Protein 4JDX (pdb70)

Radius of gyration: 37.46 Å; Cα contacts (8 Å, |Δi|>4): 410; chains: 6; bounding box: 93×102×78 Å

GO terms:
  GO:0031676 plasma membrane-derived thylakoid membrane (C, EXP)
  GO:0005515 protein binding (F, IPI)

InterPro domains:
  IPR041601 Fluorescence recovery protein [PF18032] (9-107)
  IPR053747 Fluorescence Recovery Regulator [G3DSA:6.10.140.1840] (1-109)

Foldseek 3Di:
DADPQRLVLLVVLLVQLLVVLVVVLCVVLVVLVVVDDDCVSVVVSVVVCVVSVVCSVPLCDCDPVCVLVSLLVSCLVVSDDLVSNVSDDPVSSVSSVVSNVD/DDDPLLLVLLVVLLVQLVVVVVVVVVVCLVVLVVPDDDVVSVVVSVVVCVVVVVVCVPASDSDPVCSLLRLLVSCLVVSDHLVSNVSDDPVSSVSSVVSVVD/DADPVNLVLLVVLLVVLVVLVVVVLVVVLVVLVVPDDDVVSVVVSVVVCVVVVVCSVPLRDSDPVCSLLSLLCCCLVVSDDLVSNVVDDPVSSVSSVVSNVD/DLVVLLLVLLVQLVCVCCVVVVVCLVVQPVPDDDVVSVVVSVVVVVVVCVVCVVLRDPDDPCVLLSLLVSCLVPSDDLVSPPSDDPVSSVSSVVSND/DCVVVVVVVVVVVVVVVVVVVVVVVVVVVLVVVVVVLLVVLVVQCVCCPPDLVSVLVSLLCCCLSVVDDLVVCPVDDPVSSVSSVVSSVD/DQDPVNVVVVVVVVVVVVVVVVVVVVVVVVVVVVVVVVVVLLVVLVVVVPPVVSVLVSVLCCPLVVVDDLVVCPVDDPVSSVSSPVSVVD

Nearest PDB structures (foldseek):
  4jdx-assembly2_B  TM=1.010E+00  e=3.708E-15  Synechocystis sp. PCC 6803 substr. Kazusa
  4jdq-assembly2_B  TM=1.008E+00  e=2.680E-14  Synechocystis sp. PCC 6803 substr. Kazusa
  4jdq-assembly2_D  TM=9.702E-01  e=7.211E-12  Synechocystis sp. PCC 6803 substr. Kazusa
  4jdx-assembly2_D  TM=9.696E-01  e=1.012E-11  Synechocystis sp. PCC 6803 substr. Kazusa
  5tz0-assembly1_A  TM=9.820E-01  e=1.183E-08  Tolypothrix sp. PCC 7601

Organism: Synechocystis sp. (strain ATCC 27184 / PCC 6803 / Kazusa) (NCBI:txid1111708)

CATH classification: 6.10.140.1840

Structure (mmCIF, N/CA/C/O backbone):
data_4JDX
#
_entry.id   4JDX
#
_cell.length_a   87.34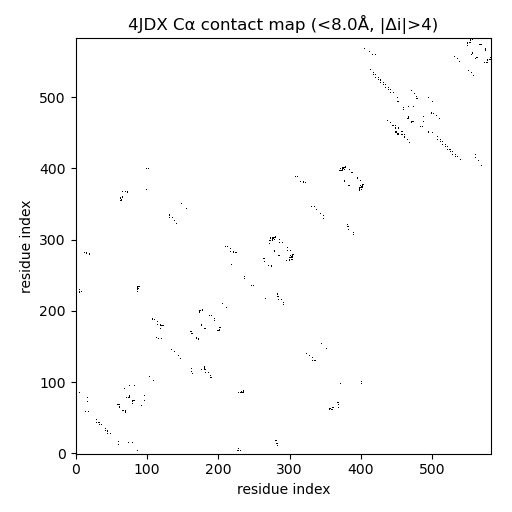2
_cell.length_b   87.342
_cell.length_c   230.779
_cell.angle_alpha   90.00
_cell.angle_beta   90.00
_cell.angle_gamma   90.00
#
_symmetry.space_group_name_H-M   'P 41 21 2'
#
loop_
_entity.id
_entity.type
_entity.pdbx_description
1 polymer 'Slr1964 protein'
2 water water
#
loop_
_atom_site.group_PDB
_atom_site.id
_atom_site.type_symbol
_atom_site.label_atom_id
_atom_site.label_alt_id
_atom_site.label_comp_id
_atom_site.label_asym_id
_atom_site.label_entity_id
_atom_site.label_seq_id
_atom_site.pdbx_PDB_ins_code
_atom_site.Cartn_x
_atom_site.Cartn_y
_atom_site.Cartn_z
_atom_site.occupancy
_atom_site.B_iso_or_equiv
_atom_site.auth_seq_id
_atom_site.auth_comp_id
_atom_site.auth_asym_id
_atom_site.auth_atom_id
_atom_site.pdbx_PDB_model_num
ATOM 1 N N . PRO A 1 14 ? 71.067 -18.302 63.558 1.00 101.34 8 PRO A N 1
ATOM 2 C CA . PRO A 1 14 ? 70.870 -16.924 64.021 1.00 98.13 8 PRO A CA 1
ATOM 3 C C . PRO A 1 14 ? 71.122 -16.777 65.518 1.00 92.79 8 PRO A C 1
ATOM 4 O O . PRO A 1 14 ? 70.499 -17.477 66.317 1.00 83.86 8 PRO A O 1
ATOM 15 N N . TRP A 1 15 ? 72.028 -15.875 65.884 1.00 86.13 9 TRP A N 1
ATOM 16 C CA . TRP A 1 15 ? 72.337 -15.610 67.283 1.00 69.10 9 TRP A CA 1
ATOM 17 C C . TRP A 1 15 ? 72.059 -14.153 67.624 1.00 65.76 9 TRP A C 1
ATOM 18 O O . TRP A 1 15 ? 72.566 -13.246 66.968 1.00 67.73 9 TRP A O 1
ATOM 39 N N . SER A 1 16 ? 71.245 -13.933 68.650 1.00 68.31 10 SER A N 1
ATOM 40 C CA . SER A 1 16 ? 70.974 -12.584 69.121 1.00 63.04 10 SER A CA 1
ATOM 41 C C . SER A 1 16 ? 72.213 -12.027 69.805 1.00 63.23 10 SER A C 1
ATOM 42 O O . SER A 1 16 ? 73.109 -12.775 70.195 1.00 56.81 10 SER A O 1
ATOM 50 N N . GLN A 1 17 ? 72.255 -10.708 69.948 1.00 56.10 11 GLN A N 1
ATOM 51 C CA . GLN A 1 17 ? 73.332 -10.042 70.661 1.00 57.22 11 GLN A CA 1
ATOM 52 C C . GLN A 1 17 ? 73.414 -10.576 72.087 1.00 54.51 11 GLN A C 1
ATOM 53 O O . GLN A 1 17 ? 74.497 -10.878 72.590 1.00 51.45 11 GLN A O 1
ATOM 67 N N . ALA A 1 18 ? 72.255 -10.701 72.725 1.00 58.38 12 ALA A N 1
ATOM 68 C CA . ALA A 1 18 ? 72.170 -11.172 74.103 1.00 52.74 12 ALA A CA 1
ATOM 69 C C . ALA A 1 18 ? 72.713 -12.592 74.234 1.00 48.83 12 ALA A C 1
ATOM 70 O O . ALA A 1 18 ? 73.384 -12.921 75.211 1.00 57.17 12 ALA A O 1
ATOM 77 N N . GLU A 1 19 ? 72.423 -13.430 73.244 1.00 47.50 13 GLU A N 1
ATOM 78 C CA . GLU A 1 19 ? 72.887 -14.813 73.250 1.00 47.01 13 GLU A CA 1
ATOM 79 C C . GLU A 1 19 ? 74.407 -14.905 73.122 1.00 53.67 13 GLU A C 1
ATOM 80 O O . GLU A 1 19 ? 75.053 -15.650 73.859 1.00 56.26 13 GLU A O 1
ATOM 92 N N . THR A 1 20 ? 74.975 -14.141 72.194 1.00 58.94 14 THR A N 1
ATOM 93 C CA . THR A 1 20 ? 76.413 -14.181 71.947 1.00 61.62 14 THR A CA 1
ATOM 94 C C . THR A 1 20 ? 77.190 -13.614 73.132 1.00 54.57 14 THR A C 1
ATOM 95 O O . THR A 1 20 ? 78.266 -14.104 73.475 1.00 57.66 14 THR A O 1
ATOM 106 N N . GLN A 1 21 ? 76.633 -12.584 73.759 1.00 57.59 15 GLN A N 1
ATOM 107 C CA . GLN A 1 21 ? 77.301 -11.908 74.864 1.00 56.65 15 GLN A CA 1
ATOM 108 C C . GLN A 1 21 ? 77.316 -12.777 76.119 1.00 52.07 15 GLN A C 1
ATOM 109 O O . GLN A 1 21 ? 78.336 -12.873 76.803 1.00 51.15 15 GLN A O 1
ATOM 123 N N . SER A 1 22 ? 76.187 -13.413 76.416 1.00 51.63 16 SER A N 1
ATOM 124 C CA . SER A 1 22 ? 76.084 -14.271 77.592 1.00 53.67 16 SER A CA 1
ATOM 125 C C . SER A 1 22 ? 76.815 -15.595 77.380 1.00 49.55 16 SER A C 1
ATOM 126 O O . SER A 1 22 ? 77.275 -16.219 78.338 1.00 46.80 16 SER A O 1
ATOM 134 N N . ALA A 1 23 ? 76.921 -16.018 76.124 1.00 40.13 17 ALA A N 1
ATOM 135 C CA . ALA A 1 23 ? 77.656 -17.232 75.789 1.00 44.34 17 ALA A CA 1
ATOM 136 C C . ALA A 1 23 ? 79.138 -17.022 76.075 1.00 44.08 17 ALA A C 1
ATOM 137 O O . ALA A 1 23 ? 79.806 -17.899 76.624 1.00 52.13 17 ALA A O 1
ATOM 144 N N . HIS A 1 24 ? 79.642 -15.849 75.704 1.00 40.43 18 HIS A N 1
ATOM 145 C CA . HIS A 1 24 ? 81.031 -15.485 75.963 1.00 48.06 18 HIS A CA 1
ATOM 146 C C . HIS A 1 24 ? 81.316 -15.491 77.457 1.00 44.67 18 HIS A C 1
ATOM 147 O O . HIS A 1 24 ? 82.353 -15.988 77.902 1.00 51.40 18 HIS A O 1
ATOM 162 N N . ALA A 1 25 ? 80.386 -14.938 78.230 1.00 41.21 19 ALA A N 1
ATOM 163 C CA . ALA A 1 25 ? 80.550 -14.840 79.673 1.00 44.51 19 ALA A CA 1
ATOM 164 C C . ALA A 1 25 ? 80.551 -16.234 80.286 1.00 42.41 19 ALA A C 1
ATOM 165 O O . ALA A 1 25 ? 81.230 -16.487 81.283 1.00 52.01 19 ALA A O 1
ATOM 172 N N . LEU A 1 26 ? 79.795 -17.139 79.677 1.00 40.16 20 LEU A N 1
ATOM 173 C CA . LEU A 1 26 ? 79.702 -18.507 80.167 1.00 52.04 20 LEU A CA 1
ATOM 174 C C . LEU A 1 26 ? 80.944 -19.301 79.769 1.00 43.94 20 LEU A C 1
ATOM 175 O O . LEU A 1 26 ? 81.397 -20.173 80.510 1.00 46.10 20 LEU A O 1
ATOM 191 N N . PHE A 1 27 ? 81.493 -18.989 78.597 1.00 42.11 21 PHE A N 1
ATOM 192 C CA . PHE A 1 27 ? 82.743 -19.596 78.146 1.00 47.82 21 PHE A CA 1
ATOM 193 C C . PHE A 1 27 ? 83.862 -19.311 79.136 1.00 37.79 21 PHE A C 1
ATOM 194 O O . PHE A 1 27 ? 84.560 -20.219 79.580 1.00 49.31 21 PHE A O 1
ATOM 211 N N . ARG A 1 28 ? 84.030 -18.039 79.476 1.00 41.83 22 ARG A N 1
ATOM 212 C CA . ARG A 1 28 ? 85.075 -17.629 80.402 1.00 48.50 22 ARG A CA 1
ATOM 213 C C . ARG A 1 28 ? 84.885 -18.302 81.757 1.00 43.79 22 ARG A C 1
ATOM 214 O O . ARG A 1 28 ? 85.846 -18.741 82.381 1.00 55.84 22 ARG A O 1
ATOM 235 N N . LYS A 1 29 ? 83.635 -18.385 82.199 1.00 54.64 23 LYS A N 1
ATOM 236 C CA . LYS A 1 29 ? 83.306 -19.018 83.469 1.00 44.66 23 LYS A CA 1
ATOM 237 C C . LYS A 1 29 ? 83.770 -20.473 83.469 1.00 41.39 23 LYS A C 1
ATOM 238 O O . LYS A 1 29 ? 84.450 -20.919 84.393 1.00 48.17 23 LYS A O 1
ATOM 257 N N . ALA A 1 30 ? 83.396 -21.202 82.421 1.00 36.66 24 ALA A N 1
ATOM 258 C CA . ALA A 1 30 ? 83.775 -22.602 82.266 1.00 45.61 24 ALA A CA 1
ATOM 259 C C . ALA A 1 30 ? 85.291 -22.730 82.192 1.00 50.92 24 ALA A C 1
ATOM 260 O O . ALA A 1 30 ? 85.884 -23.630 82.789 1.00 50.35 24 ALA A O 1
ATOM 267 N N . TYR A 1 31 ? 85.907 -21.818 81.448 1.00 45.08 25 TYR A N 1
ATOM 268 C CA . TYR A 1 31 ? 87.355 -21.776 81.304 1.00 44.26 25 TYR A CA 1
ATOM 269 C C . TYR A 1 31 ? 88.024 -21.711 82.673 1.00 59.83 25 TYR A C 1
ATOM 270 O O . TYR A 1 31 ? 88.971 -22.451 82.948 1.00 53.26 25 TYR A O 1
ATOM 288 N N . GLN A 1 32 ? 87.522 -20.831 83.533 1.00 38.26 26 GLN A N 1
ATOM 289 C CA . GLN A 1 32 ? 88.056 -20.696 84.881 1.00 42.71 26 GLN A CA 1
ATOM 290 C C . GLN A 1 32 ? 87.838 -21.978 85.677 1.00 47.07 26 GLN A C 1
ATOM 291 O O . GLN A 1 32 ? 88.691 -22.375 86.471 1.00 48.52 26 GLN A O 1
ATOM 305 N N . ARG A 1 33 ? 86.700 -22.629 85.453 1.00 40.83 27 ARG A N 1
ATOM 306 C CA . ARG A 1 33 ? 86.396 -23.876 86.143 1.00 41.11 27 ARG A CA 1
ATOM 307 C C . ARG A 1 33 ? 87.378 -24.964 85.723 1.00 43.23 27 ARG A C 1
ATOM 308 O O . ARG A 1 33 ? 87.758 -25.816 86.527 1.00 47.66 27 ARG A O 1
ATOM 329 N N . GLU A 1 34 ? 87.785 -24.934 84.459 1.00 37.44 28 GLU A N 1
ATOM 330 C CA . GLU A 1 34 ? 88.694 -25.941 83.935 1.00 44.35 28 GLU A CA 1
ATOM 331 C C . GLU A 1 34 ? 90.104 -25.730 84.484 1.00 53.10 28 GLU A C 1
ATOM 332 O O . GLU A 1 34 ? 90.839 -26.691 84.711 1.00 54.66 28 GLU A O 1
ATOM 344 N N . LEU A 1 35 ? 90.477 -24.471 84.694 1.00 39.66 29 LEU A N 1
ATOM 345 C CA . LEU A 1 35 ? 91.762 -24.149 85.298 1.00 44.23 29 LEU A CA 1
ATOM 346 C C . LEU A 1 35 ? 91.823 -24.694 86.717 1.00 54.09 29 LEU A C 1
ATOM 347 O O . LEU A 1 35 ? 92.816 -25.298 87.121 1.00 63.25 29 LEU A O 1
ATOM 363 N N . ASP A 1 36 ? 90.752 -24.474 87.471 1.00 47.19 30 ASP A N 1
ATOM 364 C CA . ASP A 1 36 ? 90.685 -24.928 88.853 1.00 52.21 30 ASP A CA 1
ATOM 365 C C . ASP A 1 36 ? 90.817 -26.444 88.937 1.00 56.61 30 ASP A C 1
ATOM 366 O O . ASP A 1 36 ? 91.557 -26.967 89.772 1.00 60.63 30 ASP A O 1
ATOM 375 N N . GLY A 1 37 ? 90.109 -27.148 88.062 1.00 50.75 31 GLY A N 1
ATOM 376 C CA . GLY A 1 37 ? 90.167 -28.597 88.039 1.00 52.72 31 GLY A CA 1
ATOM 377 C C . GLY A 1 37 ? 91.549 -29.074 87.637 1.00 52.87 31 GLY A C 1
ATOM 378 O O . GLY A 1 37 ? 92.128 -29.948 88.280 1.00 56.30 31 GLY A O 1
ATOM 382 N N . LEU A 1 38 ? 92.080 -28.484 86.571 1.00 41.96 32 LEU A N 1
ATOM 383 C CA . LEU A 1 38 ? 93.397 -28.842 86.063 1.00 39.50 32 LEU A CA 1
ATOM 384 C C . LEU A 1 38 ? 94.445 -28.701 87.156 1.00 57.70 32 LEU A C 1
ATOM 385 O O . LEU A 1 38 ? 95.211 -29.625 87.431 1.00 45.91 32 LEU A O 1
ATOM 401 N N . LEU A 1 39 ? 94.473 -27.526 87.771 1.00 44.54 33 LEU A N 1
ATOM 402 C CA . LEU A 1 39 ? 95.411 -27.236 88.840 1.00 47.35 33 LEU A CA 1
ATOM 403 C C . LEU A 1 39 ? 95.342 -28.297 89.938 1.00 50.47 33 LEU A C 1
ATOM 404 O O . LEU A 1 39 ? 96.369 -28.801 90.389 1.00 56.63 33 LEU A O 1
ATOM 420 N N . ALA A 1 40 ? 94.125 -28.640 90.351 1.00 49.03 34 ALA A N 1
ATOM 421 C CA . ALA A 1 40 ? 93.910 -29.594 91.436 1.00 48.83 34 ALA A CA 1
ATOM 422 C C . ALA A 1 40 ? 94.490 -30.967 91.106 1.00 49.19 34 ALA A C 1
ATOM 423 O O . ALA A 1 40 ? 95.167 -31.578 91.934 1.00 45.31 34 ALA A O 1
ATOM 430 N N . THR A 1 41 ? 94.221 -31.452 89.897 1.00 39.60 35 THR A N 1
ATOM 431 C CA . THR A 1 41 ? 94.722 -32.756 89.472 1.00 57.90 35 THR A CA 1
ATOM 432 C C . THR A 1 41 ? 96.244 -32.746 89.410 1.00 44.51 35 THR A C 1
ATOM 433 O O . THR A 1 41 ? 96.903 -33.636 89.943 1.00 45.14 35 THR A O 1
ATOM 444 N N . VAL A 1 42 ? 96.789 -31.726 88.757 1.00 42.25 36 VAL A N 1
ATOM 445 C CA . VAL A 1 42 ? 98.231 -31.560 88.633 1.00 53.76 36 VAL A CA 1
ATOM 446 C C . VAL A 1 42 ? 98.883 -31.535 90.007 1.00 55.99 36 VAL A C 1
ATOM 447 O O . VAL A 1 42 ? 99.842 -32.262 90.271 1.00 53.09 36 VAL A O 1
ATOM 460 N N . GLN A 1 43 ? 98.350 -30.687 90.878 1.00 55.02 37 GLN A N 1
ATOM 461 C CA . GLN A 1 43 ? 98.874 -30.530 92.226 1.00 52.54 37 GLN A CA 1
ATOM 462 C C . GLN A 1 43 ? 98.815 -31.856 92.973 1.00 56.37 37 GLN A C 1
ATOM 463 O O . GLN A 1 43 ? 99.599 -32.100 93.892 1.00 65.19 37 GLN A O 1
ATOM 477 N N . ALA A 1 44 ? 97.891 -32.716 92.557 1.00 52.77 38 ALA A N 1
ATOM 478 C CA . ALA A 1 44 ? 97.638 -33.973 93.249 1.00 53.78 38 ALA A CA 1
ATOM 479 C C . ALA A 1 44 ? 98.590 -35.066 92.778 1.00 53.14 38 ALA A C 1
ATOM 480 O O . ALA A 1 44 ? 99.298 -35.671 93.583 1.00 54.02 38 ALA A O 1
ATOM 487 N N . GLN A 1 45 ? 98.614 -35.309 91.471 1.00 46.91 39 GLN A N 1
ATOM 488 C CA . GLN A 1 45 ? 99.411 -36.398 90.918 1.00 67.12 39 GLN A CA 1
ATOM 489 C C . GLN A 1 45 ? 100.900 -36.054 90.921 1.00 67.70 39 GLN A C 1
ATOM 490 O O . GLN A 1 45 ? 101.736 -36.876 90.546 1.00 71.70 39 GLN A O 1
ATOM 504 N N . ALA A 1 46 ? 101.219 -34.839 91.356 1.00 58.57 40 ALA A N 1
ATOM 505 C CA . ALA A 1 46 ? 102.603 -34.412 91.509 1.00 56.45 40 ALA A CA 1
ATOM 506 C C . ALA A 1 46 ? 103.100 -34.768 92.907 1.00 57.93 40 ALA A C 1
ATOM 507 O O . ALA A 1 46 ? 104.284 -35.046 93.103 1.00 52.18 40 ALA A O 1
ATOM 514 N N . SER A 1 47 ? 102.187 -34.757 93.875 1.00 61.98 41 SER A N 1
ATOM 515 C CA . SER A 1 47 ? 102.510 -35.135 95.249 1.00 68.96 41 SER A CA 1
ATOM 516 C C . SER A 1 47 ? 102.515 -36.654 95.394 1.00 67.58 41 SER A C 1
ATOM 517 O O . SER A 1 47 ? 103.098 -37.197 96.333 1.00 69.76 41 SER A O 1
ATOM 525 N N . GLN A 1 48 ? 101.864 -37.331 94.453 1.00 64.11 42 GLN A N 1
ATOM 526 C CA . GLN A 1 48 ? 101.784 -38.786 94.466 1.00 78.00 42 GLN A CA 1
ATOM 527 C C . GLN A 1 48 ? 102.938 -39.395 93.681 1.00 75.81 42 GLN A C 1
ATOM 528 O O . GLN A 1 48 ? 103.010 -40.612 93.510 1.00 79.59 42 GLN A O 1
ATOM 542 N N . ILE A 1 49 ? 103.841 -38.544 93.204 1.00 65.90 43 ILE A N 1
ATOM 543 C CA . ILE A 1 49 ? 104.978 -39.010 92.426 1.00 62.08 43 ILE A CA 1
ATOM 544 C C . ILE A 1 49 ? 105.956 -39.790 93.288 1.00 65.50 43 ILE A C 1
ATOM 545 O O . ILE A 1 49 ? 106.326 -39.362 94.381 1.00 66.64 43 ILE A O 1
ATOM 561 N N . THR A 1 50 ? 106.373 -40.941 92.775 1.00 62.67 44 THR A N 1
ATOM 562 C CA . THR A 1 50 ? 107.373 -41.766 93.432 1.00 68.38 44 THR A CA 1
ATOM 563 C C . THR A 1 50 ? 108.431 -42.144 92.410 1.00 67.68 44 THR A C 1
ATOM 564 O O . THR A 1 50 ? 109.613 -41.853 92.579 1.00 70.70 44 THR A O 1
ATOM 575 N N . GLN A 1 51 ? 107.982 -42.792 91.343 1.00 81.27 45 GLN A N 1
ATOM 576 C CA . GLN A 1 51 ? 108.835 -43.132 90.217 1.00 76.46 45 GLN A CA 1
ATOM 577 C C . GLN A 1 51 ? 108.997 -41.879 89.364 1.00 75.21 45 GLN A C 1
ATOM 578 O O . GLN A 1 51 ? 108.218 -40.937 89.498 1.00 76.33 45 GLN A O 1
ATOM 592 N N . ILE A 1 52 ? 110.004 -41.855 88.498 1.00 62.06 46 ILE A N 1
ATOM 593 C CA . ILE A 1 52 ? 110.233 -40.682 87.659 1.00 54.45 46 ILE A CA 1
ATOM 594 C C . ILE A 1 52 ? 109.305 -40.648 86.457 1.00 56.57 46 ILE A C 1
ATOM 595 O O . ILE A 1 52 ? 108.944 -39.576 85.974 1.00 55.85 46 ILE A O 1
ATOM 611 N N . ASP A 1 53 ? 108.932 -41.820 85.963 1.00 65.39 47 ASP A N 1
ATOM 612 C CA . ASP A 1 53 ? 108.022 -41.897 84.833 1.00 70.64 47 ASP A CA 1
ATOM 613 C C . ASP A 1 53 ? 106.687 -41.260 85.202 1.00 56.10 47 ASP A C 1
ATOM 614 O O . ASP A 1 53 ? 105.962 -40.784 84.334 1.00 61.13 47 ASP A O 1
ATOM 623 N N . ASP A 1 54 ? 106.378 -41.239 86.496 1.00 58.03 48 ASP A N 1
ATOM 624 C CA . ASP A 1 54 ? 105.206 -40.529 86.996 1.00 62.69 48 ASP A CA 1
ATOM 625 C C . ASP A 1 54 ? 105.307 -39.059 86.623 1.00 52.25 48 ASP A C 1
ATOM 626 O O . ASP A 1 54 ? 104.304 -38.408 86.328 1.00 55.24 48 ASP A O 1
ATOM 635 N N . LEU A 1 55 ? 106.532 -38.546 86.644 1.00 49.50 49 LEU A N 1
ATOM 636 C CA . LEU A 1 55 ? 106.794 -37.145 86.347 1.00 56.32 49 LEU A CA 1
ATOM 637 C C . LEU A 1 55 ? 106.683 -36.874 84.849 1.00 52.26 49 LEU A C 1
ATOM 638 O O . LEU A 1 55 ? 106.319 -35.774 84.435 1.00 56.42 49 LEU A O 1
ATOM 654 N N . TRP A 1 56 ? 106.988 -37.883 84.038 1.00 54.43 50 TRP A N 1
ATOM 655 C CA . TRP A 1 56 ? 106.878 -37.755 82.588 1.00 54.72 50 TRP A CA 1
ATOM 656 C C . TRP A 1 56 ? 105.429 -37.930 82.140 1.00 64.68 50 TRP A C 1
ATOM 657 O O . TRP A 1 56 ? 104.991 -37.310 81.171 1.00 64.25 50 TRP A O 1
ATOM 678 N N . LYS A 1 57 ? 104.690 -38.776 82.849 1.00 63.59 51 LYS A N 1
ATOM 679 C CA . LYS A 1 57 ? 103.269 -38.958 82.579 1.00 65.29 51 LYS A CA 1
ATOM 680 C C . LYS A 1 57 ? 102.532 -37.656 82.853 1.00 54.53 51 LYS A C 1
ATOM 681 O O . LYS A 1 57 ? 101.655 -37.252 82.090 1.00 53.68 51 LYS A O 1
ATOM 700 N N . LEU A 1 58 ? 102.900 -37.007 83.952 1.00 55.91 52 LEU A N 1
ATOM 701 C CA . LEU A 1 58 ? 102.319 -35.724 84.324 1.00 49.29 52 LEU A CA 1
ATOM 702 C C . LEU A 1 58 ? 102.634 -34.692 83.256 1.00 49.49 52 LEU A C 1
ATOM 703 O O . LEU A 1 58 ? 101.779 -33.901 82.860 1.00 47.01 52 LEU A O 1
ATOM 719 N N . HIS A 1 59 ? 103.878 -34.704 82.796 1.00 55.11 53 HIS A N 1
ATOM 720 C CA . HIS A 1 59 ? 104.313 -33.793 81.752 1.00 54.20 53 HIS A CA 1
ATOM 721 C C . HIS A 1 59 ? 103.479 -33.971 80.488 1.00 59.14 53 HIS A C 1
ATOM 722 O O . HIS A 1 59 ? 103.034 -32.995 79.883 1.00 62.53 53 HIS A O 1
ATOM 737 N N . ASP A 1 60 ? 103.271 -35.224 80.095 1.00 54.91 54 ASP A N 1
ATOM 738 C CA . ASP A 1 60 ? 102.489 -35.534 78.905 1.00 58.48 54 ASP A CA 1
ATOM 739 C C . ASP A 1 60 ? 101.064 -35.026 79.074 1.00 56.33 54 ASP A C 1
ATOM 740 O O . ASP A 1 60 ? 100.467 -34.484 78.143 1.00 63.54 54 ASP A O 1
ATOM 749 N N . PHE A 1 61 ? 100.529 -35.209 80.276 1.00 58.82 55 PHE A N 1
ATOM 750 C CA . PHE A 1 61 ? 99.179 -34.769 80.607 1.00 57.38 55 PHE A CA 1
ATOM 751 C C . PHE A 1 61 ? 99.024 -33.258 80.434 1.00 56.85 55 PHE A C 1
ATOM 752 O O . PHE A 1 61 ? 98.077 -32.797 79.798 1.00 64.72 55 PHE A O 1
ATOM 769 N N . LEU A 1 62 ? 99.954 -32.492 80.999 1.00 52.93 56 LEU A N 1
ATOM 770 C CA . LEU A 1 62 ? 99.929 -31.033 80.883 1.00 48.86 56 LEU A CA 1
ATOM 771 C C . LEU A 1 62 ? 100.048 -30.575 79.435 1.00 45.84 56 LEU A C 1
ATOM 772 O O . LEU A 1 62 ? 99.321 -29.685 78.995 1.00 57.01 56 LEU A O 1
ATOM 788 N N . SER A 1 63 ? 100.982 -31.175 78.704 1.00 55.92 57 SER A N 1
ATOM 789 C CA . SER A 1 63 ? 101.191 -30.829 77.304 1.00 60.08 57 SER A CA 1
ATOM 790 C C . SER A 1 63 ? 99.885 -30.968 76.540 1.00 51.44 57 SER A C 1
ATOM 791 O O . SER A 1 63 ? 99.528 -30.111 75.731 1.00 53.74 57 SER A O 1
ATOM 799 N N . ALA A 1 64 ? 99.172 -32.053 76.817 1.00 52.51 58 ALA A N 1
ATOM 800 C CA . ALA A 1 64 ? 97.960 -32.395 76.087 1.00 53.68 58 ALA A CA 1
ATOM 801 C C . ALA A 1 64 ? 96.799 -31.513 76.525 1.00 51.96 58 ALA A C 1
ATOM 802 O O . ALA A 1 64 ? 96.100 -30.933 75.693 1.00 57.89 58 ALA A O 1
ATOM 809 N N . LYS A 1 65 ? 96.600 -31.413 77.835 1.00 47.11 59 LYS A N 1
ATOM 810 C CA . LYS A 1 65 ? 95.482 -30.654 78.379 1.00 55.44 59 LYS A CA 1
ATOM 811 C C . LYS A 1 65 ? 95.621 -29.181 78.022 1.00 45.44 59 LYS A C 1
ATOM 812 O O . LYS A 1 65 ? 94.626 -28.476 77.866 1.00 51.84 59 LYS A O 1
ATOM 831 N N . ARG A 1 66 ? 96.859 -28.721 77.882 1.00 45.75 60 ARG A N 1
ATOM 832 C CA . ARG A 1 66 ? 97.116 -27.325 77.556 1.00 55.12 60 ARG A CA 1
ATOM 833 C C . ARG A 1 66 ? 96.777 -27.030 76.097 1.00 60.01 60 ARG A C 1
ATOM 834 O O . ARG A 1 66 ? 96.263 -25.958 75.774 1.00 51.53 60 ARG A O 1
ATOM 855 N N . HIS A 1 67 ? 97.067 -27.985 75.220 1.00 51.06 61 HIS A N 1
ATOM 856 C CA . HIS A 1 67 ? 96.792 -27.818 73.798 1.00 63.79 61 HIS A CA 1
ATOM 857 C C . HIS A 1 67 ? 95.292 -27.907 73.544 1.00 54.17 61 HIS A C 1
ATOM 858 O O . HIS A 1 67 ? 94.747 -27.183 72.712 1.00 51.56 61 HIS A O 1
ATOM 873 N N . GLU A 1 68 ? 94.640 -28.810 74.267 1.00 58.45 62 GLU A N 1
ATOM 874 C CA . GLU A 1 68 ? 93.194 -28.975 74.201 1.00 60.83 62 GLU A CA 1
ATOM 875 C C . GLU A 1 68 ? 92.501 -27.664 74.550 1.00 54.75 62 GLU A C 1
ATOM 876 O O . GLU A 1 68 ? 91.638 -27.184 73.815 1.00 50.70 62 GLU A O 1
ATOM 888 N N . ILE A 1 69 ? 92.903 -27.093 75.679 1.00 59.82 63 ILE A N 1
ATOM 889 C CA . ILE A 1 69 ? 92.294 -25.875 76.202 1.00 61.93 63 ILE A CA 1
ATOM 890 C C . ILE A 1 69 ? 92.526 -24.669 75.296 1.00 63.84 63 ILE A C 1
ATOM 891 O O . ILE A 1 69 ? 91.644 -23.825 75.138 1.00 67.79 63 ILE A O 1
ATOM 907 N N . ASP A 1 70 ? 93.711 -24.593 74.701 1.00 61.97 64 ASP A N 1
ATOM 908 C CA . ASP A 1 70 ? 94.058 -23.479 73.827 1.00 62.59 64 ASP A CA 1
ATOM 909 C C . ASP A 1 70 ? 93.026 -23.295 72.717 1.00 61.24 64 ASP A C 1
ATOM 910 O O . ASP A 1 70 ? 92.769 -22.172 72.282 1.00 61.85 64 ASP A O 1
ATOM 919 N N . GLY A 1 71 ? 92.429 -24.396 72.269 1.00 54.69 65 GLY A N 1
ATOM 920 C CA . GLY A 1 71 ? 91.509 -24.355 71.146 1.00 64.41 65 GLY A CA 1
ATOM 921 C C . GLY A 1 71 ? 90.119 -24.884 71.454 1.00 66.45 65 GLY A C 1
ATOM 922 O O . GLY A 1 71 ? 89.318 -25.093 70.543 1.00 63.56 65 GLY A O 1
ATOM 926 N N . LYS A 1 72 ? 89.821 -25.090 72.734 1.00 53.06 66 LYS A N 1
ATOM 927 C CA . LYS A 1 72 ? 88.549 -25.690 73.132 1.00 63.67 66 LYS A CA 1
ATOM 928 C C . LYS A 1 72 ? 87.380 -24.708 73.071 1.00 62.70 66 LYS A C 1
ATOM 929 O O . LYS A 1 72 ? 86.263 -25.086 72.721 1.00 54.83 66 LYS A O 1
ATOM 948 N N . TYR A 1 73 ? 87.638 -23.451 73.416 1.00 52.46 67 TYR A N 1
ATOM 949 C CA . TYR A 1 73 ? 86.573 -22.459 73.525 1.00 50.13 67 TYR A CA 1
ATOM 950 C C . TYR A 1 73 ? 86.383 -21.684 72.227 1.00 47.30 67 TYR A C 1
ATOM 951 O O . TYR A 1 73 ? 86.614 -20.478 72.164 1.00 58.50 67 TYR A O 1
ATOM 969 N N . ASP A 1 74 ? 85.947 -22.402 71.197 1.00 46.38 68 ASP A N 1
ATOM 970 C CA . ASP A 1 74 ? 85.728 -21.830 69.878 1.00 50.26 68 ASP A CA 1
ATOM 971 C C . ASP A 1 74 ? 84.293 -21.315 69.762 1.00 57.11 68 ASP A C 1
ATOM 972 O O . ASP A 1 74 ? 83.339 -22.085 69.873 1.00 53.57 68 ASP A O 1
ATOM 981 N N . ASP A 1 75 ? 84.146 -20.013 69.533 1.00 57.46 69 ASP A N 1
ATOM 982 C CA . ASP A 1 75 ? 82.832 -19.375 69.537 1.00 58.09 69 ASP A CA 1
ATOM 983 C C . ASP A 1 75 ? 82.215 -19.308 68.142 1.00 56.52 69 ASP A C 1
ATOM 984 O O . ASP A 1 75 ? 81.148 -18.719 67.958 1.00 42.33 69 ASP A O 1
ATOM 993 N N . ARG A 1 76 ? 82.878 -19.917 67.163 1.00 48.58 70 ARG A N 1
ATOM 994 C CA . ARG A 1 76 ? 82.405 -19.866 65.785 1.00 53.96 70 ARG A CA 1
ATOM 995 C C . ARG A 1 76 ? 81.088 -20.616 65.606 1.00 60.74 70 ARG A C 1
ATOM 996 O O . ARG A 1 76 ? 80.836 -21.629 66.259 1.00 57.42 70 ARG A O 1
ATOM 1017 N N . GLN A 1 77 ? 80.252 -20.096 64.715 1.00 60.96 71 GLN A N 1
ATOM 1018 C CA . GLN A 1 77 ? 78.906 -20.613 64.504 1.00 69.95 71 GLN A CA 1
ATOM 1019 C C . GLN A 1 77 ? 78.894 -22.097 64.146 1.00 67.80 71 GLN A C 1
ATOM 1020 O O . GLN A 1 77 ? 77.908 -22.794 64.390 1.00 71.65 71 GLN A O 1
ATOM 1034 N N . SER A 1 78 ? 79.993 -22.577 63.573 1.00 59.88 72 SER A N 1
ATOM 1035 C CA . SER A 1 78 ? 80.055 -23.935 63.046 1.00 55.43 72 SER A CA 1
ATOM 1036 C C . SER A 1 78 ? 80.108 -24.997 64.144 1.00 55.00 72 SER A C 1
ATOM 1037 O O . SER A 1 78 ? 79.598 -26.105 63.968 1.00 61.79 72 SER A O 1
ATOM 1045 N N . VAL A 1 79 ? 80.723 -24.658 65.272 1.00 51.92 73 VAL A N 1
ATOM 1046 C CA . VAL A 1 79 ? 80.963 -25.631 66.334 1.00 50.84 73 VAL A CA 1
ATOM 1047 C C . VAL A 1 79 ? 80.507 -25.166 67.717 1.00 53.92 73 VAL A C 1
ATOM 1048 O O . VAL A 1 79 ? 80.501 -25.954 68.664 1.00 45.35 73 VAL A O 1
ATOM 1061 N N . ILE A 1 80 ? 80.122 -23.898 67.835 1.00 48.55 74 ILE A N 1
ATOM 1062 C CA . ILE A 1 80 ? 79.787 -23.322 69.136 1.00 45.38 74 ILE A CA 1
ATOM 1063 C C . ILE A 1 80 ? 78.753 -24.162 69.881 1.00 43.07 74 ILE A C 1
ATOM 1064 O O . ILE A 1 80 ? 78.800 -24.274 71.107 1.00 47.33 74 ILE A O 1
ATOM 1080 N N . ILE A 1 81 ? 77.826 -24.753 69.137 1.00 49.46 75 ILE A N 1
ATOM 1081 C CA . ILE A 1 81 ? 76.807 -25.617 69.727 1.00 51.81 75 ILE A CA 1
ATOM 1082 C C . ILE A 1 81 ? 77.432 -26.913 70.232 1.00 46.59 75 ILE A C 1
ATOM 1083 O O . ILE A 1 81 ? 77.069 -27.417 71.295 1.00 42.05 75 ILE A O 1
ATOM 1099 N N . PHE A 1 82 ? 78.374 -27.447 69.461 1.00 45.84 76 PHE A N 1
ATOM 1100 C CA . PHE A 1 82 ? 79.071 -28.670 69.837 1.00 52.93 76 PHE A CA 1
ATOM 1101 C C . PHE A 1 82 ? 79.913 -28.424 71.082 1.00 47.26 76 PHE A C 1
ATOM 1102 O O . PHE A 1 82 ? 80.011 -29.282 71.959 1.00 54.25 76 PHE A O 1
ATOM 1119 N N . VAL A 1 83 ? 80.507 -27.238 71.157 1.00 44.87 77 VAL A N 1
ATOM 1120 C CA . VAL A 1 83 ? 81.370 -26.881 72.276 1.00 45.48 77 VAL A CA 1
ATOM 1121 C C . VAL A 1 83 ? 80.588 -26.916 73.582 1.00 40.53 77 VAL A C 1
ATOM 1122 O O . VAL A 1 83 ? 81.027 -27.523 74.558 1.00 51.79 77 VAL A O 1
ATOM 1135 N N . PHE A 1 84 ? 79.429 -26.266 73.599 1.00 42.48 78 PHE A N 1
ATOM 1136 C CA . PHE A 1 84 ? 78.593 -26.239 74.796 1.00 49.25 78 PHE A CA 1
ATOM 1137 C C . PHE A 1 84 ? 78.222 -27.647 75.247 1.00 44.73 78 PHE A C 1
ATOM 1138 O O . PHE A 1 84 ? 78.258 -27.956 76.438 1.00 48.77 78 PHE A O 1
ATOM 1155 N N . ALA A 1 85 ? 77.881 -28.500 74.287 1.00 54.13 79 ALA A N 1
ATOM 1156 C CA . ALA A 1 85 ? 77.546 -29.888 74.575 1.00 55.10 79 ALA A CA 1
ATOM 1157 C C . ALA A 1 85 ? 78.705 -30.571 75.293 1.00 49.40 79 ALA A C 1
ATOM 1158 O O . ALA A 1 85 ? 78.508 -31.281 76.281 1.00 48.13 79 ALA A O 1
ATOM 1165 N N . GLN A 1 86 ? 79.915 -30.347 74.792 1.00 49.52 80 GLN A N 1
ATOM 1166 C CA . GLN A 1 86 ? 81.114 -30.928 75.389 1.00 47.49 80 GLN A CA 1
ATOM 1167 C C . GLN A 1 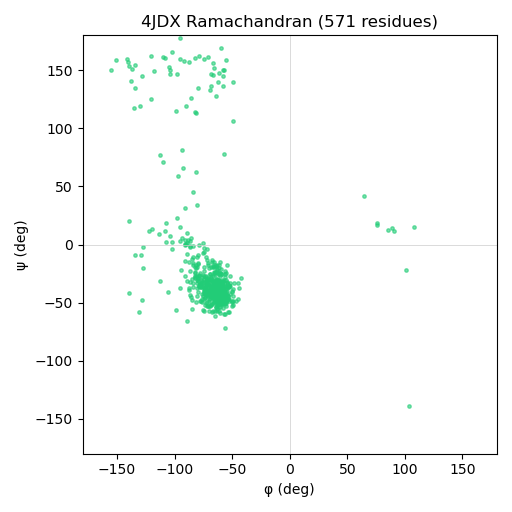86 ? 81.317 -30.408 76.811 1.00 49.24 80 GLN A C 1
ATOM 1168 O O . GLN A 1 86 ? 81.568 -31.181 77.737 1.00 51.48 80 GLN A O 1
ATOM 1182 N N . LEU A 1 87 ? 81.208 -29.093 76.972 1.00 47.17 81 LEU A N 1
ATOM 1183 C CA . LEU A 1 87 ? 81.339 -28.454 78.277 1.00 52.14 81 LEU A CA 1
ATOM 1184 C C . LEU A 1 87 ? 80.328 -29.018 79.265 1.00 51.73 81 LEU A C 1
ATOM 1185 O O . LEU A 1 87 ? 80.637 -29.222 80.440 1.00 51.23 81 LEU A O 1
ATOM 1201 N N . LEU A 1 88 ? 79.117 -29.267 78.778 1.00 44.55 82 LEU A N 1
ATOM 1202 C CA . LEU A 1 88 ? 78.050 -29.811 79.606 1.00 40.86 82 LEU A CA 1
ATOM 1203 C C . LEU A 1 88 ? 78.373 -31.246 79.996 1.00 45.99 82 LEU A C 1
ATOM 1204 O O . LEU A 1 88 ? 78.184 -31.652 81.144 1.00 54.85 82 LEU A O 1
ATOM 1220 N N . LYS A 1 89 ? 78.868 -32.010 79.029 1.00 48.04 83 LYS A N 1
ATOM 1221 C CA . LYS A 1 89 ? 79.242 -33.395 79.266 1.00 56.41 83 LYS A CA 1
ATOM 1222 C C . LYS A 1 89 ? 80.405 -33.475 80.251 1.00 58.61 83 LYS A C 1
ATOM 1223 O O . LYS A 1 89 ? 80.487 -34.403 81.056 1.00 56.34 83 LYS A O 1
ATOM 1242 N N . GLU A 1 90 ? 81.298 -32.492 80.184 1.00 47.44 84 GLU A N 1
ATOM 1243 C CA . GLU A 1 90 ? 82.479 -32.457 81.040 1.00 48.00 84 GLU A CA 1
ATOM 1244 C C . GLU A 1 90 ? 82.193 -31.791 82.386 1.00 57.12 84 GLU A C 1
ATOM 1245 O O . GLU A 1 90 ? 83.071 -31.718 83.246 1.00 55.50 84 GLU A O 1
ATOM 1257 N N . GLY A 1 91 ? 80.969 -31.304 82.567 1.00 47.59 85 GLY A N 1
ATOM 1258 C CA . GLY A 1 91 ? 80.574 -30.698 83.826 1.00 45.50 85 GLY A CA 1
ATOM 1259 C C . GLY A 1 91 ? 81.138 -29.301 84.023 1.00 49.94 85 GLY A C 1
ATOM 1260 O O . GLY A 1 91 ? 81.145 -28.782 85.141 1.00 41.40 85 GLY A O 1
ATOM 1264 N N . LEU A 1 92 ? 81.607 -28.691 82.939 1.00 45.86 86 LEU A N 1
ATOM 1265 C CA . LEU A 1 92 ? 82.187 -27.352 82.999 1.00 43.16 86 LEU A CA 1
ATOM 1266 C C . LEU A 1 92 ? 81.111 -26.268 82.942 1.00 58.36 86 LEU A C 1
ATOM 1267 O O . LEU A 1 92 ? 81.358 -25.114 83.293 1.00 48.53 86 LEU A O 1
ATOM 1283 N N . VAL A 1 93 ? 79.919 -26.647 82.493 1.00 51.69 87 VAL A N 1
ATOM 1284 C CA . VAL A 1 93 ? 78.749 -25.787 82.618 1.00 51.60 87 VAL A CA 1
ATOM 1285 C C . VAL A 1 93 ? 77.552 -26.614 83.067 1.00 51.19 87 VAL A C 1
ATOM 1286 O O . VAL A 1 93 ? 77.470 -27.812 82.787 1.00 51.16 87 VAL A O 1
ATOM 1299 N N . GLN A 1 94 ? 76.631 -25.971 83.773 1.00 54.18 88 GLN A N 1
ATOM 1300 C CA . GLN A 1 94 ? 75.409 -26.627 84.214 1.00 55.04 88 GLN A CA 1
ATOM 1301 C C . GLN A 1 94 ? 74.279 -26.289 83.248 1.00 50.40 88 GLN A C 1
ATOM 1302 O O . GLN A 1 94 ? 74.249 -25.201 82.673 1.00 51.19 88 GLN A O 1
ATOM 1316 N N . ALA A 1 95 ? 73.366 -27.235 83.055 1.00 51.00 89 ALA A N 1
ATOM 1317 C CA . ALA A 1 95 ? 72.245 -27.056 82.137 1.00 51.59 89 ALA A CA 1
ATOM 1318 C C . ALA A 1 95 ? 71.463 -25.786 82.463 1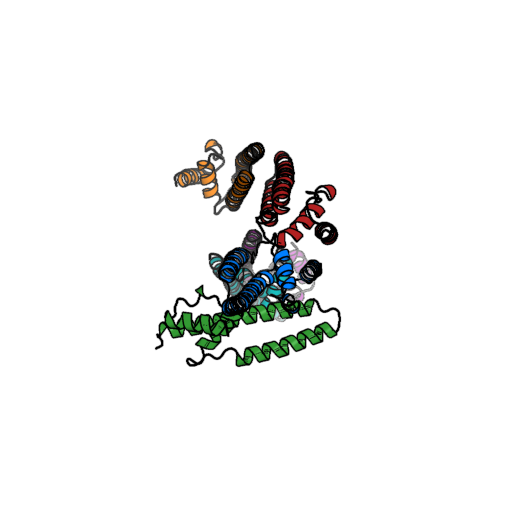.00 46.50 89 ALA A C 1
ATOM 1319 O O . ALA A 1 95 ? 70.944 -25.119 81.568 1.00 44.09 89 ALA A O 1
ATOM 1326 N N . GLU A 1 96 ? 71.396 -25.451 83.747 1.00 47.56 90 GLU A N 1
ATOM 1327 C CA . GLU A 1 96 ? 70.624 -24.300 84.205 1.00 57.40 90 GLU A CA 1
ATOM 1328 C C . GLU A 1 96 ? 71.232 -22.988 83.707 1.00 53.14 90 GLU A C 1
ATOM 1329 O O . GLU A 1 96 ? 70.565 -21.954 83.683 1.00 47.75 90 GLU A O 1
ATOM 1341 N N . GLU A 1 97 ? 72.497 -23.042 83.301 1.00 50.78 91 GLU A N 1
ATOM 1342 C CA . GLU A 1 97 ? 73.217 -21.855 82.849 1.00 50.78 91 GLU A CA 1
ATOM 1343 C C . GLU A 1 97 ? 73.001 -21.587 81.358 1.00 51.15 91 GLU A C 1
ATOM 1344 O O . GLU A 1 97 ? 73.569 -20.644 80.803 1.00 38.89 91 GLU A O 1
ATOM 1356 N N . LEU A 1 98 ? 72.173 -22.410 80.721 1.00 50.82 92 LEU A N 1
ATOM 1357 C CA . LEU A 1 98 ? 71.910 -22.291 79.289 1.00 54.90 92 LEU A CA 1
ATOM 1358 C C . LEU A 1 98 ? 70.568 -21.624 78.995 1.00 46.42 92 LEU A C 1
ATOM 1359 O O . LEU A 1 98 ? 70.186 -21.474 77.835 1.00 50.56 92 LEU A O 1
ATOM 1375 N N . THR A 1 99 ? 69.864 -21.212 80.044 1.00 43.52 93 THR A N 1
ATOM 1376 C CA . THR A 1 99 ? 68.490 -20.739 79.911 1.00 47.56 93 THR A CA 1
ATOM 1377 C C . THR A 1 99 ? 68.374 -19.367 79.244 1.00 45.63 93 THR A C 1
ATOM 1378 O O . THR A 1 99 ? 67.267 -18.886 79.004 1.00 53.01 93 THR A O 1
ATOM 1389 N N . PHE A 1 100 ? 69.507 -18.737 78.946 1.00 48.86 94 PHE A N 1
ATOM 1390 C CA . PHE A 1 100 ? 69.496 -17.461 78.237 1.00 48.62 94 PHE A CA 1
ATOM 1391 C C . PHE A 1 100 ? 69.390 -17.716 76.736 1.00 52.07 94 PHE A C 1
ATOM 1392 O O . PHE A 1 100 ? 69.052 -16.818 75.962 1.00 49.89 94 PHE A O 1
ATOM 1409 N N . LEU A 1 101 ? 69.666 -18.955 76.338 1.00 38.66 95 LEU A N 1
ATOM 1410 C CA . LEU A 1 101 ? 69.593 -19.350 74.938 1.00 47.15 95 LEU A CA 1
ATOM 1411 C C . LEU A 1 101 ? 68.168 -19.675 74.509 1.00 48.98 95 LEU A C 1
ATOM 1412 O O . LEU A 1 101 ? 67.303 -19.945 75.342 1.00 42.17 95 LEU A O 1
ATOM 1428 N N . ALA A 1 102 ? 67.937 -19.649 73.200 1.00 50.29 96 ALA A N 1
ATOM 1429 C CA . ALA A 1 102 ? 66.680 -20.112 72.629 1.00 48.50 96 ALA A CA 1
ATOM 1430 C C . ALA A 1 102 ? 66.436 -21.559 73.045 1.00 46.16 96 ALA A C 1
ATOM 1431 O O . ALA A 1 102 ? 67.379 -22.321 73.251 1.00 58.21 96 ALA A O 1
ATOM 1438 N N . ALA A 1 103 ? 65.165 -21.930 73.164 1.00 57.78 97 ALA A N 1
ATOM 1439 C CA . ALA A 1 103 ? 64.781 -23.262 73.620 1.00 58.44 97 ALA A CA 1
ATOM 1440 C C . ALA A 1 103 ? 65.343 -24.358 72.717 1.00 50.64 97 ALA A C 1
ATOM 1441 O O . ALA A 1 103 ? 65.765 -25.410 73.199 1.00 49.77 97 ALA A O 1
ATOM 1448 N N . ASP A 1 104 ? 65.346 -24.111 71.409 1.00 43.66 98 ASP A N 1
ATOM 1449 C CA . ASP A 1 104 ? 65.802 -25.111 70.445 1.00 47.28 98 ASP A CA 1
ATOM 1450 C C . ASP A 1 104 ? 67.296 -25.402 70.603 1.00 44.71 98 ASP A C 1
ATOM 1451 O O . ASP A 1 104 ? 67.731 -26.545 70.465 1.00 47.00 98 ASP A O 1
ATOM 1460 N N . LYS A 1 105 ? 68.074 -24.369 70.907 1.00 52.30 99 LYS A N 1
ATOM 1461 C CA . LYS A 1 105 ? 69.506 -24.531 71.141 1.00 51.79 99 LYS A CA 1
ATOM 1462 C C . LYS A 1 105 ? 69.767 -25.346 72.401 1.00 46.83 99 LYS A C 1
ATOM 1463 O O . LYS A 1 105 ? 70.633 -26.219 72.415 1.00 50.22 99 LYS A O 1
ATOM 1482 N N . GLN A 1 106 ? 69.017 -25.055 73.458 1.00 41.00 100 GLN A N 1
ATOM 1483 C CA . GLN A 1 106 ? 69.172 -25.771 74.718 1.00 48.78 100 GLN A CA 1
ATOM 1484 C C . GLN A 1 106 ? 68.909 -27.260 74.528 1.00 55.13 100 GLN A C 1
ATOM 1485 O O . GLN A 1 106 ? 69.684 -28.100 74.984 1.00 64.25 100 GLN A O 1
ATOM 1499 N N . SER A 1 107 ? 67.816 -27.577 73.842 1.00 44.10 101 SER A N 1
ATOM 1500 C CA . SER A 1 107 ? 67.419 -28.962 73.629 1.00 63.21 101 SER A CA 1
ATOM 1501 C C . SER A 1 107 ? 68.480 -29.718 72.842 1.00 48.27 101 SER A C 1
ATOM 1502 O O . SER A 1 107 ? 68.840 -30.844 73.187 1.00 50.04 101 SER A O 1
ATOM 1510 N N . LYS A 1 108 ? 68.978 -29.090 71.783 1.00 47.75 102 LYS A N 1
ATOM 1511 C CA . LYS A 1 108 ? 69.976 -29.709 70.921 1.00 57.78 102 LYS A CA 1
ATOM 1512 C C . LYS A 1 108 ? 71.245 -30.005 71.717 1.00 56.25 102 LYS A C 1
ATOM 1513 O O . LYS A 1 108 ? 71.817 -31.091 71.617 1.00 56.41 102 LYS A O 1
ATOM 1532 N N . ILE A 1 109 ? 71.670 -29.032 72.515 1.00 40.80 103 ILE A N 1
ATOM 1533 C CA . ILE A 1 109 ? 72.862 -29.177 73.340 1.00 51.30 103 ILE A CA 1
ATOM 1534 C C . ILE A 1 109 ? 72.715 -30.327 74.331 1.00 56.93 103 ILE A C 1
ATOM 1535 O O . ILE A 1 109 ? 73.558 -31.222 74.386 1.00 63.81 103 ILE A O 1
ATOM 1551 N N . LYS A 1 110 ? 71.642 -30.296 75.114 1.00 57.02 104 LYS A N 1
ATOM 1552 C CA . LYS A 1 110 ? 71.380 -31.342 76.094 1.00 66.49 104 LYS A CA 1
ATOM 1553 C C . LYS A 1 110 ? 71.368 -32.711 75.424 1.00 57.35 104 LYS A C 1
ATOM 1554 O O . LYS A 1 110 ? 71.895 -33.683 75.964 1.00 55.41 104 LYS A O 1
ATOM 1573 N N . ALA A 1 111 ? 70.773 -32.771 74.237 1.00 55.40 105 ALA A N 1
ATOM 1574 C CA . ALA A 1 111 ? 70.645 -34.020 73.497 1.00 58.30 105 ALA A CA 1
ATOM 1575 C C . ALA A 1 111 ? 72.017 -34.576 73.131 1.00 57.24 105 ALA A C 1
ATOM 1576 O O . ALA A 1 111 ? 72.307 -35.750 73.369 1.00 59.29 105 ALA A O 1
ATOM 1583 N N . LEU A 1 112 ? 72.858 -33.724 72.556 1.00 59.46 106 LEU A N 1
ATOM 1584 C CA . LEU A 1 112 ? 74.195 -34.128 72.132 1.00 71.37 106 LEU A CA 1
ATOM 1585 C C . LEU A 1 112 ? 75.043 -34.581 73.319 1.00 67.48 106 LEU A C 1
ATOM 1586 O O . LEU A 1 112 ? 75.855 -35.500 73.198 1.00 70.07 106 LEU A O 1
ATOM 1602 N N . ALA A 1 113 ? 74.837 -33.943 74.466 1.00 59.67 107 ALA A N 1
ATOM 1603 C CA . ALA A 1 113 ? 75.616 -34.234 75.665 1.00 61.76 107 ALA A CA 1
ATOM 1604 C C . ALA A 1 113 ? 75.168 -35.534 76.332 1.00 66.93 107 ALA A C 1
ATOM 1605 O O . ALA A 1 113 ? 75.961 -36.197 77.002 1.00 72.39 107 ALA A O 1
ATOM 1612 N N . ARG A 1 114 ? 73.900 -35.895 76.153 1.00 78.63 108 ARG A N 1
ATOM 1613 C CA . ARG A 1 114 ? 73.370 -37.124 76.737 1.00 88.48 108 ARG A CA 1
ATOM 1614 C C . ARG A 1 114 ? 74.098 -38.340 76.181 1.00 91.17 108 ARG A C 1
ATOM 1615 O O . ARG A 1 114 ? 74.464 -39.252 76.922 1.00 91.30 108 ARG A O 1
ATOM 1636 N N . LEU A 1 115 ? 74.307 -38.342 74.870 1.00 94.47 109 LEU A N 1
ATOM 1637 C CA . LEU A 1 115 ? 75.008 -39.431 74.204 1.00 99.78 109 LEU A CA 1
ATOM 1638 C C . LEU A 1 115 ? 76.504 -39.361 74.491 1.00 102.18 109 LEU A C 1
ATOM 1639 O O . LEU A 1 115 ? 77.028 -38.318 74.883 1.00 103.19 109 LEU A O 1
ATOM 1656 N N . PRO B 1 14 ? 65.013 25.454 36.835 1.00 136.48 8 PRO B N 1
ATOM 1657 C CA . PRO B 1 14 ? 66.437 25.158 37.026 1.00 130.86 8 PRO B CA 1
ATOM 1658 C C . PRO B 1 14 ? 66.876 23.901 36.279 1.00 129.47 8 PRO B C 1
ATOM 1659 O O . PRO B 1 14 ? 68.045 23.777 35.917 1.00 121.12 8 PRO B O 1
ATOM 1670 N N . TRP B 1 15 ? 65.939 22.986 36.055 1.00 131.85 9 TRP B N 1
ATOM 1671 C CA . TRP B 1 15 ? 66.231 21.728 35.378 1.00 123.55 9 TRP B CA 1
ATOM 1672 C C . TRP B 1 15 ? 65.163 21.409 34.340 1.00 124.85 9 TRP B C 1
ATOM 1673 O O . TRP B 1 15 ? 63.992 21.231 34.675 1.00 125.60 9 TRP B O 1
ATOM 1694 N N . SER B 1 16 ? 65.570 21.340 33.077 1.00 119.98 10 SER B N 1
ATOM 1695 C CA . SER B 1 16 ? 64.652 20.995 32.000 1.00 116.53 10 SER B CA 1
ATOM 1696 C C . SER B 1 16 ? 64.170 19.557 32.154 1.00 119.18 10 SER B C 1
ATOM 1697 O O . SER B 1 16 ? 64.873 18.715 32.712 1.00 115.97 10 SER B O 1
ATOM 1705 N N . GLN B 1 17 ? 62.967 19.285 31.660 1.00 123.84 11 GLN B N 1
ATOM 1706 C CA . GLN B 1 17 ? 62.395 17.945 31.724 1.00 127.95 11 GLN B CA 1
ATOM 1707 C C . GLN B 1 17 ? 62.996 17.055 30.639 1.00 126.60 11 GLN B C 1
ATOM 1708 O O . GLN B 1 17 ? 63.052 15.833 30.787 1.00 125.93 11 GLN B O 1
ATOM 1722 N N . ALA B 1 18 ? 63.446 17.674 29.552 1.00 122.64 12 ALA B N 1
ATOM 1723 C CA . ALA B 1 18 ? 64.091 16.949 28.462 1.00 117.47 12 ALA B CA 1
ATOM 1724 C C . ALA B 1 18 ? 65.511 16.563 28.864 1.00 112.73 12 ALA B C 1
ATOM 1725 O O . ALA B 1 18 ? 66.070 15.588 28.359 1.00 109.00 12 ALA B O 1
ATOM 1732 N N . GLU B 1 19 ? 66.090 17.341 29.773 1.00 103.11 13 GLU B N 1
ATOM 1733 C CA . GLU B 1 19 ? 67.400 17.031 30.327 1.00 89.32 13 GLU B CA 1
ATOM 1734 C C . GLU B 1 19 ? 67.257 15.886 31.319 1.00 85.36 13 GLU B C 1
ATOM 1735 O O . GLU B 1 19 ? 68.048 14.941 31.321 1.00 80.90 13 GLU B O 1
ATOM 1747 N N . THR B 1 20 ? 66.230 15.980 32.157 1.00 87.47 14 THR B N 1
ATOM 1748 C CA . THR B 1 20 ? 65.978 14.985 33.191 1.00 89.14 14 THR B CA 1
ATOM 1749 C C . THR B 1 20 ? 65.758 13.605 32.582 1.00 92.26 14 THR B C 1
ATOM 1750 O O . THR B 1 20 ? 66.256 12.604 33.097 1.00 85.11 14 THR B O 1
ATOM 1761 N N . GLN B 1 21 ? 65.012 13.558 31.482 1.00 104.15 15 GLN B N 1
ATOM 1762 C CA . GLN B 1 21 ? 64.677 12.294 30.836 1.00 104.12 15 GLN B CA 1
ATOM 1763 C C . GLN B 1 21 ? 65.901 11.691 30.151 1.00 96.93 15 GLN B C 1
ATOM 1764 O O . GLN B 1 21 ? 66.216 10.516 30.341 1.00 91.85 15 GLN B O 1
ATOM 1778 N N . SER B 1 22 ? 66.586 12.506 29.354 1.00 92.56 16 SER B N 1
ATOM 1779 C CA . SER B 1 22 ? 67.779 12.065 28.640 1.00 92.02 16 SER B CA 1
ATOM 1780 C C . SER B 1 22 ? 68.880 11.667 29.620 1.00 92.18 16 SER B C 1
ATOM 1781 O O . SER B 1 22 ? 69.771 10.885 29.284 1.00 83.99 16 SER B O 1
ATOM 1789 N N . ALA B 1 23 ? 68.811 12.210 30.832 1.00 90.37 17 ALA B N 1
ATOM 1790 C CA . ALA B 1 23 ? 69.790 11.912 31.870 1.00 84.17 17 ALA B CA 1
ATOM 1791 C C . ALA B 1 23 ? 69.561 10.510 32.419 1.00 91.04 17 ALA B C 1
ATOM 1792 O O . ALA B 1 23 ? 70.485 9.698 32.483 1.00 84.61 17 ALA B O 1
ATOM 1799 N N . HIS B 1 24 ? 68.322 10.233 32.814 1.00 92.40 18 HIS B N 1
ATOM 1800 C CA . HIS B 1 24 ? 67.963 8.926 33.351 1.00 95.60 18 HIS B CA 1
ATOM 1801 C C . HIS B 1 24 ? 68.336 7.835 32.354 1.00 95.53 18 HIS B C 1
ATOM 1802 O O . HIS B 1 24 ? 68.758 6.744 32.739 1.00 90.66 18 HIS B O 1
ATOM 1817 N N . ALA B 1 25 ? 68.185 8.145 31.070 1.00 88.53 19 ALA B N 1
ATOM 1818 C CA . ALA B 1 25 ? 68.535 7.214 30.004 1.00 89.07 19 ALA B CA 1
ATOM 1819 C C . ALA B 1 25 ? 70.040 6.973 29.987 1.00 81.66 19 ALA B C 1
ATOM 1820 O O . ALA B 1 25 ? 70.495 5.836 29.855 1.00 76.25 19 ALA B O 1
ATOM 1827 N N . LEU B 1 26 ? 70.806 8.051 30.127 1.00 86.29 20 LEU B N 1
ATOM 1828 C CA . LEU B 1 26 ? 72.261 7.969 30.113 1.00 83.41 20 LEU B CA 1
ATOM 1829 C C . LEU B 1 26 ? 72.759 7.218 31.342 1.00 79.06 20 LEU B C 1
ATOM 1830 O O . LEU B 1 26 ? 73.723 6.455 31.270 1.00 78.40 20 LEU B O 1
ATOM 1846 N N . PHE B 1 27 ? 72.095 7.447 32.471 1.00 77.36 21 PHE B N 1
ATOM 1847 C CA . PHE B 1 27 ? 72.392 6.727 33.704 1.00 76.27 21 PHE B CA 1
ATOM 1848 C C . PHE B 1 27 ? 72.247 5.227 33.487 1.00 74.09 21 PHE B C 1
ATOM 1849 O O . PHE B 1 27 ? 73.071 4.440 33.948 1.00 74.07 21 PHE B O 1
ATOM 1866 N N . ARG B 1 28 ? 71.195 4.846 32.773 1.00 73.87 22 ARG B N 1
ATOM 1867 C CA . ARG B 1 28 ? 70.905 3.444 32.509 1.00 86.64 22 ARG B CA 1
ATOM 1868 C C . ARG B 1 28 ? 71.938 2.848 31.562 1.00 85.25 22 ARG B C 1
ATOM 1869 O O . ARG B 1 28 ? 72.334 1.691 31.707 1.00 80.15 22 ARG B O 1
ATOM 1890 N N . LYS B 1 29 ? 72.376 3.648 30.596 1.00 77.90 23 LYS B N 1
ATOM 1891 C CA . LYS B 1 29 ? 73.335 3.190 29.599 1.00 83.44 23 LYS B CA 1
ATOM 1892 C C . LYS B 1 29 ? 74.704 2.957 30.234 1.00 81.86 23 LYS B C 1
ATOM 1893 O O . LYS B 1 29 ? 75.400 1.999 29.898 1.00 78.86 23 LYS B O 1
ATOM 1912 N N . ALA B 1 30 ? 75.076 3.839 31.157 1.00 76.81 24 ALA B N 1
ATOM 1913 C CA . ALA B 1 30 ? 76.338 3.722 31.878 1.00 76.03 24 ALA B CA 1
ATOM 1914 C C . ALA B 1 30 ? 76.251 2.578 32.881 1.00 74.51 24 ALA B C 1
ATOM 1915 O O . ALA B 1 30 ? 77.229 1.873 33.134 1.00 76.59 24 ALA B O 1
ATOM 1922 N N . TYR B 1 31 ? 75.061 2.405 33.442 1.00 70.41 25 TYR B N 1
ATOM 1923 C CA . TYR B 1 31 ? 74.811 1.398 34.464 1.00 73.30 25 TYR B CA 1
ATOM 1924 C C . TYR B 1 31 ? 74.848 -0.018 33.888 1.00 74.88 25 TYR B C 1
ATOM 1925 O O . TYR B 1 31 ? 75.211 -0.968 34.583 1.00 70.41 25 TYR B O 1
ATOM 1943 N N . GLN B 1 32 ? 74.478 -0.155 32.618 1.00 77.99 26 GLN B N 1
ATOM 1944 C CA . GLN B 1 32 ? 74.505 -1.451 31.947 1.00 79.92 26 GLN B CA 1
ATOM 1945 C C . GLN B 1 32 ? 75.931 -1.794 31.527 1.00 82.55 26 GLN B C 1
ATOM 1946 O O . GLN B 1 32 ? 76.345 -2.952 31.578 1.00 79.51 26 GLN B O 1
ATOM 1960 N N . ARG B 1 33 ? 76.674 -0.774 31.108 1.00 80.64 27 ARG B N 1
ATOM 1961 C CA . ARG B 1 33 ? 78.076 -0.936 30.744 1.00 67.32 27 ARG B CA 1
ATOM 1962 C C . ARG B 1 33 ? 78.873 -1.511 31.907 1.00 72.73 27 ARG B C 1
ATOM 1963 O O . ARG B 1 33 ? 79.729 -2.377 31.721 1.00 80.77 27 ARG B O 1
ATOM 1984 N N . GLU B 1 34 ? 78.583 -1.021 33.108 1.00 69.71 28 GLU B N 1
ATOM 1985 C CA . GLU B 1 34 ? 79.302 -1.432 34.307 1.00 70.50 28 GLU B CA 1
ATOM 1986 C C . GLU B 1 34 ? 78.825 -2.798 34.787 1.00 74.84 28 GLU B C 1
ATOM 1987 O O . GLU B 1 34 ? 79.613 -3.604 35.284 1.00 69.89 28 GLU B O 1
ATOM 1999 N N . LEU B 1 35 ? 77.529 -3.049 34.635 1.00 74.34 29 LEU B N 1
ATOM 2000 C CA . LEU B 1 35 ? 76.928 -4.304 35.069 1.00 76.40 29 LEU B CA 1
ATOM 2001 C C . LEU B 1 35 ? 77.396 -5.465 34.199 1.00 70.90 29 LEU B C 1
ATOM 2002 O O . LEU B 1 35 ? 77.887 -6.474 34.703 1.00 63.92 29 LEU B O 1
ATOM 2018 N N . ASP B 1 36 ? 77.237 -5.310 32.889 1.00 77.07 30 ASP B N 1
ATOM 2019 C CA . ASP B 1 36 ? 77.618 -6.339 31.930 1.00 81.46 30 ASP B CA 1
ATOM 2020 C C . ASP B 1 36 ? 79.058 -6.796 32.142 1.00 79.63 30 ASP B C 1
ATOM 2021 O O . ASP B 1 36 ? 79.374 -7.973 31.971 1.00 84.01 30 ASP B O 1
ATOM 2030 N N . GLY B 1 37 ? 79.927 -5.864 32.520 1.00 77.96 31 GLY B N 1
ATOM 2031 C CA . GLY B 1 37 ? 81.326 -6.175 32.748 1.00 70.40 31 GLY B CA 1
ATOM 2032 C C . GLY B 1 37 ? 81.536 -6.827 34.100 1.00 70.95 31 GLY B C 1
ATOM 2033 O O . GLY B 1 37 ? 82.389 -7.701 34.255 1.00 73.00 31 GLY B O 1
ATOM 2037 N N . LEU B 1 38 ? 80.744 -6.402 35.079 1.00 65.29 32 LEU B N 1
ATOM 2038 C CA . LEU B 1 38 ? 80.808 -6.964 36.423 1.00 72.44 32 LEU B CA 1
ATOM 2039 C C . LEU B 1 38 ? 80.302 -8.405 36.435 1.00 79.45 32 LEU B C 1
ATOM 2040 O O . LEU B 1 38 ? 80.806 -9.244 37.182 1.00 78.58 32 LEU B O 1
ATOM 2056 N N . LEU B 1 39 ? 79.304 -8.683 35.601 1.00 83.86 33 LEU B N 1
ATOM 2057 C CA . LEU B 1 39 ? 78.752 -10.028 35.466 1.00 83.56 33 LEU B CA 1
ATOM 2058 C C . LEU B 1 39 ? 79.696 -10.925 34.675 1.00 79.46 33 LEU B C 1
ATOM 2059 O O . LEU B 1 39 ? 79.603 -12.150 34.741 1.00 84.12 33 LEU B O 1
ATOM 2075 N N . ALA B 1 40 ? 80.604 -10.309 33.925 1.00 68.05 34 ALA B N 1
ATOM 2076 C CA . ALA B 1 40 ? 81.547 -11.054 33.102 1.00 69.04 34 ALA B CA 1
ATOM 2077 C C . ALA B 1 40 ? 82.727 -11.548 33.934 1.00 67.85 34 ALA B C 1
ATOM 2078 O O . ALA B 1 40 ? 83.082 -12.727 33.884 1.00 65.81 34 ALA B O 1
ATOM 2085 N N . THR B 1 41 ? 83.322 -10.642 34.706 1.00 75.73 35 THR B N 1
ATOM 2086 C CA . THR B 1 41 ? 84.493 -10.963 35.516 1.00 87.45 35 THR B CA 1
ATOM 2087 C C . THR B 1 41 ? 84.125 -11.909 36.654 1.00 90.25 35 THR B C 1
ATOM 2088 O O . THR B 1 41 ? 84.963 -12.670 37.135 1.00 94.10 35 THR B O 1
ATOM 2099 N N . VAL B 1 42 ? 82.868 -11.852 37.083 1.00 81.70 36 VAL B N 1
ATOM 2100 C CA . VAL B 1 42 ? 82.381 -12.721 38.150 1.00 84.93 36 VAL B CA 1
ATOM 2101 C C . VAL B 1 42 ? 82.196 -14.148 37.637 1.00 84.17 36 VAL B C 1
ATOM 2102 O O . VAL B 1 42 ? 82.419 -15.114 38.367 1.00 79.19 36 VAL B O 1
ATOM 2115 N N . GLN B 1 43 ? 81.789 -14.270 36.377 1.00 88.99 37 GLN B N 1
ATOM 2116 C CA . GLN B 1 43 ? 81.598 -15.573 35.750 1.00 93.01 37 GLN B CA 1
ATOM 2117 C C . GLN B 1 43 ? 82.940 -16.226 35.440 1.00 93.05 37 GLN B C 1
ATOM 2118 O O . GLN B 1 43 ? 83.142 -17.410 35.707 1.00 96.98 37 GLN B O 1
ATOM 2132 N N . ALA B 1 44 ? 83.853 -15.443 34.874 1.00 93.20 38 ALA B N 1
ATOM 2133 C CA . ALA B 1 44 ? 85.179 -15.934 34.519 1.00 96.99 38 ALA B CA 1
ATOM 2134 C C . ALA B 1 44 ? 85.960 -16.293 35.777 1.00 93.57 38 ALA B C 1
ATOM 2135 O O . ALA B 1 44 ? 86.665 -17.303 35.821 1.00 91.62 38 ALA B O 1
ATOM 2142 N N . GLN B 1 45 ? 85.818 -15.457 36.799 1.00 86.40 39 GLN B N 1
ATOM 2143 C CA . GLN B 1 45 ? 86.520 -15.643 38.062 1.00 83.54 39 GLN B CA 1
ATOM 2144 C C . GLN B 1 45 ? 85.956 -16.839 38.828 1.00 92.42 39 GLN B C 1
ATOM 2145 O O . GLN B 1 45 ? 86.598 -17.369 39.737 1.00 87.36 39 GLN B O 1
ATOM 2159 N N . ALA B 1 46 ? 84.755 -17.263 38.445 1.00 97.20 40 ALA B N 1
ATOM 2160 C CA . ALA B 1 46 ? 84.079 -18.382 39.093 1.00 94.64 40 ALA B CA 1
ATOM 2161 C C . ALA B 1 46 ? 84.420 -19.701 38.403 1.00 99.16 40 ALA B C 1
ATOM 2162 O O . ALA B 1 46 ? 84.390 -20.764 39.026 1.00 101.89 40 ALA B O 1
ATOM 2169 N N . SER B 1 47 ? 84.746 -19.628 37.116 1.00 106.57 41 SER B N 1
ATOM 2170 C CA . SER B 1 47 ? 85.086 -20.816 36.341 1.00 118.56 41 SER B CA 1
ATOM 2171 C C . SER B 1 47 ? 86.512 -21.264 36.638 1.00 123.43 41 SER B C 1
ATOM 2172 O O . SER B 1 47 ? 86.812 -22.459 36.639 1.00 128.82 41 SER B O 1
ATOM 2180 N N . GLN B 1 48 ? 87.387 -20.297 36.893 1.00 137.57 42 GLN B N 1
ATOM 2181 C CA . GLN B 1 48 ? 88.779 -20.585 37.206 1.00 146.97 42 GLN B CA 1
ATOM 2182 C C . GLN B 1 48 ? 88.991 -20.588 38.713 1.00 143.29 42 GLN B C 1
ATOM 2183 O O . GLN B 1 48 ? 89.792 -19.815 39.240 1.00 146.47 42 GLN B O 1
ATOM 2197 N N . ILE B 1 49 ? 88.264 -21.463 39.399 1.00 134.30 43 ILE B N 1
ATOM 2198 C CA . ILE B 1 49 ? 88.384 -21.591 40.845 1.00 127.17 43 ILE B CA 1
ATOM 2199 C C . ILE B 1 49 ? 88.457 -23.051 41.265 1.00 126.19 43 ILE B C 1
ATOM 2200 O O . ILE B 1 49 ? 87.697 -23.892 40.784 1.00 130.06 43 ILE B O 1
ATOM 2216 N N . THR B 1 50 ? 89.390 -23.337 42.165 1.00 118.40 44 THR B N 1
ATOM 2217 C CA . THR B 1 50 ? 89.579 -24.680 42.697 1.00 119.81 44 THR B CA 1
ATOM 2218 C C . THR B 1 50 ? 89.871 -24.625 44.193 1.00 129.70 44 THR B C 1
ATOM 2219 O O . THR B 1 50 ? 89.351 -25.429 44.967 1.00 125.94 44 THR B O 1
ATOM 2230 N N . GLN B 1 51 ? 90.706 -23.672 44.592 1.00 142.36 45 GLN B N 1
ATOM 2231 C CA . GLN B 1 51 ? 91.082 -23.506 45.988 1.00 152.93 45 GLN B CA 1
ATOM 2232 C C . GLN B 1 51 ? 90.061 -22.633 46.713 1.00 140.21 45 GLN B C 1
ATOM 2233 O O . GLN B 1 51 ? 89.762 -21.522 46.276 1.00 143.34 45 GLN B O 1
ATOM 2247 N N . ILE B 1 52 ? 89.526 -23.148 47.817 1.00 124.36 46 ILE B N 1
ATOM 2248 C CA . ILE B 1 52 ? 88.512 -22.443 48.598 1.00 110.25 46 ILE B CA 1
ATOM 2249 C C . ILE B 1 52 ? 88.858 -20.971 48.780 1.00 111.87 46 ILE B C 1
ATOM 2250 O O . ILE B 1 52 ? 87.979 -20.111 48.767 1.00 106.91 46 ILE B O 1
ATOM 2266 N N . ASP B 1 53 ? 90.143 -20.689 48.958 1.00 119.42 47 ASP B N 1
ATOM 2267 C CA . ASP B 1 53 ? 90.604 -19.322 49.150 1.00 126.12 47 ASP B CA 1
ATOM 2268 C C . ASP B 1 53 ? 90.164 -18.448 47.979 1.00 123.13 47 ASP B C 1
ATOM 2269 O O . ASP B 1 53 ? 89.618 -17.363 48.175 1.00 114.02 47 ASP B O 1
ATOM 2278 N N . ASP B 1 54 ? 90.393 -18.937 46.764 1.00 124.11 48 ASP B N 1
ATOM 2279 C CA . ASP B 1 54 ? 90.033 -18.202 45.557 1.00 118.70 48 ASP B CA 1
ATOM 2280 C C . ASP B 1 54 ? 88.553 -17.829 45.566 1.00 110.21 48 ASP B C 1
ATOM 2281 O O . ASP B 1 54 ? 88.155 -16.810 44.999 1.00 106.56 48 ASP B O 1
ATOM 2290 N N . LEU B 1 55 ? 87.743 -18.661 46.212 1.00 107.27 49 LEU B N 1
ATOM 2291 C CA . LEU B 1 55 ? 86.309 -18.416 46.310 1.00 98.67 49 LEU B CA 1
ATOM 2292 C C . LEU B 1 55 ? 86.008 -17.269 47.270 1.00 94.20 49 LEU B C 1
ATOM 2293 O O . LEU B 1 55 ? 85.122 -16.454 47.015 1.00 88.98 49 LEU B O 1
ATOM 2309 N N . TRP B 1 56 ? 86.741 -17.210 48.378 1.00 95.55 50 TRP B N 1
ATOM 2310 C CA . TRP B 1 56 ? 86.562 -16.134 49.347 1.00 85.99 50 TRP B CA 1
ATOM 2311 C C . TRP B 1 56 ? 87.162 -14.831 48.824 1.00 95.55 50 TRP B C 1
ATOM 2312 O O . TRP B 1 56 ? 86.771 -13.745 49.252 1.00 89.93 50 TRP B O 1
ATOM 2333 N N . LYS B 1 57 ? 88.111 -14.940 47.899 1.00 107.53 51 LYS B N 1
ATOM 2334 C CA . LYS B 1 57 ? 88.657 -13.765 47.233 1.00 115.15 51 LYS B CA 1
ATOM 2335 C C . LYS B 1 57 ? 87.561 -13.146 46.379 1.00 112.25 51 LYS B C 1
ATOM 2336 O O . LYS B 1 57 ? 87.468 -11.925 46.245 1.00 109.86 51 LYS B O 1
ATOM 2355 N N . LEU B 1 58 ? 86.730 -14.010 45.806 1.00 105.78 52 LEU B N 1
ATOM 2356 C CA . LEU B 1 58 ? 85.596 -13.584 45.000 1.00 94.27 52 LEU B CA 1
ATOM 2357 C C . LEU B 1 58 ? 84.522 -12.966 45.884 1.00 89.47 52 LEU B C 1
ATOM 2358 O O . LEU B 1 58 ? 83.896 -11.970 45.522 1.00 87.13 52 LEU B O 1
ATOM 2374 N N . HIS B 1 59 ? 84.308 -13.575 47.045 1.00 81.91 53 HIS B N 1
ATOM 2375 C CA . HIS B 1 59 ? 83.328 -13.084 48.005 1.00 77.73 53 HIS B CA 1
ATOM 2376 C C . HIS B 1 59 ? 83.696 -11.683 48.484 1.00 76.48 53 HIS B C 1
ATOM 2377 O O . HIS B 1 59 ? 82.838 -10.805 48.582 1.00 72.83 53 HIS B O 1
ATOM 2392 N N . ASP B 1 60 ? 84.976 -11.483 48.783 1.00 74.06 54 ASP B N 1
ATOM 2393 C CA . ASP B 1 60 ? 85.476 -10.180 49.203 1.00 71.96 54 ASP B CA 1
ATOM 2394 C C . ASP B 1 60 ? 85.278 -9.173 48.079 1.00 69.93 54 ASP B C 1
ATOM 2395 O O . ASP B 1 60 ? 84.940 -8.014 48.317 1.00 69.46 54 ASP B O 1
ATOM 2404 N N . PHE B 1 61 ? 85.497 -9.632 46.851 1.00 72.87 55 PHE B N 1
ATOM 2405 C CA . PHE B 1 61 ? 85.336 -8.799 45.666 1.00 79.98 55 PHE B CA 1
ATOM 2406 C C . PHE B 1 61 ? 83.904 -8.280 45.555 1.00 75.89 55 PHE B C 1
ATOM 2407 O O . PHE B 1 61 ? 83.680 -7.085 45.356 1.00 73.86 55 PHE B O 1
ATOM 2424 N N . LEU B 1 62 ? 82.940 -9.187 45.686 1.00 76.85 56 LEU B N 1
ATOM 2425 C CA . LEU B 1 62 ? 81.527 -8.827 45.625 1.00 76.94 56 LEU B CA 1
ATOM 2426 C C . LEU B 1 62 ? 81.157 -7.894 46.769 1.00 81.11 56 LEU B C 1
ATOM 2427 O O . LEU B 1 62 ? 80.328 -6.998 46.611 1.00 82.99 56 LEU B O 1
ATOM 2443 N N . SER B 1 63 ? 81.779 -8.106 47.923 1.00 84.29 57 SER B N 1
ATOM 2444 C CA . SER B 1 63 ? 81.536 -7.263 49.084 1.00 88.61 57 SER B CA 1
ATOM 2445 C C . SER B 1 63 ? 81.977 -5.837 48.776 1.00 88.53 57 SER B C 1
ATOM 2446 O O . SER B 1 63 ? 81.275 -4.878 49.090 1.00 91.23 57 SER B O 1
ATOM 2454 N N . ALA B 1 64 ? 83.137 -5.709 48.138 1.00 87.49 58 ALA B N 1
ATOM 2455 C CA . ALA B 1 64 ? 83.696 -4.404 47.811 1.00 91.84 58 ALA B CA 1
ATOM 2456 C C . ALA B 1 64 ? 82.807 -3.672 46.812 1.00 92.77 58 ALA B C 1
ATOM 2457 O O . ALA B 1 64 ? 82.343 -2.561 47.074 1.00 93.70 58 ALA B O 1
ATOM 2464 N N . LYS B 1 65 ? 82.571 -4.305 45.667 1.00 91.18 59 LYS B N 1
ATOM 2465 C CA . LYS B 1 65 ? 81.780 -3.700 44.601 1.00 87.32 59 LYS B CA 1
ATOM 2466 C C . LYS B 1 65 ? 80.381 -3.324 45.075 1.00 88.31 59 LYS B C 1
ATOM 2467 O O . LYS B 1 65 ? 79.896 -2.232 44.788 1.00 88.26 59 LYS B O 1
ATOM 2486 N N . ARG B 1 66 ? 79.734 -4.226 45.803 1.00 83.31 60 ARG B N 1
ATOM 2487 C CA . ARG B 1 66 ? 78.387 -3.965 46.294 1.00 85.17 60 ARG B CA 1
ATOM 2488 C C . ARG B 1 66 ? 78.350 -2.721 47.180 1.00 95.07 60 ARG B C 1
ATOM 2489 O O . ARG B 1 66 ? 77.391 -1.949 47.141 1.00 87.04 60 ARG B O 1
ATOM 2510 N N . HIS B 1 67 ? 79.398 -2.533 47.977 1.00 105.98 61 HIS B N 1
ATOM 2511 C CA . HIS B 1 67 ? 79.495 -1.376 48.861 1.00 116.54 61 HIS B CA 1
ATOM 2512 C C . HIS B 1 67 ? 80.091 -0.174 48.126 1.00 113.34 61 HIS B C 1
ATOM 2513 O O . HIS B 1 67 ? 80.356 0.868 48.725 1.00 119.59 61 HIS B O 1
ATOM 2528 N N . GLU B 1 68 ? 80.297 -0.336 46.822 1.00 107.88 62 GLU B N 1
ATOM 2529 C CA . GLU B 1 68 ? 80.756 0.742 45.953 1.00 102.01 62 GLU B CA 1
ATOM 2530 C C . GLU B 1 68 ? 79.601 1.238 45.089 1.00 94.85 62 GLU B C 1
ATOM 2531 O O . GLU B 1 68 ? 79.442 2.440 44.876 1.00 99.40 62 GLU B O 1
ATOM 2543 N N . ILE B 1 69 ? 78.797 0.300 44.597 1.00 92.49 63 ILE B N 1
ATOM 2544 C CA . ILE B 1 69 ? 77.673 0.617 43.721 1.00 92.52 63 ILE B CA 1
ATOM 2545 C C . ILE B 1 69 ? 76.482 1.117 44.532 1.00 93.61 63 ILE B C 1
ATOM 2546 O O . ILE B 1 69 ? 75.561 1.727 43.988 1.00 96.29 63 ILE B O 1
ATOM 2562 N N . ASP B 1 70 ? 76.509 0.863 45.836 1.00 107.72 64 ASP B N 1
ATOM 2563 C CA . ASP B 1 70 ? 75.418 1.268 46.713 1.00 116.34 64 ASP B CA 1
ATOM 2564 C C . ASP B 1 70 ? 75.177 2.769 46.603 1.00 121.96 64 ASP B C 1
ATOM 2565 O O . ASP B 1 70 ? 74.179 3.206 46.031 1.00 113.19 64 ASP B O 1
ATOM 2574 N N . GLY B 1 71 ? 76.102 3.555 47.144 1.00 138.14 65 GLY B N 1
ATOM 2575 C CA . GLY B 1 71 ? 76.004 5.001 47.084 1.00 146.40 65 GLY B CA 1
ATOM 2576 C C . GLY B 1 71 ? 76.491 5.517 45.744 1.00 139.69 65 GLY B C 1
ATOM 2577 O O . GLY B 1 71 ? 77.466 6.265 45.672 1.00 146.85 65 GLY B O 1
ATOM 2581 N N . LYS B 1 72 ? 75.809 5.109 44.679 1.00 118.95 66 LYS B N 1
ATOM 2582 C CA . LYS B 1 72 ? 76.194 5.491 43.325 1.00 96.66 66 LYS B CA 1
ATOM 2583 C C . LYS B 1 72 ? 74.961 5.537 42.433 1.00 91.25 66 LYS B C 1
ATOM 2584 O O . LYS B 1 72 ? 73.942 4.924 42.744 1.00 105.85 66 LYS B O 1
ATOM 2603 N N . TYR B 1 73 ? 75.058 6.270 41.327 1.00 79.80 67 TYR B N 1
ATOM 2604 C CA . TYR B 1 73 ? 73.932 6.439 40.414 1.00 79.07 67 TYR B CA 1
ATOM 2605 C C . TYR B 1 73 ? 72.805 7.196 41.104 1.00 81.77 67 TYR B C 1
ATOM 2606 O O . TYR B 1 73 ? 71.628 6.867 40.958 1.00 86.29 67 TYR B O 1
ATOM 2624 N N . ASP B 1 74 ? 73.191 8.220 41.858 1.00 83.33 68 ASP B N 1
ATOM 2625 C CA . ASP B 1 74 ? 72.244 9.118 42.497 1.00 84.06 68 ASP B CA 1
ATOM 2626 C C . ASP B 1 74 ? 71.796 10.163 41.477 1.00 83.56 68 ASP B C 1
ATOM 2627 O O . ASP B 1 74 ? 72.597 10.984 41.030 1.00 77.95 68 ASP B O 1
ATOM 2636 N N . ASP B 1 75 ? 70.518 10.127 41.108 1.00 87.53 69 ASP B N 1
ATOM 2637 C CA . ASP B 1 75 ? 69.995 11.010 40.067 1.00 91.73 69 ASP B CA 1
ATOM 2638 C C . ASP B 1 75 ? 69.309 12.246 40.644 1.00 92.60 69 ASP B C 1
ATOM 2639 O O . ASP B 1 75 ? 68.476 12.869 39.986 1.00 99.46 69 ASP B O 1
ATOM 2648 N N . ARG B 1 76 ? 69.665 12.600 41.873 1.00 89.36 70 ARG B N 1
ATOM 2649 C CA . ARG B 1 76 ? 69.109 13.784 42.512 1.00 89.64 70 ARG B CA 1
ATOM 2650 C C . ARG B 1 76 ? 69.822 15.032 42.006 1.00 94.78 70 ARG B C 1
ATOM 2651 O O . ARG B 1 76 ? 71.048 15.065 41.917 1.00 96.23 70 ARG B O 1
ATOM 2672 N N . GLN B 1 77 ? 69.042 16.057 41.676 1.00 94.12 71 GLN B N 1
ATOM 2673 C CA . GLN B 1 77 ? 69.572 17.273 41.066 1.00 95.19 71 GLN B CA 1
ATOM 2674 C C . GLN B 1 77 ? 70.695 17.909 41.883 1.00 94.13 71 GLN B C 1
ATOM 2675 O O . GLN B 1 77 ? 71.461 18.725 41.370 1.00 87.58 71 GLN B O 1
ATOM 2689 N N . SER B 1 78 ? 70.794 17.531 43.152 1.00 91.05 72 SER B N 1
ATOM 2690 C CA . SER B 1 78 ? 71.742 18.160 44.062 1.00 85.70 72 SER B CA 1
ATOM 2691 C C . SER B 1 78 ? 73.152 17.579 43.930 1.00 85.63 72 SER B C 1
ATOM 2692 O O . SER B 1 78 ? 74.132 18.239 44.275 1.00 86.08 72 SER B O 1
ATOM 2700 N N . VAL B 1 79 ? 73.247 16.348 43.431 1.00 81.33 73 VAL B N 1
ATOM 2701 C CA . VAL B 1 79 ? 74.531 15.655 43.329 1.00 74.35 73 VAL B CA 1
ATOM 2702 C C . VAL B 1 79 ? 74.753 14.965 41.982 1.00 75.01 73 VAL B C 1
ATOM 2703 O O . VAL B 1 79 ? 75.852 14.482 41.705 1.00 69.94 73 VAL B O 1
ATOM 2716 N N . ILE B 1 80 ? 73.717 14.911 41.151 1.00 78.61 74 ILE B N 1
ATOM 2717 C CA . ILE B 1 80 ? 73.790 14.192 39.883 1.00 77.52 74 ILE B CA 1
ATOM 2718 C C . ILE B 1 80 ? 74.936 14.703 39.019 1.00 67.02 74 ILE B C 1
ATOM 2719 O O . ILE B 1 80 ? 75.502 13.965 38.211 1.00 60.78 74 ILE B O 1
ATOM 2735 N N . ILE B 1 81 ? 75.279 15.971 39.205 1.00 72.54 75 ILE B N 1
ATOM 2736 C CA . ILE B 1 81 ? 76.305 16.615 38.400 1.00 75.53 75 ILE B CA 1
ATOM 2737 C C . ILE B 1 81 ? 77.677 16.011 38.693 1.00 71.43 75 ILE B C 1
ATOM 2738 O O . ILE B 1 81 ? 78.493 15.820 37.790 1.00 61.39 75 ILE B O 1
ATOM 2754 N N . PHE B 1 82 ? 77.915 15.702 39.963 1.00 65.78 76 PHE B N 1
ATOM 2755 C CA . PHE B 1 82 ? 79.174 15.104 40.387 1.00 64.04 76 PHE B CA 1
ATOM 2756 C C . PHE B 1 82 ? 79.238 13.652 39.934 1.00 69.66 76 PHE B C 1
ATOM 2757 O O . PHE B 1 82 ? 80.291 13.159 39.526 1.00 58.08 76 PHE B O 1
ATOM 2774 N N . VAL B 1 83 ? 78.098 12.974 40.016 1.00 62.02 77 VAL B N 1
ATOM 2775 C CA . VAL B 1 83 ? 77.991 11.582 39.603 1.00 62.40 77 VAL B CA 1
ATOM 2776 C C . VAL B 1 83 ? 78.402 11.426 38.144 1.00 65.48 77 VAL B C 1
ATOM 2777 O O . VAL B 1 83 ? 79.192 10.548 37.803 1.00 53.94 77 VAL B O 1
ATOM 2790 N N . PHE B 1 84 ? 77.860 12.288 37.290 1.00 64.94 78 PHE B N 1
ATOM 2791 C CA . PHE B 1 84 ? 78.181 12.273 35.867 1.00 61.22 78 PHE B CA 1
ATOM 2792 C C . PHE B 1 84 ? 79.674 12.476 35.630 1.00 62.37 78 PHE B C 1
ATOM 2793 O O . PHE B 1 84 ? 80.246 11.911 34.698 1.00 59.93 78 PHE B O 1
ATOM 2810 N N . ALA B 1 85 ? 80.299 13.282 36.482 1.00 63.82 79 ALA B N 1
ATOM 2811 C CA . ALA B 1 85 ? 81.728 13.543 36.378 1.00 64.32 79 ALA B CA 1
ATOM 2812 C C . ALA B 1 85 ? 82.498 12.280 36.745 1.00 59.16 79 ALA B C 1
ATOM 2813 O O . ALA B 1 85 ? 83.486 11.928 36.100 1.00 70.78 79 ALA B O 1
ATOM 2820 N N . GLN B 1 86 ? 82.033 11.604 37.789 1.00 50.68 80 GLN B N 1
ATOM 2821 C CA . GLN B 1 86 ? 82.624 10.345 38.215 1.00 52.26 80 GLN B CA 1
ATOM 2822 C C . GLN B 1 86 ? 82.526 9.321 37.092 1.00 59.65 80 GLN B C 1
ATOM 2823 O O . GLN B 1 86 ? 83.502 8.643 36.768 1.00 57.48 80 GLN B O 1
ATOM 2837 N N . LEU B 1 87 ? 81.339 9.222 36.500 1.00 56.43 81 LEU B N 1
ATOM 2838 C CA . LEU B 1 87 ? 81.094 8.307 35.391 1.00 60.39 81 LEU B CA 1
ATOM 2839 C C . LEU B 1 87 ? 82.005 8.628 34.218 1.00 57.85 81 LEU B C 1
ATOM 2840 O O . LEU B 1 87 ? 82.558 7.730 33.580 1.00 61.07 81 LEU B O 1
ATOM 2856 N N . LEU B 1 88 ? 82.152 9.917 33.939 1.00 57.68 82 LEU B N 1
ATOM 2857 C CA . LEU B 1 88 ? 83.002 10.372 32.850 1.00 66.18 82 LEU B CA 1
ATOM 2858 C C . LEU B 1 88 ? 84.442 9.937 33.083 1.00 67.59 82 LEU B C 1
ATOM 2859 O O . LEU B 1 88 ? 85.127 9.495 32.161 1.00 74.96 82 LEU B O 1
ATOM 2875 N N . LYS B 1 89 ? 84.896 10.059 34.325 1.00 58.09 83 LYS B N 1
ATOM 2876 C CA . LYS B 1 89 ? 86.273 9.730 34.661 1.00 64.17 83 LYS B CA 1
ATOM 2877 C C . LYS B 1 89 ? 86.506 8.223 34.655 1.00 65.57 83 LYS B C 1
ATOM 2878 O O . LYS B 1 89 ? 87.601 7.758 34.337 1.00 69.74 83 LYS B O 1
ATOM 2897 N N . GLU B 1 90 ? 85.472 7.464 35.006 1.00 63.59 84 GLU B N 1
ATOM 2898 C CA . GLU B 1 90 ? 85.556 6.008 35.019 1.00 52.16 84 GLU B CA 1
ATOM 2899 C C . GLU B 1 90 ? 85.408 5.438 33.611 1.00 52.00 84 GLU B C 1
ATOM 2900 O O . GLU B 1 90 ? 85.730 4.275 33.369 1.00 52.71 84 GLU B O 1
ATOM 2912 N N . GLY B 1 91 ? 84.920 6.258 32.686 1.00 46.21 85 GLY B N 1
ATOM 2913 C CA . GLY B 1 91 ? 84.782 5.845 31.302 1.00 54.35 85 GLY B CA 1
ATOM 2914 C C . GLY B 1 91 ? 83.444 5.190 31.016 1.00 56.04 85 GLY B C 1
ATOM 2915 O O . GLY B 1 91 ? 83.265 4.554 29.976 1.00 51.54 85 GLY B O 1
ATOM 2919 N N . LEU B 1 92 ? 82.498 5.349 31.936 1.00 55.16 86 LEU B N 1
ATOM 2920 C CA . LEU B 1 92 ? 81.175 4.758 31.774 1.00 55.12 86 LEU B CA 1
ATOM 2921 C C . LEU B 1 92 ? 80.301 5.622 30.866 1.00 54.56 86 LEU B C 1
ATOM 2922 O O . LEU B 1 92 ? 79.318 5.146 30.301 1.00 61.79 86 LEU B O 1
ATOM 2938 N N . VAL B 1 93 ? 80.678 6.889 30.723 1.00 57.32 87 VAL B N 1
ATOM 2939 C CA . VAL B 1 93 ? 80.045 7.784 29.761 1.00 59.27 87 VAL B CA 1
ATOM 2940 C C . VAL B 1 93 ? 81.108 8.662 29.113 1.00 64.93 87 VAL B C 1
ATOM 2941 O O . VAL B 1 93 ? 82.182 8.866 29.678 1.00 61.11 87 VAL B O 1
ATOM 2954 N N . GLN B 1 94 ? 80.810 9.174 27.923 1.00 75.80 88 GLN B N 1
ATOM 2955 C CA . GLN B 1 94 ? 81.723 10.078 27.233 1.00 75.83 88 GLN B CA 1
ATOM 2956 C C . GLN B 1 94 ? 81.061 11.427 26.971 1.00 75.57 88 GLN B C 1
ATOM 2957 O O . GLN B 1 94 ? 79.837 11.548 27.018 1.00 75.49 88 GLN B O 1
ATOM 2971 N N . ALA B 1 95 ? 81.884 12.433 26.692 1.00 80.32 89 ALA B N 1
ATOM 2972 C CA . ALA B 1 95 ? 81.427 13.813 26.552 1.00 76.51 89 ALA B CA 1
ATOM 2973 C C . ALA B 1 95 ? 80.302 13.963 25.528 1.00 88.04 89 ALA B C 1
ATOM 2974 O O . ALA B 1 95 ? 79.354 14.717 25.746 1.00 95.67 89 ALA B O 1
ATOM 2981 N N . GLU B 1 96 ? 80.409 13.241 24.417 1.00 97.02 90 GLU B N 1
ATOM 2982 C CA . GLU B 1 96 ? 79.434 13.340 23.333 1.00 98.68 90 GLU B CA 1
ATOM 2983 C C . GLU B 1 96 ? 78.032 12.956 23.803 1.00 97.30 90 GLU B C 1
ATOM 2984 O O . GLU B 1 96 ? 77.042 13.241 23.127 1.00 99.87 90 GLU B O 1
ATOM 2996 N N . GLU B 1 97 ? 77.956 12.313 24.964 1.00 90.06 91 GLU B N 1
ATOM 2997 C CA . GLU B 1 97 ? 76.688 11.841 25.508 1.00 82.67 91 GLU B CA 1
ATOM 2998 C C . GLU B 1 97 ? 76.080 12.835 26.501 1.00 80.75 91 GLU B C 1
ATOM 2999 O O . GLU B 1 97 ? 75.033 12.568 27.092 1.00 86.18 91 GLU B O 1
ATOM 3011 N N . LEU B 1 98 ? 76.734 13.980 26.676 1.00 68.73 92 LEU B N 1
ATOM 3012 C CA . LEU B 1 98 ? 76.269 15.005 27.607 1.00 71.21 92 LEU B CA 1
ATOM 3013 C C . LEU B 1 98 ? 75.824 16.265 26.867 1.00 76.01 92 LEU B C 1
ATOM 3014 O O . LEU B 1 98 ? 75.549 17.294 27.484 1.00 76.57 92 LEU B O 1
ATOM 3030 N N . THR B 1 99 ? 75.754 16.175 25.543 1.00 87.98 93 THR B N 1
ATOM 3031 C CA . THR B 1 99 ? 75.410 17.318 24.705 1.00 94.20 93 THR B CA 1
ATOM 3032 C C . THR B 1 99 ? 73.984 17.797 24.953 1.00 97.52 93 THR B C 1
ATOM 3033 O O . THR B 1 99 ? 73.667 18.967 24.738 1.00 99.70 93 THR B O 1
ATOM 3044 N N . PHE B 1 100 ? 73.127 16.887 25.407 1.00 92.21 94 PHE B N 1
ATOM 3045 C CA . PHE B 1 100 ? 71.724 17.206 25.634 1.00 89.46 94 PHE B CA 1
ATOM 3046 C C . PHE B 1 100 ? 71.571 18.181 26.797 1.00 88.96 94 PHE B C 1
ATOM 3047 O O . PHE B 1 100 ? 70.511 18.782 26.980 1.00 92.12 94 PHE B O 1
ATOM 3064 N N . LEU B 1 101 ? 72.635 18.336 27.580 1.00 76.49 95 LEU B N 1
ATOM 3065 C CA . LEU B 1 101 ? 72.608 19.208 28.748 1.00 75.74 95 LEU B CA 1
ATOM 3066 C C . LEU B 1 101 ? 72.969 20.644 28.393 1.00 81.86 95 LEU B C 1
ATOM 3067 O O . LEU B 1 101 ? 73.628 20.902 27.386 1.00 83.62 95 LEU B O 1
ATOM 3083 N N . ALA B 1 102 ? 72.531 21.576 29.232 1.00 78.96 96 ALA B N 1
ATOM 3084 C CA . ALA B 1 102 ? 72.899 22.975 29.073 1.00 87.05 96 ALA B CA 1
ATOM 3085 C C . ALA B 1 102 ? 74.419 23.093 29.111 1.00 89.36 96 ALA B C 1
ATOM 3086 O O . ALA B 1 102 ? 75.093 22.296 29.763 1.00 86.07 96 ALA B O 1
ATOM 3093 N N . ALA B 1 103 ? 74.954 24.085 28.407 1.00 90.14 97 ALA B N 1
ATOM 3094 C CA . ALA B 1 103 ? 76.397 24.267 28.307 1.00 86.03 97 ALA B CA 1
ATOM 3095 C C . ALA B 1 103 ? 77.034 24.424 29.685 1.00 85.67 97 ALA B C 1
ATOM 3096 O O . ALA B 1 103 ? 78.129 23.918 29.932 1.00 82.19 97 ALA B O 1
ATOM 3103 N N . ASP B 1 104 ? 76.341 25.122 30.580 1.00 91.46 98 ASP B N 1
ATOM 3104 C CA . ASP B 1 104 ? 76.861 25.389 31.918 1.00 93.09 98 ASP B CA 1
ATOM 3105 C C . ASP B 1 104 ? 76.932 24.109 32.745 1.00 86.86 98 ASP B C 1
ATOM 3106 O O . ASP B 1 104 ? 77.775 23.977 33.633 1.00 82.85 98 ASP B O 1
ATOM 3115 N N . LYS B 1 105 ? 76.042 23.168 32.447 1.00 82.52 99 LYS B N 1
ATOM 3116 C CA . LYS B 1 105 ? 76.010 21.891 33.150 1.00 77.91 99 LYS B CA 1
ATOM 3117 C C . LYS B 1 105 ? 77.154 20.995 32.689 1.00 73.49 99 LYS B C 1
ATOM 3118 O O . LYS B 1 105 ? 77.733 20.255 33.482 1.00 67.72 99 LYS B O 1
ATOM 3137 N N . GLN B 1 106 ? 77.478 21.069 31.403 1.00 73.37 100 GLN B N 1
ATOM 3138 C CA . GLN B 1 106 ? 78.564 20.275 30.846 1.00 74.44 100 GLN B CA 1
ATOM 3139 C C . GLN B 1 106 ? 79.904 20.736 31.409 1.00 75.29 100 GLN B C 1
ATOM 3140 O O . GLN B 1 106 ? 80.636 19.951 32.012 1.00 73.81 100 GLN B O 1
ATOM 3154 N N . SER B 1 107 ? 80.212 22.015 31.213 1.00 74.48 101 SER B N 1
ATOM 3155 C CA . SER B 1 107 ? 81.476 22.582 31.667 1.00 75.18 101 SER B CA 1
ATOM 3156 C C . SER B 1 107 ? 81.727 22.216 33.122 1.00 68.11 101 SER B C 1
ATOM 3157 O O . SER B 1 107 ? 82.857 21.928 33.520 1.00 66.90 101 SER B O 1
ATOM 3165 N N . LYS B 1 108 ? 80.660 22.226 33.912 1.00 60.53 102 LYS B N 1
ATOM 3166 C CA . LYS B 1 108 ? 80.748 21.886 35.323 1.00 66.20 102 LYS B CA 1
ATOM 3167 C C . LYS B 1 108 ? 81.230 20.445 35.479 1.00 67.83 102 LYS B C 1
ATOM 3168 O O . LYS B 1 108 ? 82.211 20.178 36.170 1.00 68.01 102 LYS B O 1
ATOM 3187 N N . ILE B 1 109 ? 80.540 19.524 34.813 1.00 56.03 103 ILE B N 1
ATOM 3188 C CA . ILE B 1 109 ? 80.866 18.105 34.887 1.00 51.29 103 ILE B CA 1
ATOM 3189 C C . ILE B 1 109 ? 82.309 17.839 34.469 1.00 61.62 103 ILE B C 1
ATOM 3190 O O . ILE B 1 109 ? 83.049 17.133 35.154 1.00 49.63 103 ILE B O 1
ATOM 3206 N N . LYS B 1 110 ? 82.701 18.411 33.338 1.00 67.20 104 LYS B N 1
ATOM 3207 C CA . LYS B 1 110 ? 84.028 18.180 32.782 1.00 71.92 104 LYS B CA 1
ATOM 3208 C C . LYS B 1 110 ? 85.119 18.705 33.712 1.00 72.07 104 LYS B C 1
ATOM 3209 O O . LYS B 1 110 ? 86.281 18.312 33.603 1.00 64.77 104 LYS B O 1
ATOM 3228 N N . ALA B 1 111 ? 84.735 19.587 34.631 1.00 72.67 105 ALA B N 1
ATOM 3229 C CA . ALA B 1 111 ? 85.674 20.161 35.588 1.00 73.12 105 ALA B CA 1
ATOM 3230 C C . ALA B 1 111 ? 85.828 19.249 36.803 1.00 69.69 105 ALA B C 1
ATOM 3231 O O . ALA B 1 111 ? 86.944 19.001 37.262 1.00 73.02 105 ALA B O 1
ATOM 3238 N N . LEU B 1 112 ? 84.708 18.749 37.318 1.00 73.91 106 LEU B N 1
ATOM 3239 C CA . LEU B 1 112 ? 84.731 17.832 38.455 1.00 73.78 106 LEU B CA 1
ATOM 3240 C C . LEU B 1 112 ? 85.502 16.568 38.101 1.00 58.11 106 LEU B C 1
ATOM 3241 O O . LEU B 1 112 ? 86.144 15.960 38.957 1.00 70.39 106 LEU B O 1
ATOM 3257 N N . ALA B 1 113 ? 85.437 16.182 36.831 1.00 48.87 107 ALA B N 1
ATOM 3258 C CA . ALA B 1 113 ? 86.105 14.977 36.354 1.00 66.22 107 ALA B CA 1
ATOM 3259 C C . ALA B 1 113 ? 87.627 15.106 36.447 1.00 63.62 107 ALA B C 1
ATOM 3260 O O . ALA B 1 113 ? 88.347 14.113 36.352 1.00 68.25 107 ALA B O 1
ATOM 3267 N N . ARG B 1 114 ? 88.111 16.331 36.634 1.00 57.81 108 ARG B N 1
ATOM 3268 C CA . ARG B 1 114 ? 89.543 16.582 36.766 1.00 69.23 108 ARG B CA 1
ATOM 3269 C C . ARG B 1 114 ? 89.986 16.474 38.223 1.00 74.48 108 ARG B C 1
ATOM 3270 O O . ARG B 1 114 ? 91.180 16.505 38.521 1.00 81.78 108 ARG B O 1
ATOM 3291 N N . LEU B 1 115 ? 89.018 16.342 39.124 1.00 76.66 109 LEU B N 1
ATOM 3292 C CA . LEU B 1 115 ? 89.301 16.219 40.548 1.00 82.29 109 LEU B CA 1
ATOM 3293 C C . LEU B 1 115 ? 89.518 14.757 40.926 1.00 84.97 109 LEU B C 1
ATOM 3294 O O . LEU B 1 115 ? 90.222 14.440 41.886 1.00 88.70 109 LEU B O 1
ATOM 3311 N N . PRO C 1 14 ? 100.780 2.690 97.795 1.00 81.01 8 PRO C N 1
ATOM 3312 C CA . PRO C 1 14 ? 99.725 1.708 98.054 1.00 83.13 8 PRO C CA 1
ATOM 3313 C C . PRO C 1 14 ? 98.722 1.648 96.910 1.00 82.46 8 PRO C C 1
ATOM 3314 O O . PRO C 1 14 ? 98.649 0.646 96.201 1.00 80.14 8 PRO C O 1
ATOM 3325 N N . TRP C 1 15 ? 97.961 2.724 96.739 1.00 79.44 9 TRP C N 1
ATOM 3326 C CA . TRP C 1 15 ? 97.002 2.828 95.648 1.00 76.67 9 TRP C CA 1
ATOM 3327 C C . TRP C 1 15 ? 97.164 4.148 94.906 1.00 75.06 9 TRP C C 1
ATOM 3328 O O . TRP C 1 15 ? 97.022 5.222 95.489 1.00 72.20 9 TRP C O 1
ATOM 3349 N N . SER C 1 16 ? 97.477 4.055 93.619 1.00 68.07 10 SER C N 1
ATOM 3350 C CA . SER C 1 16 ? 97.545 5.225 92.758 1.00 67.17 10 SER C CA 1
ATOM 3351 C C . SER C 1 16 ? 96.162 5.838 92.592 1.00 73.64 10 SER C C 1
ATOM 3352 O O . SER C 1 16 ? 95.147 5.161 92.752 1.00 72.05 10 SER C O 1
ATOM 3360 N N . GLN C 1 17 ? 96.134 7.125 92.265 1.00 72.77 11 GLN C N 1
ATOM 3361 C CA . GLN C 1 17 ? 94.885 7.847 92.082 1.00 78.40 11 GLN C CA 1
ATOM 3362 C C . GLN C 1 17 ? 94.220 7.424 90.775 1.00 77.57 11 GLN C C 1
ATOM 3363 O O . GLN C 1 17 ? 92.995 7.440 90.657 1.00 77.60 11 GLN C O 1
ATOM 3377 N N . ALA C 1 18 ? 95.038 7.041 89.800 1.00 84.16 12 ALA C N 1
ATOM 3378 C CA . ALA C 1 18 ? 94.542 6.549 88.520 1.00 83.53 12 ALA C CA 1
ATOM 3379 C C . ALA C 1 18 ? 94.106 5.096 88.662 1.00 77.90 12 ALA C C 1
ATOM 3380 O O . ALA C 1 18 ? 93.135 4.664 88.040 1.00 83.64 12 ALA C O 1
ATOM 3387 N N . GLU C 1 19 ? 94.835 4.346 89.484 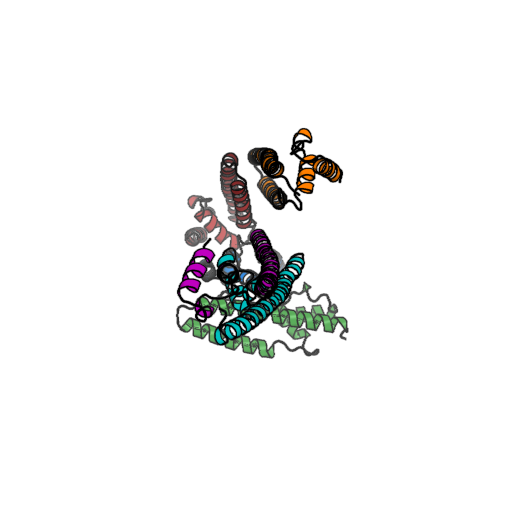1.00 77.03 13 GLU C N 1
ATOM 3388 C CA . GLU C 1 19 ? 94.484 2.963 89.785 1.00 70.82 13 GLU C CA 1
ATOM 3389 C C . GLU C 1 19 ? 93.073 2.892 90.349 1.00 72.58 13 GLU C C 1
ATOM 3390 O O . GLU C 1 19 ? 92.259 2.067 89.931 1.00 65.21 13 GLU C O 1
ATOM 3402 N N . THR C 1 20 ? 92.798 3.769 91.306 1.00 68.54 14 THR C N 1
ATOM 3403 C CA . THR C 1 20 ? 91.523 3.780 92.008 1.00 56.20 14 THR C CA 1
ATOM 3404 C C . THR C 1 20 ? 90.380 4.144 91.067 1.00 67.57 14 THR C C 1
ATOM 3405 O O . THR C 1 20 ? 89.309 3.536 91.113 1.00 58.58 14 THR C O 1
ATOM 3416 N N . GLN C 1 21 ? 90.613 5.135 90.213 1.00 73.93 15 GLN C N 1
ATOM 3417 C CA . GLN C 1 21 ? 89.621 5.540 89.225 1.00 70.60 15 GLN C CA 1
ATOM 3418 C C . GLN C 1 21 ? 89.309 4.393 88.277 1.00 65.90 15 GLN C C 1
ATOM 3419 O O . GLN C 1 21 ? 88.160 3.975 88.148 1.00 66.83 15 GLN C O 1
ATOM 3433 N N . SER C 1 22 ? 90.347 3.888 87.618 1.00 61.53 16 SER C N 1
ATOM 3434 C CA . SER C 1 22 ? 90.189 2.841 86.618 1.00 67.14 16 SER C CA 1
ATOM 3435 C C . SER C 1 22 ? 89.647 1.553 87.238 1.00 64.48 16 SER C C 1
ATOM 3436 O O . SER C 1 22 ? 89.065 0.718 86.543 1.00 55.68 16 SER C O 1
ATOM 3444 N N . ALA C 1 23 ? 89.831 1.404 88.548 1.00 65.15 17 ALA C N 1
ATOM 3445 C CA . ALA C 1 23 ? 89.340 0.233 89.270 1.00 55.92 17 ALA C CA 1
ATOM 3446 C C . ALA C 1 23 ? 87.837 0.349 89.497 1.00 56.17 17 ALA C C 1
ATOM 3447 O O . ALA C 1 23 ? 87.083 -0.587 89.230 1.00 46.68 17 ALA C O 1
ATOM 3454 N N . HIS C 1 24 ? 87.410 1.506 89.993 1.00 55.55 18 HIS C N 1
ATOM 3455 C CA . HIS C 1 24 ? 85.994 1.777 90.193 1.00 57.34 18 HIS C CA 1
ATOM 3456 C C . HIS C 1 24 ? 85.253 1.653 88.866 1.00 63.44 18 HIS C C 1
ATOM 3457 O O . HIS C 1 24 ? 84.085 1.270 88.830 1.00 60.73 18 HIS C O 1
ATOM 3472 N N . ALA C 1 25 ? 85.948 1.967 87.775 1.00 60.10 19 ALA C N 1
ATOM 3473 C CA . ALA C 1 25 ? 85.352 1.935 86.445 1.00 63.82 19 ALA C CA 1
ATOM 3474 C C . ALA C 1 25 ? 85.078 0.498 86.018 1.00 50.35 19 ALA C C 1
ATOM 3475 O O . ALA C 1 25 ? 83.943 0.140 85.700 1.00 52.59 19 ALA C O 1
ATOM 3482 N N . LEU C 1 26 ? 86.126 -0.320 86.015 1.00 47.14 20 LEU C N 1
ATOM 3483 C CA . LEU C 1 26 ? 86.007 -1.731 85.665 1.00 58.08 20 LEU C CA 1
ATOM 3484 C C . LEU C 1 26 ? 85.006 -2.404 86.595 1.00 49.91 20 LEU C C 1
ATOM 3485 O O . LEU C 1 26 ? 84.183 -3.216 86.173 1.00 52.96 20 LEU C O 1
ATOM 3501 N N . PHE C 1 27 ? 85.100 -2.049 87.870 1.00 47.20 21 PHE C N 1
ATOM 3502 C CA . PHE C 1 27 ? 84.194 -2.530 88.900 1.00 46.53 21 PHE C CA 1
ATOM 3503 C C . PHE C 1 27 ? 82.740 -2.280 88.508 1.00 49.36 21 PHE C C 1
ATOM 3504 O O . PHE C 1 27 ? 81.885 -3.153 88.656 1.00 49.28 21 PHE C O 1
ATOM 3521 N N . ARG C 1 28 ? 82.467 -1.084 87.999 1.00 56.82 22 ARG C N 1
ATOM 3522 C CA . ARG C 1 28 ? 81.115 -0.708 87.610 1.00 62.70 22 ARG C CA 1
ATOM 3523 C C . ARG C 1 28 ? 80.773 -1.271 86.237 1.00 68.88 22 ARG C C 1
ATOM 3524 O O . ARG C 1 28 ? 79.618 -1.583 85.952 1.00 63.76 22 ARG C O 1
ATOM 3545 N N . LYS C 1 29 ? 81.789 -1.407 85.392 1.00 69.39 23 LYS C N 1
ATOM 3546 C CA . LYS C 1 29 ? 81.607 -1.978 84.066 1.00 65.80 23 LYS C CA 1
ATOM 3547 C C . LYS C 1 29 ? 81.202 -3.445 84.185 1.00 60.75 23 LYS C C 1
ATOM 3548 O O . LYS C 1 29 ? 80.412 -3.949 83.388 1.00 60.84 23 LYS C O 1
ATOM 3567 N N . ALA C 1 30 ? 81.743 -4.119 85.197 1.00 57.67 24 ALA C N 1
ATOM 3568 C CA . ALA C 1 30 ? 81.443 -5.525 85.449 1.00 52.35 24 ALA C CA 1
ATOM 3569 C C . ALA C 1 30 ? 80.019 -5.674 85.967 1.00 56.54 24 ALA C C 1
ATOM 3570 O O . ALA C 1 30 ? 79.300 -6.610 85.606 1.00 48.10 24 ALA C O 1
ATOM 3577 N N . TYR C 1 31 ? 79.619 -4.742 86.824 1.00 50.61 25 TYR C N 1
ATOM 3578 C CA . TYR C 1 31 ? 78.275 -4.741 87.377 1.00 54.97 25 TYR C CA 1
ATOM 3579 C C . TYR C 1 31 ? 77.255 -4.682 86.244 1.00 54.18 25 TYR C C 1
ATOM 3580 O O . TYR C 1 31 ? 76.286 -5.439 86.228 1.00 43.57 25 TYR C O 1
ATOM 3598 N N . GLN C 1 32 ? 77.496 -3.791 85.288 1.00 53.55 26 GLN C N 1
ATOM 3599 C CA . GLN C 1 32 ? 76.599 -3.612 84.151 1.00 55.84 26 GLN C CA 1
ATOM 3600 C C . GLN C 1 32 ? 76.593 -4.845 83.250 1.00 42.16 26 GLN C C 1
ATOM 3601 O O . GLN C 1 32 ? 75.609 -5.115 82.564 1.00 54.86 26 GLN C O 1
ATOM 3615 N N . ARG C 1 33 ? 77.694 -5.590 83.255 1.00 51.45 27 ARG C N 1
ATOM 3616 C CA . ARG C 1 33 ? 77.797 -6.811 82.464 1.00 54.22 27 ARG C CA 1
ATOM 3617 C C . ARG C 1 33 ? 76.951 -7.923 83.068 1.00 52.49 27 ARG C C 1
ATOM 3618 O O . ARG C 1 33 ? 76.322 -8.701 82.350 1.00 53.06 27 ARG C O 1
ATOM 3639 N N . GLU C 1 34 ? 76.949 -8.003 84.394 1.00 49.60 28 GLU C N 1
ATOM 3640 C CA . GLU C 1 34 ? 76.179 -9.025 85.090 1.00 54.20 28 GLU C CA 1
ATOM 3641 C C . GLU C 1 34 ? 74.687 -8.774 84.915 1.00 55.70 28 GLU C C 1
ATOM 3642 O O . GLU C 1 34 ? 73.911 -9.708 84.710 1.00 58.84 28 GLU C O 1
ATOM 3654 N N . LEU C 1 35 ? 74.292 -7.508 84.994 1.00 51.67 29 LEU C N 1
ATOM 3655 C CA . LEU C 1 35 ? 72.901 -7.131 84.778 1.00 58.06 29 LEU C CA 1
ATOM 3656 C C . LEU C 1 35 ? 72.467 -7.540 83.380 1.00 56.32 29 LEU C C 1
ATOM 3657 O O . LEU C 1 35 ? 71.419 -8.162 83.203 1.00 56.93 29 LEU C O 1
ATOM 3673 N N . ASP C 1 36 ? 73.280 -7.188 82.390 1.00 48.19 30 ASP C N 1
ATOM 3674 C CA . ASP C 1 36 ? 73.006 -7.558 81.008 1.00 50.85 30 ASP C CA 1
ATOM 3675 C C . ASP C 1 36 ? 72.684 -9.044 80.901 1.00 49.48 30 ASP C C 1
ATOM 3676 O O . ASP C 1 36 ? 71.734 -9.435 80.222 1.00 49.57 30 ASP C O 1
ATOM 3685 N N . GLY C 1 37 ? 73.473 -9.867 81.585 1.00 49.68 31 GLY C N 1
ATOM 3686 C CA . GLY C 1 37 ? 73.316 -11.309 81.519 1.00 51.66 31 GLY C CA 1
ATOM 3687 C C . GLY C 1 37 ? 72.137 -11.797 82.339 1.00 51.02 31 GLY C C 1
ATOM 3688 O O . GLY C 1 37 ? 71.490 -12.786 81.992 1.00 50.51 31 GLY C O 1
ATOM 3692 N N . LEU C 1 38 ? 71.859 -11.095 83.432 1.00 48.39 32 LEU C N 1
ATOM 3693 C CA . LEU C 1 38 ? 70.727 -11.419 84.291 1.00 52.99 32 LEU C CA 1
ATOM 3694 C C . LEU C 1 38 ? 69.423 -11.120 83.559 1.00 54.97 32 LEU C C 1
ATOM 3695 O O . LEU C 1 38 ? 68.488 -11.919 83.572 1.00 45.67 32 LEU C O 1
ATOM 3711 N N . LEU C 1 39 ? 69.378 -9.960 82.913 1.00 45.68 33 LEU C N 1
ATOM 3712 C CA . LEU C 1 39 ? 68.198 -9.528 82.177 1.00 53.93 33 LEU C CA 1
ATOM 3713 C C . LEU C 1 39 ? 67.914 -10.464 81.005 1.00 50.06 33 LEU C C 1
ATOM 3714 O O . LEU C 1 39 ? 66.768 -10.843 80.761 1.00 52.99 33 LEU C O 1
ATOM 3730 N N . ALA C 1 40 ? 68.970 -10.833 80.288 1.00 41.38 34 ALA C N 1
ATOM 3731 C CA . ALA C 1 40 ? 68.854 -11.707 79.127 1.00 48.06 34 ALA C CA 1
ATOM 3732 C C . ALA C 1 40 ? 68.283 -13.065 79.525 1.00 45.12 34 ALA C C 1
ATOM 3733 O O . ALA C 1 40 ? 67.485 -13.654 78.793 1.00 49.41 34 ALA C O 1
ATOM 3740 N N . THR C 1 41 ? 68.698 -13.550 80.691 1.00 47.38 35 THR C N 1
ATOM 3741 C CA . THR C 1 41 ? 68.290 -14.864 81.177 1.00 51.40 35 THR C CA 1
ATOM 3742 C C . THR C 1 41 ? 66.837 -14.862 81.644 1.00 53.98 35 THR C C 1
ATOM 3743 O O . THR C 1 41 ? 66.102 -15.826 81.423 1.00 51.05 35 THR C O 1
ATOM 3754 N N . VAL C 1 42 ? 66.428 -13.776 82.291 1.00 54.28 36 VAL C N 1
ATOM 3755 C CA . VAL C 1 42 ? 65.070 -13.661 82.809 1.00 50.75 36 VAL C CA 1
ATOM 3756 C C . VAL C 1 42 ? 64.058 -13.549 81.674 1.00 51.24 36 VAL C C 1
ATOM 3757 O O . VAL C 1 42 ? 63.032 -14.228 81.677 1.00 51.48 36 VAL C O 1
ATOM 3770 N N . GLN C 1 43 ? 64.352 -12.688 80.706 1.00 51.41 37 GLN C N 1
ATOM 3771 C CA . GLN C 1 43 ? 63.467 -12.494 79.565 1.00 53.91 37 GLN C CA 1
ATOM 3772 C C . GLN C 1 43 ? 63.328 -13.788 78.776 1.00 50.43 37 GLN C C 1
ATOM 3773 O O . GLN C 1 43 ? 62.259 -14.093 78.246 1.00 54.08 37 GLN C O 1
ATOM 3787 N N . ALA C 1 44 ? 64.414 -14.550 78.714 1.00 52.24 38 ALA C N 1
ATOM 3788 C CA . ALA C 1 44 ? 64.424 -15.815 77.994 1.00 49.98 38 ALA C CA 1
ATOM 3789 C C . ALA C 1 44 ? 63.602 -16.856 78.750 1.00 46.66 38 ALA C C 1
ATOM 3790 O O . ALA C 1 44 ? 62.702 -17.477 78.185 1.00 47.39 38 ALA C O 1
ATOM 3797 N N . GLN C 1 45 ? 63.913 -17.036 80.031 1.00 43.61 39 GLN C N 1
ATOM 3798 C CA . GLN C 1 45 ? 63.193 -17.987 80.873 1.00 57.70 39 GLN C CA 1
ATOM 3799 C C . GLN C 1 45 ? 61.699 -17.701 80.860 1.00 58.13 39 GLN C C 1
ATOM 3800 O O . GLN C 1 45 ? 60.881 -18.617 80.792 1.00 56.00 39 GLN C O 1
ATOM 3814 N N . ALA C 1 46 ? 61.358 -16.419 80.934 1.00 47.87 40 ALA C N 1
ATOM 3815 C CA . ALA C 1 46 ? 59.973 -15.989 81.048 1.00 51.88 40 ALA C CA 1
ATOM 3816 C C . ALA C 1 46 ? 59.182 -16.357 79.795 1.00 53.61 40 ALA C C 1
ATOM 3817 O O . ALA C 1 46 ? 58.097 -16.937 79.881 1.00 47.47 40 ALA C O 1
ATOM 3824 N N . SER C 1 47 ? 59.742 -16.031 78.633 1.00 46.11 41 SER C N 1
ATOM 3825 C CA . SER C 1 47 ? 59.060 -16.244 77.361 1.00 47.63 41 SER C CA 1
ATOM 3826 C C . SER C 1 47 ? 59.002 -17.721 76.973 1.00 49.56 41 SER C C 1
ATOM 3827 O O . SER C 1 47 ? 58.291 -18.096 76.040 1.00 64.69 41 SER C O 1
ATOM 3835 N N . GLN C 1 48 ? 59.743 -18.556 77.694 1.00 47.27 42 GLN C N 1
ATOM 3836 C CA . GLN C 1 48 ? 59.839 -19.973 77.365 1.00 46.47 42 GLN C CA 1
ATOM 3837 C C . GLN C 1 48 ? 59.079 -20.845 78.356 1.00 45.41 42 GLN C C 1
ATOM 3838 O O . GLN C 1 48 ? 59.082 -22.070 78.242 1.00 52.84 42 GLN C O 1
ATOM 3852 N N . ILE C 1 49 ? 58.421 -20.214 79.322 1.00 44.96 43 ILE C N 1
ATOM 3853 C CA . ILE C 1 49 ? 57.641 -20.952 80.307 1.00 47.50 43 ILE C CA 1
ATOM 3854 C C . ILE C 1 49 ? 56.572 -21.799 79.627 1.00 47.76 43 ILE C C 1
ATOM 3855 O O . ILE C 1 49 ? 55.904 -21.345 78.699 1.00 48.71 43 ILE C O 1
ATOM 3871 N N . THR C 1 50 ? 56.423 -23.034 80.094 1.00 59.18 44 THR C N 1
ATOM 3872 C CA . THR C 1 50 ? 55.396 -23.936 79.583 1.00 59.61 44 THR C CA 1
ATOM 3873 C C . THR C 1 50 ? 54.575 -24.506 80.736 1.00 58.53 44 THR C C 1
ATOM 3874 O O . THR C 1 50 ? 53.347 -24.508 80.683 1.00 62.49 44 THR C O 1
ATOM 3885 N N . GLN C 1 51 ? 55.254 -24.984 81.775 1.00 65.58 45 GLN C N 1
ATOM 3886 C CA . GLN C 1 51 ? 54.580 -25.413 82.996 1.00 64.65 45 GLN C CA 1
ATOM 3887 C C . GLN C 1 51 ? 54.595 -24.270 83.994 1.00 64.70 45 GLN C C 1
ATOM 3888 O O . GLN C 1 51 ? 55.181 -23.220 83.737 1.00 70.67 45 GLN C O 1
ATOM 3902 N N . ILE C 1 52 ? 53.969 -24.488 85.144 1.00 48.48 46 ILE C N 1
ATOM 3903 C CA . ILE C 1 52 ? 53.958 -23.486 86.198 1.00 49.91 46 ILE C CA 1
ATOM 3904 C C . ILE C 1 52 ? 55.245 -23.570 87.017 1.00 49.90 46 ILE C C 1
ATOM 3905 O O . ILE C 1 52 ? 55.705 -22.572 87.571 1.00 48.08 46 ILE C O 1
ATOM 3921 N N . ASP C 1 53 ? 55.823 -24.765 87.084 1.00 58.68 47 ASP C N 1
ATOM 3922 C CA . ASP C 1 53 ? 57.070 -24.967 87.813 1.00 50.01 47 ASP C CA 1
ATOM 3923 C C . ASP C 1 53 ? 58.202 -24.152 87.194 1.00 52.87 47 ASP C C 1
ATOM 3924 O O . ASP C 1 53 ? 59.126 -23.733 87.890 1.00 56.89 47 ASP C O 1
ATOM 3933 N N . ASP C 1 54 ? 58.125 -23.923 85.886 1.00 52.44 48 ASP C N 1
ATOM 3934 C CA . ASP C 1 54 ? 59.107 -23.093 85.200 1.00 46.05 48 ASP C CA 1
ATOM 3935 C C . ASP C 1 54 ? 59.095 -21.691 85.791 1.00 50.08 48 ASP C C 1
ATOM 3936 O O . ASP C 1 54 ? 60.137 -21.040 85.904 1.00 54.98 48 ASP C O 1
ATOM 3945 N N . LEU C 1 55 ? 57.907 -21.236 86.174 1.00 50.61 49 LEU C N 1
ATOM 3946 C CA . LEU C 1 55 ? 57.739 -19.908 86.746 1.00 48.29 49 LEU C CA 1
ATOM 3947 C C . LEU C 1 55 ? 58.328 -19.853 88.148 1.00 52.02 49 LEU C C 1
ATOM 3948 O O . LEU C 1 55 ? 58.871 -18.830 88.565 1.00 50.39 49 LEU C O 1
ATOM 3964 N N . TRP C 1 56 ? 58.218 -20.959 88.875 1.00 51.23 50 TRP C N 1
ATOM 3965 C CA . TRP C 1 56 ? 58.770 -21.035 90.221 1.00 56.45 50 TRP C CA 1
ATOM 3966 C C . TRP C 1 56 ? 60.291 -21.100 90.171 1.00 47.51 50 TRP C C 1
ATOM 3967 O O . TRP C 1 56 ? 60.968 -20.567 91.046 1.00 59.46 50 TRP C O 1
ATOM 3988 N N . LYS C 1 57 ? 60.822 -21.754 89.143 1.00 53.29 51 LYS C N 1
ATOM 3989 C CA . LYS C 1 57 ? 62.262 -21.805 88.927 1.00 63.43 51 LYS C CA 1
ATOM 3990 C C . LYS C 1 57 ? 62.805 -20.405 88.686 1.00 57.89 51 LYS C C 1
ATOM 3991 O O . LYS C 1 57 ? 63.817 -20.010 89.267 1.00 57.48 51 LYS C O 1
ATOM 4010 N N . LEU C 1 58 ? 62.125 -19.663 87.817 1.00 50.79 52 LEU C N 1
ATOM 4011 C CA . LEU C 1 58 ? 62.514 -18.296 87.499 1.00 53.01 52 LEU C CA 1
ATOM 4012 C C . LEU C 1 58 ? 62.562 -17.458 88.767 1.00 61.53 52 LEU C C 1
ATOM 4013 O O . LEU C 1 58 ? 63.479 -16.661 88.971 1.00 62.41 52 LEU C O 1
ATOM 4029 N N . HIS C 1 59 ? 61.564 -17.653 89.619 1.00 49.84 53 HIS C N 1
ATOM 4030 C CA . HIS C 1 59 ? 61.448 -16.905 90.863 1.00 50.52 53 HIS C CA 1
ATOM 4031 C C . HIS C 1 59 ? 62.608 -17.219 91.805 1.00 59.53 53 HIS C C 1
ATOM 4032 O O . HIS C 1 59 ? 63.188 -16.319 92.414 1.00 55.83 53 HIS C O 1
ATOM 4047 N N . ASP C 1 60 ? 62.939 -18.501 91.918 1.00 57.34 54 ASP C N 1
ATOM 4048 C CA . ASP C 1 60 ? 64.032 -18.942 92.772 1.00 61.53 54 ASP C CA 1
ATOM 4049 C C . ASP C 1 60 ? 65.357 -18.410 92.240 1.00 60.81 54 ASP C C 1
ATOM 4050 O O . ASP C 1 60 ? 66.245 -18.027 93.004 1.00 52.79 54 ASP C O 1
ATOM 4059 N N . PHE C 1 61 ? 65.476 -18.393 90.917 1.00 64.81 55 PHE C N 1
ATOM 4060 C CA . PHE C 1 61 ? 66.672 -17.898 90.251 1.00 62.02 55 PHE C CA 1
ATOM 4061 C C . PHE C 1 61 ? 66.888 -16.420 90.567 1.00 58.01 55 PHE C C 1
ATOM 4062 O O . PHE C 1 61 ? 67.986 -16.013 90.951 1.00 57.10 55 PHE C O 1
ATOM 4079 N N . LEU C 1 62 ? 65.834 -15.626 90.399 1.00 53.41 56 LEU C N 1
ATOM 4080 C CA . LEU C 1 62 ? 65.866 -14.208 90.743 1.00 49.18 56 LEU C CA 1
ATOM 4081 C C . LEU C 1 62 ? 66.206 -14.003 92.214 1.00 52.98 56 LEU C C 1
ATOM 4082 O O . LEU C 1 62 ? 67.023 -13.150 92.561 1.00 66.20 56 LEU C O 1
ATOM 4098 N N . SER C 1 63 ? 65.567 -14.787 93.076 1.00 48.91 57 SER C N 1
ATOM 4099 C CA . SER C 1 63 ? 65.802 -14.699 94.511 1.00 57.66 57 SER C CA 1
ATOM 4100 C C . SER C 1 63 ? 67.286 -14.873 94.809 1.00 57.74 57 SER C C 1
ATOM 4101 O O . SER C 1 63 ? 67.886 -14.081 95.539 1.00 58.20 57 SER C O 1
ATOM 4109 N N . ALA C 1 64 ? 67.866 -15.920 94.230 1.00 55.22 58 ALA C N 1
ATOM 4110 C CA . ALA C 1 64 ? 69.250 -16.295 94.489 1.00 55.64 58 ALA C CA 1
ATOM 4111 C C . ALA C 1 64 ? 70.220 -15.233 93.988 1.00 49.78 58 ALA C C 1
ATOM 4112 O O . ALA C 1 64 ? 71.112 -14.800 94.719 1.00 52.10 58 ALA C O 1
ATOM 4119 N N . LYS C 1 65 ? 70.039 -14.814 92.740 1.00 49.75 59 LYS C N 1
ATOM 4120 C CA . LYS C 1 65 ? 70.948 -13.866 92.108 1.00 56.45 59 LYS C CA 1
ATOM 4121 C C . LYS C 1 65 ? 70.883 -12.487 92.747 1.00 57.19 59 LYS C C 1
ATOM 4122 O O . LYS C 1 65 ? 71.906 -11.823 92.903 1.00 74.17 59 LYS C O 1
ATOM 4141 N N . ARG C 1 66 ? 69.685 -12.055 93.117 1.00 55.64 60 ARG C N 1
ATOM 4142 C CA . ARG C 1 66 ? 69.525 -10.742 93.721 1.00 60.92 60 ARG C CA 1
ATOM 4143 C C . ARG C 1 66 ? 70.272 -10.684 95.050 1.00 60.52 60 ARG C C 1
ATOM 4144 O O . ARG C 1 66 ? 70.863 -9.662 95.396 1.00 57.80 60 ARG C O 1
ATOM 4165 N N . HIS C 1 67 ? 70.241 -11.788 95.789 1.00 49.29 61 HIS C N 1
ATOM 4166 C CA . HIS C 1 67 ? 70.989 -11.893 97.035 1.00 59.18 61 HIS C CA 1
ATOM 4167 C C . HIS C 1 67 ? 72.484 -11.869 96.749 1.00 62.87 61 HIS C C 1
ATOM 4168 O O . HIS C 1 67 ? 73.216 -11.022 97.261 1.00 63.04 61 HIS C O 1
ATOM 4183 N N . GLU C 1 68 ? 72.925 -12.815 95.928 1.00 50.25 62 GLU C N 1
ATOM 4184 C CA . GLU C 1 68 ? 74.321 -12.921 95.536 1.00 58.57 62 GLU C CA 1
ATOM 4185 C C . GLU C 1 68 ? 74.882 -11.554 95.167 1.00 55.94 62 GLU C C 1
ATOM 4186 O O . GLU C 1 68 ? 75.967 -11.174 95.608 1.00 54.79 62 GLU C O 1
ATOM 4198 N N . ILE C 1 69 ? 74.125 -10.822 94.358 1.00 48.86 63 ILE C N 1
ATOM 4199 C CA . ILE C 1 69 ? 74.556 -9.531 93.836 1.00 54.05 63 ILE C CA 1
ATOM 4200 C C . ILE C 1 69 ? 74.576 -8.442 94.905 1.00 60.22 63 ILE C C 1
ATOM 4201 O O . ILE C 1 69 ? 75.483 -7.610 94.933 1.00 65.92 63 ILE C O 1
ATOM 4217 N N . ASP C 1 70 ? 73.575 -8.450 95.781 1.00 57.77 64 ASP C N 1
ATOM 4218 C CA . ASP C 1 70 ? 73.444 -7.419 96.804 1.00 62.17 64 ASP C CA 1
ATOM 4219 C C . ASP C 1 70 ? 74.724 -7.248 97.617 1.00 65.80 64 ASP C C 1
ATOM 4220 O O . ASP C 1 70 ? 75.073 -6.134 98.007 1.00 73.43 64 ASP C O 1
ATOM 4229 N N . GLY C 1 71 ? 75.425 -8.349 97.864 1.00 62.12 65 GLY C N 1
ATOM 4230 C CA . GLY C 1 71 ? 76.592 -8.323 98.727 1.00 74.79 65 GLY C CA 1
ATOM 4231 C C . GLY C 1 71 ? 77.878 -8.751 98.044 1.00 73.50 65 GLY C C 1
ATOM 4232 O O . GLY C 1 71 ? 78.879 -9.008 98.712 1.00 76.89 65 GLY C O 1
ATOM 4236 N N . LYS C 1 72 ? 77.859 -8.826 96.717 1.00 64.33 66 LYS C N 1
ATOM 4237 C CA . LYS C 1 72 ? 79.051 -9.197 95.960 1.00 57.65 66 LYS C CA 1
ATOM 4238 C C . LYS C 1 72 ? 79.904 -7.973 95.644 1.00 65.52 66 LYS C C 1
ATOM 4239 O O . LYS C 1 72 ? 81.133 -8.033 95.694 1.00 68.21 66 LYS C O 1
ATOM 4258 N N . TYR C 1 73 ? 79.246 -6.865 95.321 1.00 51.66 67 TYR C N 1
ATOM 4259 C CA . TYR C 1 73 ? 79.940 -5.672 94.850 1.00 44.06 67 TYR C CA 1
ATOM 4260 C C . TYR C 1 73 ? 80.257 -4.704 95.979 1.00 58.20 67 TYR C C 1
ATOM 4261 O O . TYR C 1 73 ? 79.547 -3.724 96.200 1.00 61.69 67 TYR C O 1
ATOM 4279 N N . ASP C 1 74 ? 81.342 -4.999 96.687 1.00 54.38 68 ASP C N 1
ATOM 4280 C CA . ASP C 1 74 ? 81.827 -4.147 97.758 1.00 52.73 68 ASP C CA 1
ATOM 4281 C C . ASP C 1 74 ? 82.965 -3.286 97.217 1.00 64.86 68 ASP C C 1
ATOM 4282 O O . ASP C 1 74 ? 84.023 -3.798 96.848 1.00 66.68 68 ASP C O 1
ATOM 4291 N N . ASP C 1 75 ? 82.737 -1.978 97.171 1.00 78.57 69 ASP C N 1
ATOM 4292 C CA . ASP C 1 75 ? 83.650 -1.049 96.509 1.00 88.27 69 ASP C CA 1
ATOM 4293 C C . ASP C 1 75 ? 84.854 -0.699 97.381 1.00 79.48 69 ASP C C 1
ATOM 4294 O O . ASP C 1 75 ? 85.816 -0.091 96.911 1.00 83.86 69 ASP C O 1
ATOM 4303 N N . ARG C 1 76 ? 84.800 -1.093 98.649 1.00 68.33 70 ARG C N 1
ATOM 4304 C CA . ARG C 1 76 ? 85.794 -0.672 99.631 1.00 69.04 70 ARG C CA 1
ATOM 4305 C C . ARG C 1 76 ? 87.206 -1.159 99.296 1.00 62.55 70 ARG C C 1
ATOM 4306 O O . ARG C 1 76 ? 87.404 -2.291 98.861 1.00 63.03 70 ARG C O 1
ATOM 4327 N N . GLN C 1 77 ? 88.180 -0.281 99.512 1.00 59.89 71 GLN C N 1
ATOM 4328 C CA . GLN C 1 77 ? 89.559 -0.506 99.087 1.00 63.24 71 GLN C CA 1
ATOM 4329 C C . GLN C 1 77 ? 90.186 -1.754 99.704 1.00 55.89 71 GLN C C 1
ATOM 4330 O O . GLN C 1 77 ? 91.016 -2.416 99.082 1.00 54.83 71 GLN C O 1
ATOM 4344 N N . SER C 1 78 ? 89.789 -2.065 100.931 1.00 55.16 72 SER C N 1
ATOM 4345 C CA . SER C 1 78 ? 90.359 -3.186 101.664 1.00 45.19 72 SER C CA 1
ATOM 4346 C C . SER C 1 78 ? 89.847 -4.530 101.150 1.00 50.63 72 SER C C 1
ATOM 4347 O O . SER C 1 78 ? 90.320 -5.584 101.575 1.00 49.92 72 SER C O 1
ATOM 4355 N N . VAL C 1 79 ? 88.875 -4.484 100.243 1.00 45.80 73 VAL C N 1
ATOM 4356 C CA . VAL C 1 79 ? 88.210 -5.686 99.748 1.00 44.06 73 VAL C CA 1
ATOM 4357 C C . VAL C 1 79 ? 88.211 -5.774 98.222 1.00 47.21 73 VAL C C 1
ATOM 4358 O O . VAL C 1 79 ? 88.036 -6.852 97.657 1.00 45.34 73 VAL C O 1
ATOM 4371 N N . ILE C 1 80 ? 88.411 -4.638 97.562 1.00 47.27 74 ILE C N 1
ATOM 4372 C CA . ILE C 1 80 ? 88.285 -4.546 96.110 1.00 44.20 74 ILE C CA 1
ATOM 4373 C C . ILE C 1 80 ? 89.052 -5.658 95.394 1.00 49.18 74 ILE C C 1
ATOM 4374 O O . ILE C 1 80 ? 88.630 -6.139 94.342 1.00 59.72 74 ILE C O 1
ATOM 4390 N N . ILE C 1 81 ? 90.170 -6.073 95.981 1.00 46.52 75 ILE C N 1
ATOM 4391 C CA . ILE C 1 81 ? 91.042 -7.078 95.374 1.00 47.56 75 ILE C CA 1
ATOM 4392 C C . ILE C 1 81 ? 90.392 -8.459 95.332 1.00 51.31 75 ILE C C 1
ATOM 4393 O O . ILE C 1 81 ? 90.555 -9.205 94.365 1.00 48.09 75 ILE C O 1
ATOM 4409 N N . PHE C 1 82 ? 89.666 -8.801 96.389 1.00 43.84 76 PHE C N 1
ATOM 4410 C CA . PHE C 1 82 ? 88.986 -10.088 96.459 1.00 44.05 76 PHE C CA 1
ATOM 4411 C C . PHE C 1 82 ? 87.818 -10.123 95.478 1.00 46.57 76 PHE C C 1
ATOM 4412 O O . PHE C 1 82 ? 87.559 -11.145 94.846 1.00 46.04 76 PHE C O 1
ATOM 4429 N N . VAL C 1 83 ? 87.123 -8.997 95.353 1.00 46.92 77 VAL C N 1
ATOM 4430 C CA . VAL C 1 83 ? 85.985 -8.893 94.444 1.00 53.96 77 VAL C CA 1
ATOM 4431 C C . VAL C 1 83 ? 86.436 -9.117 93.006 1.00 47.14 77 VAL C C 1
ATOM 4432 O O . VAL C 1 83 ? 85.856 -9.927 92.288 1.00 46.71 77 VAL C O 1
ATOM 4445 N N . PHE C 1 84 ? 87.475 -8.398 92.593 1.00 46.64 78 PHE C N 1
ATOM 4446 C CA . PHE C 1 84 ? 88.028 -8.550 91.253 1.00 46.31 78 PHE C CA 1
ATOM 4447 C C . PHE C 1 84 ? 88.366 -10.009 90.976 1.00 42.06 78 PHE C C 1
ATOM 4448 O O . PHE C 1 84 ? 88.194 -10.495 89.858 1.00 44.91 78 PHE C O 1
ATOM 4465 N N . ALA C 1 85 ? 88.846 -10.705 92.001 1.00 41.55 79 ALA C N 1
ATOM 4466 C CA . ALA C 1 85 ? 89.180 -12.117 91.874 1.00 42.64 79 ALA C CA 1
ATOM 4467 C C . ALA C 1 85 ? 87.924 -12.935 91.584 1.00 44.77 79 ALA C C 1
ATOM 4468 O O . ALA C 1 85 ? 87.924 -13.798 90.705 1.00 48.61 79 ALA C O 1
ATOM 4475 N N . GLN C 1 86 ? 86.852 -12.651 92.319 1.00 39.95 80 GLN C N 1
ATOM 4476 C CA . GLN C 1 86 ? 85.585 -13.347 92.126 1.00 43.69 80 GLN C CA 1
ATOM 4477 C C . GLN C 1 86 ? 85.044 -13.085 90.727 1.00 42.83 80 GLN C C 1
ATOM 4478 O O . GLN C 1 86 ? 84.554 -13.994 90.060 1.00 51.21 80 GLN C O 1
ATOM 4492 N N . LEU C 1 87 ? 85.145 -11.835 90.290 1.00 45.97 81 LEU C N 1
ATOM 4493 C CA . LEU C 1 87 ? 84.672 -11.438 88.972 1.00 49.08 81 LEU C CA 1
ATOM 4494 C C . LEU C 1 87 ? 85.486 -12.140 87.893 1.00 48.65 81 LEU C C 1
ATOM 4495 O O . LEU C 1 87 ? 84.946 -12.594 86.884 1.00 51.25 81 LEU C O 1
ATOM 4511 N N . LEU C 1 88 ? 86.790 -12.239 88.124 1.00 49.30 82 LEU C N 1
ATOM 4512 C CA . LEU C 1 88 ? 87.686 -12.898 87.186 1.00 48.71 82 LEU C CA 1
ATOM 4513 C C . LEU C 1 88 ? 87.370 -14.384 87.132 1.00 38.31 82 LEU C C 1
ATOM 4514 O O . LEU C 1 88 ? 87.366 -14.994 86.063 1.00 48.45 82 LEU C O 1
ATOM 4530 N N . LYS C 1 89 ? 87.098 -14.957 88.300 1.00 43.59 83 LYS C N 1
ATOM 4531 C CA . LYS C 1 89 ? 86.777 -16.375 88.415 1.00 50.51 83 LYS C CA 1
ATOM 4532 C C . LYS C 1 89 ? 85.434 -16.683 87.762 1.00 45.79 83 LYS C C 1
ATOM 4533 O O . LYS C 1 89 ? 85.217 -17.784 87.254 1.00 53.49 83 LYS C O 1
ATOM 4552 N N . GLU C 1 90 ? 84.537 -15.701 87.779 1.00 39.40 84 GLU C N 1
ATOM 4553 C CA . GLU C 1 90 ? 83.202 -15.858 87.211 1.00 53.21 84 GLU C CA 1
ATOM 4554 C C . GLU C 1 90 ? 83.184 -15.526 85.721 1.00 55.98 84 GLU C C 1
ATOM 4555 O O . GLU C 1 90 ? 82.229 -15.857 85.016 1.00 56.05 84 GLU C O 1
ATOM 4567 N N . GLY C 1 91 ? 84.240 -14.872 85.246 1.00 50.73 85 GLY C N 1
ATOM 4568 C CA . GLY C 1 91 ? 84.356 -14.521 83.841 1.00 51.72 85 GLY C CA 1
ATOM 4569 C C . GLY C 1 91 ? 83.769 -13.157 83.526 1.00 52.76 85 GLY C C 1
ATOM 4570 O O . GLY C 1 91 ? 83.601 -12.801 82.360 1.00 53.87 85 GLY C O 1
ATOM 4574 N N . LEU C 1 92 ? 83.462 -12.387 84.566 1.00 44.56 86 LEU C N 1
ATOM 4575 C CA . LEU C 1 92 ? 82.849 -11.074 84.395 1.00 43.52 86 LEU C CA 1
ATOM 4576 C C . LEU C 1 92 ? 83.890 -10.008 84.070 1.00 55.11 86 LEU C C 1
ATOM 4577 O O . LEU C 1 92 ? 83.558 -8.930 83.578 1.00 57.76 86 LEU C O 1
ATOM 4593 N N . VAL C 1 93 ? 85.150 -10.316 84.351 1.00 57.58 87 VAL C N 1
ATOM 4594 C CA . VAL C 1 93 ? 86.258 -9.504 83.875 1.00 55.78 87 VAL C CA 1
ATOM 4595 C C . VAL C 1 93 ? 87.384 -10.422 83.438 1.00 50.75 87 VAL C C 1
ATOM 4596 O O . VAL C 1 93 ? 87.498 -11.547 83.917 1.00 56.27 87 VAL C O 1
ATOM 4609 N N . GLN C 1 94 ? 88.210 -9.935 82.522 1.00 55.45 88 GLN C N 1
ATOM 4610 C CA . GLN C 1 94 ? 89.344 -10.699 82.030 1.00 60.12 88 GLN C CA 1
ATOM 4611 C C . GLN C 1 94 ? 90.637 -10.162 82.628 1.00 60.67 88 GLN C C 1
ATOM 4612 O O . GLN C 1 94 ? 90.727 -8.987 82.982 1.00 60.28 88 GLN C O 1
ATOM 4626 N N . ALA C 1 95 ? 91.632 -11.034 82.746 1.00 63.57 89 ALA C N 1
ATOM 4627 C CA . ALA C 1 95 ? 92.935 -10.649 83.273 1.00 64.16 89 ALA C CA 1
ATOM 4628 C C . ALA C 1 95 ? 93.493 -9.459 82.500 1.00 60.43 89 ALA C C 1
ATOM 4629 O O . ALA C 1 95 ? 94.132 -8.576 83.072 1.00 64.73 89 ALA C O 1
ATOM 4636 N N . GLU C 1 96 ? 93.231 -9.439 81.197 1.00 61.06 90 GLU C N 1
ATOM 4637 C CA . GLU C 1 96 ? 93.757 -8.404 80.312 1.00 61.16 90 GLU C CA 1
ATOM 4638 C C . GLU C 1 96 ? 93.276 -7.007 80.706 1.00 69.01 90 GLU C C 1
ATOM 4639 O O . GLU C 1 96 ? 93.864 -6.005 80.300 1.00 67.31 90 GLU C O 1
ATOM 4651 N N . GLU C 1 97 ? 92.214 -6.948 81.505 1.00 64.30 91 GLU C N 1
ATOM 4652 C CA . GLU C 1 97 ? 91.618 -5.679 81.911 1.00 59.62 91 GLU C CA 1
ATOM 4653 C C . GLU C 1 97 ? 92.216 -5.151 83.217 1.00 56.98 91 GLU C C 1
ATOM 4654 O O . GLU C 1 97 ? 91.826 -4.085 83.696 1.00 51.80 91 GLU C O 1
ATOM 4666 N N . LEU C 1 98 ? 93.159 -5.895 83.788 1.00 48.97 92 LEU C N 1
ATOM 4667 C CA . LEU C 1 98 ? 93.737 -5.547 85.083 1.00 49.48 92 LEU C CA 1
ATOM 4668 C C . LEU C 1 98 ? 95.134 -4.944 84.952 1.00 54.74 92 LEU C C 1
ATOM 4669 O O . LEU C 1 98 ? 95.812 -4.717 85.953 1.00 56.33 92 LEU C O 1
ATOM 4685 N N . THR C 1 99 ? 95.553 -4.677 83.719 1.00 57.03 93 THR C N 1
ATOM 4686 C CA . THR C 1 99 ? 96.910 -4.215 83.446 1.00 60.52 93 THR C CA 1
ATOM 4687 C C . THR C 1 99 ? 97.179 -2.810 83.984 1.00 63.61 93 THR C C 1
ATOM 4688 O O . THR C 1 99 ? 98.331 -2.417 84.159 1.00 70.92 93 THR C O 1
ATOM 4699 N N . PHE C 1 100 ? 96.116 -2.055 84.243 1.00 69.49 94 PHE C N 1
ATOM 4700 C CA . PHE C 1 100 ? 96.252 -0.697 84.761 1.00 62.75 94 PHE C CA 1
ATOM 4701 C C . PHE C 1 100 ? 96.654 -0.720 86.233 1.00 65.81 94 PHE C C 1
ATOM 4702 O O . PHE C 1 100 ? 96.930 0.324 86.825 1.00 72.51 94 PHE C O 1
ATOM 4719 N N . LEU C 1 101 ? 96.688 -1.914 86.819 1.00 59.97 95 LEU C N 1
ATOM 4720 C CA . LEU C 1 101 ? 97.060 -2.073 88.219 1.00 53.64 95 LEU C CA 1
ATOM 4721 C C . LEU C 1 101 ? 98.536 -2.416 88.360 1.00 62.47 95 LEU C C 1
ATOM 4722 O O . LEU C 1 101 ? 99.172 -2.882 87.413 1.00 61.97 95 LEU C O 1
ATOM 4738 N N . ALA C 1 102 ? 99.075 -2.183 89.552 1.00 62.72 96 ALA C N 1
ATOM 4739 C CA . ALA C 1 102 ? 100.441 -2.575 89.863 1.00 67.87 96 ALA C CA 1
ATOM 4740 C C . ALA C 1 102 ? 100.594 -4.078 89.655 1.00 68.66 96 ALA C C 1
ATOM 4741 O O . ALA C 1 102 ? 99.662 -4.845 89.897 1.00 63.17 96 ALA C O 1
ATOM 4748 N N . ALA C 1 103 ? 101.772 -4.491 89.199 1.00 69.71 97 ALA C N 1
ATOM 4749 C CA . ALA C 1 103 ? 102.047 -5.896 88.920 1.00 73.77 97 ALA C CA 1
ATOM 4750 C C . ALA C 1 103 ? 101.661 -6.791 90.096 1.00 67.70 97 ALA C C 1
ATOM 4751 O O . ALA C 1 103 ? 101.113 -7.878 89.905 1.00 62.74 97 ALA C O 1
ATOM 4758 N N . ASP C 1 104 ? 101.941 -6.328 91.311 1.00 67.56 98 ASP C N 1
ATOM 4759 C CA . ASP C 1 104 ? 101.715 -7.133 92.507 1.00 73.03 98 ASP C CA 1
ATOM 4760 C C . ASP C 1 104 ? 100.224 -7.283 92.802 1.00 64.70 98 ASP C C 1
ATOM 4761 O O . ASP C 1 104 ? 99.795 -8.282 93.381 1.00 57.93 98 ASP C O 1
ATOM 4770 N N . LYS C 1 105 ? 99.438 -6.290 92.400 1.00 57.85 99 LYS C N 1
ATOM 4771 C CA . LYS C 1 105 ? 97.995 -6.339 92.591 1.00 59.39 99 LYS C CA 1
ATOM 4772 C C . LYS C 1 105 ? 97.357 -7.362 91.656 1.00 54.86 99 LYS C C 1
ATOM 4773 O O . LYS C 1 105 ? 96.447 -8.090 92.046 1.00 52.50 99 LYS C O 1
ATOM 4792 N N . GLN C 1 106 ? 97.845 -7.413 90.421 1.00 59.25 100 GLN C N 1
ATOM 4793 C CA . GLN C 1 106 ? 97.322 -8.341 89.427 1.00 56.96 100 GLN C CA 1
ATOM 4794 C C . GLN C 1 106 ? 97.547 -9.783 89.861 1.00 59.75 100 GLN C C 1
ATOM 4795 O O . GLN C 1 106 ? 96.616 -10.586 89.878 1.00 63.35 100 GLN C O 1
ATOM 4809 N N . SER C 1 107 ? 98.786 -10.101 90.217 1.00 53.11 101 SER C N 1
ATOM 4810 C CA . SER C 1 107 ? 99.138 -11.450 90.636 1.00 57.17 101 SER C CA 1
ATOM 4811 C C . SER C 1 107 ? 98.287 -11.874 91.822 1.00 50.11 101 SER C C 1
ATOM 4812 O O . SER C 1 107 ? 97.748 -12.979 91.857 1.00 49.40 101 SER C O 1
ATOM 4820 N N . LYS C 1 108 ? 98.176 -10.978 92.795 1.00 49.21 102 LYS C N 1
ATOM 4821 C CA . LYS C 1 108 ? 97.400 -11.234 93.997 1.00 62.61 102 LYS C CA 1
ATOM 4822 C C . LYS C 1 108 ? 95.984 -11.666 93.624 1.00 55.24 102 LYS C C 1
ATOM 4823 O O . LYS C 1 108 ? 95.453 -12.639 94.159 1.00 52.13 102 LYS C O 1
ATOM 4842 N N . ILE C 1 109 ? 95.386 -10.928 92.694 1.00 53.58 103 ILE C N 1
ATOM 4843 C CA . ILE C 1 109 ? 94.026 -11.195 92.236 1.00 61.98 103 ILE C CA 1
ATOM 4844 C C . ILE C 1 109 ? 93.909 -12.555 91.559 1.00 55.60 103 ILE C C 1
ATOM 4845 O O . ILE C 1 109 ? 92.988 -13.322 91.843 1.00 44.97 103 ILE C O 1
ATOM 4861 N N . LYS C 1 110 ? 94.842 -12.843 90.658 1.00 45.77 104 LYS C N 1
ATOM 4862 C CA . LYS C 1 110 ? 94.820 -14.091 89.904 1.00 51.52 104 LYS C CA 1
ATOM 4863 C C . LYS C 1 110 ? 95.021 -15.285 90.830 1.00 52.92 104 LYS C C 1
ATOM 4864 O O . LYS C 1 110 ? 94.591 -16.398 90.521 1.00 54.21 104 LYS C O 1
ATOM 4883 N N . ALA C 1 111 ? 95.662 -15.042 91.969 1.00 46.50 105 ALA C N 1
ATOM 4884 C CA . ALA C 1 111 ? 95.892 -16.089 92.956 1.00 48.97 105 ALA C CA 1
ATOM 4885 C C . ALA C 1 111 ? 94.615 -16.345 93.750 1.00 45.61 105 ALA C C 1
ATOM 4886 O O . ALA C 1 111 ? 94.189 -17.491 93.906 1.00 47.77 105 ALA C O 1
ATOM 4893 N N . LEU C 1 112 ? 94.004 -15.272 94.241 1.00 48.45 106 LEU C N 1
ATOM 4894 C CA . LEU C 1 112 ? 92.764 -15.367 95.005 1.00 58.18 106 LEU C CA 1
ATOM 4895 C C . LEU C 1 112 ? 91.663 -16.033 94.188 1.00 54.34 106 LEU C C 1
ATOM 4896 O O . LEU C 1 112 ? 90.806 -16.730 94.731 1.00 57.48 106 LEU C O 1
ATOM 4912 N N . ALA C 1 113 ? 91.697 -15.812 92.879 1.00 48.05 107 ALA C N 1
ATOM 4913 C CA . ALA C 1 113 ? 90.696 -16.365 91.976 1.00 47.00 107 ALA C CA 1
ATOM 4914 C C . ALA C 1 113 ? 90.687 -17.894 92.020 1.00 52.80 107 ALA C C 1
ATOM 4915 O O . ALA C 1 113 ? 89.675 -18.524 91.714 1.00 50.85 107 ALA C O 1
ATOM 4922 N N . ARG C 1 114 ? 91.813 -18.483 92.412 1.00 48.59 108 ARG C N 1
ATOM 4923 C CA . ARG C 1 114 ? 91.964 -19.937 92.401 1.00 58.95 108 ARG C CA 1
ATOM 4924 C C . ARG C 1 114 ? 91.507 -20.564 93.717 1.00 53.68 108 ARG C C 1
ATOM 4925 O O . ARG C 1 114 ? 91.579 -21.780 93.889 1.00 61.67 108 ARG C O 1
ATOM 4946 N N . LEU C 1 115 ? 91.028 -19.732 94.637 1.00 63.18 109 LEU C N 1
ATOM 4947 C CA . LEU C 1 115 ? 90.530 -20.210 95.920 1.00 66.55 109 LEU C CA 1
ATOM 4948 C C . LEU C 1 115 ? 89.098 -20.713 95.781 1.00 67.79 109 LEU C C 1
ATOM 4949 O O . LEU C 1 115 ? 88.667 -21.611 96.506 1.00 58.97 109 LEU C O 1
ATOM 4966 N N . ALA D 1 18 ? 96.094 -44.175 65.447 1.00 144.52 12 ALA D N 1
ATOM 4967 C CA . ALA D 1 18 ? 95.483 -45.335 64.808 1.00 147.36 12 ALA D CA 1
ATOM 4968 C C . ALA D 1 18 ? 94.195 -44.934 64.092 1.00 146.80 12 ALA D C 1
ATOM 4969 O O . ALA D 1 18 ? 94.199 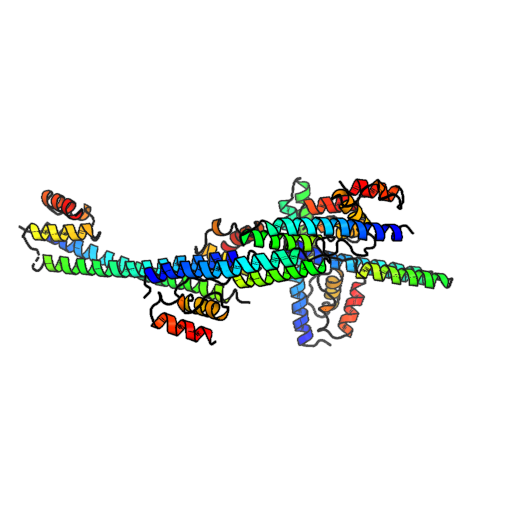-44.687 62.885 1.00 145.38 12 ALA D O 1
ATOM 4975 N N . GLU D 1 19 ? 93.097 -44.870 64.839 1.00 145.32 13 GLU D N 1
ATOM 4976 C CA . GLU D 1 19 ? 91.820 -44.426 64.297 1.00 145.08 13 GLU D CA 1
ATOM 4977 C C . GLU D 1 19 ? 91.970 -43.023 63.727 1.00 151.44 13 GLU D C 1
ATOM 4978 O O . GLU D 1 19 ? 91.390 -42.686 62.694 1.00 150.86 13 GLU D O 1
ATOM 4990 N N . THR D 1 20 ? 92.758 -42.213 64.426 1.00 154.65 14 THR D N 1
ATOM 4991 C CA . THR D 1 20 ? 92.983 -40.820 64.064 1.00 147.64 14 THR D CA 1
ATOM 4992 C C . THR D 1 20 ? 93.346 -40.654 62.592 1.00 145.69 14 THR D C 1
ATOM 4993 O O . THR D 1 20 ? 92.735 -39.856 61.882 1.00 142.84 14 THR D O 1
ATOM 5004 N N . GLN D 1 21 ? 94.345 -41.406 62.138 1.00 141.58 15 GLN D N 1
ATOM 5005 C CA . GLN D 1 21 ? 94.789 -41.329 60.751 1.00 135.96 15 GLN D CA 1
ATOM 5006 C C . GLN D 1 21 ? 93.609 -41.458 59.796 1.00 132.54 15 GLN D C 1
ATOM 5007 O O . GLN D 1 21 ? 93.413 -40.620 58.916 1.00 129.08 15 GLN D O 1
ATOM 5021 N N . SER D 1 22 ? 92.825 -42.515 59.981 1.00 135.15 16 SER D N 1
ATOM 5022 C CA . SER D 1 22 ? 91.662 -42.768 59.142 1.00 139.35 16 SER D CA 1
ATOM 5023 C C . SER D 1 22 ? 90.676 -41.604 59.207 1.00 142.11 16 SER D C 1
ATOM 5024 O O . SER D 1 22 ? 90.006 -41.290 58.222 1.00 137.65 16 SER D O 1
ATOM 5032 N N . ALA D 1 23 ? 90.596 -40.966 60.372 1.00 145.92 17 ALA D N 1
ATOM 5033 C CA . ALA D 1 23 ? 89.667 -39.860 60.590 1.00 143.74 17 ALA D CA 1
ATOM 5034 C C . ALA D 1 23 ? 90.013 -38.657 59.716 1.00 143.57 17 ALA D C 1
ATOM 5035 O O . ALA D 1 23 ? 89.212 -38.234 58.881 1.00 140.27 17 ALA D O 1
ATOM 5042 N N . HIS D 1 24 ? 91.210 -38.113 59.915 1.00 146.33 18 HIS D N 1
ATOM 5043 C CA . HIS D 1 24 ? 91.661 -36.936 59.178 1.00 141.53 18 HIS D CA 1
ATOM 5044 C C . HIS D 1 24 ? 91.509 -37.137 57.673 1.00 137.54 18 HIS D C 1
ATOM 5045 O O . HIS D 1 24 ? 91.350 -36.174 56.922 1.00 139.05 18 HIS D O 1
ATOM 5060 N N . ALA D 1 25 ? 91.554 -38.393 57.240 1.00 122.53 19 ALA D N 1
ATOM 5061 C CA . ALA D 1 25 ? 91.429 -38.724 55.826 1.00 117.96 19 ALA D CA 1
ATOM 5062 C C . ALA D 1 25 ? 90.017 -38.435 55.329 1.00 119.18 19 ALA D C 1
ATOM 5063 O O . ALA D 1 25 ? 89.831 -37.746 54.325 1.00 115.67 19 ALA D O 1
ATOM 5070 N N . LEU D 1 26 ? 89.026 -38.961 56.041 1.00 125.01 20 LEU D N 1
ATOM 5071 C CA . LEU D 1 26 ? 87.632 -38.796 55.648 1.00 123.37 20 LEU D CA 1
ATOM 5072 C C . LEU D 1 26 ? 87.203 -37.332 55.729 1.00 118.39 20 LEU D C 1
ATOM 5073 O O . LEU D 1 26 ? 86.258 -36.917 55.059 1.00 120.00 20 LEU D O 1
ATOM 5089 N N . PHE D 1 27 ? 87.902 -36.556 56.552 1.00 109.34 21 PHE D N 1
ATOM 5090 C CA . PHE D 1 27 ? 87.633 -35.126 56.672 1.00 105.99 21 PHE D CA 1
ATOM 5091 C C . PHE D 1 27 ? 88.049 -34.386 55.407 1.00 106.06 21 PHE D C 1
ATOM 5092 O O . PHE D 1 27 ? 87.298 -33.560 54.888 1.00 98.28 21 PHE D O 1
ATOM 5109 N N . ARG D 1 28 ? 89.247 -34.687 54.915 1.00 113.24 22 ARG D N 1
ATOM 5110 C CA . ARG D 1 28 ? 89.743 -34.083 53.686 1.00 113.13 22 ARG D CA 1
ATOM 5111 C C . ARG D 1 28 ? 88.853 -34.457 52.506 1.00 108.72 22 ARG D C 1
ATOM 5112 O O . ARG D 1 28 ? 88.715 -33.689 51.554 1.00 110.63 22 ARG D O 1
ATOM 5133 N N . LYS D 1 29 ? 88.248 -35.638 52.578 1.00 101.62 23 LYS D N 1
ATOM 5134 C CA . LYS D 1 29 ? 87.422 -36.140 51.486 1.00 102.04 23 LYS D CA 1
ATOM 5135 C C . LYS D 1 29 ? 86.072 -35.428 51.444 1.00 99.55 23 LYS D C 1
ATOM 5136 O O . LYS D 1 29 ? 85.703 -34.845 50.425 1.00 96.86 23 LYS D O 1
ATOM 5155 N N . ALA D 1 30 ? 85.342 -35.476 52.555 1.00 105.58 24 ALA D N 1
ATOM 5156 C CA . ALA D 1 30 ? 84.048 -34.807 52.654 1.00 105.52 24 ALA D CA 1
ATOM 5157 C C . ALA D 1 30 ? 84.208 -33.316 52.378 1.00 102.00 24 ALA D C 1
ATOM 5158 O O . ALA D 1 30 ? 83.336 -32.684 51.780 1.00 101.95 24 ALA D O 1
ATOM 5165 N N . TYR D 1 31 ? 85.331 -32.761 52.824 1.00 101.01 25 TYR D N 1
ATOM 5166 C CA . TYR D 1 31 ? 85.657 -31.365 52.567 1.00 101.93 25 TYR D CA 1
ATOM 5167 C C . TYR D 1 31 ? 85.672 -31.086 51.068 1.00 102.94 25 TYR D C 1
ATOM 5168 O O . TYR D 1 31 ? 85.176 -30.054 50.615 1.00 95.54 25 TYR D O 1
ATOM 5186 N N . GLN D 1 32 ? 86.247 -32.011 50.305 1.00 104.96 26 GLN D N 1
ATOM 5187 C CA . GLN D 1 32 ? 86.270 -31.901 48.851 1.00 106.26 26 GLN D CA 1
ATOM 5188 C C . GLN D 1 32 ? 84.868 -32.066 48.279 1.00 102.50 26 GLN D C 1
ATOM 5189 O O . GLN D 1 32 ? 84.498 -31.390 47.321 1.00 103.47 26 GLN D O 1
ATOM 5203 N N . ARG D 1 33 ? 84.091 -32.969 48.869 1.00 98.25 27 ARG D N 1
ATOM 5204 C CA . ARG D 1 33 ? 82.722 -33.202 48.426 1.00 100.96 27 ARG D CA 1
ATOM 5205 C C . ARG D 1 33 ? 81.886 -31.940 48.599 1.00 102.78 27 ARG D C 1
ATOM 5206 O O . ARG D 1 33 ? 81.076 -31.598 47.737 1.00 103.14 27 ARG D O 1
ATOM 5227 N N . GLU D 1 34 ? 82.090 -31.251 49.717 1.00 104.10 28 GLU D N 1
ATOM 5228 C CA . GLU D 1 34 ? 81.348 -30.031 50.009 1.00 99.75 28 GLU D CA 1
ATOM 5229 C C . GLU D 1 34 ? 81.861 -28.886 49.146 1.00 101.96 28 GLU D C 1
ATOM 5230 O O . GLU D 1 34 ? 81.081 -28.075 48.648 1.00 104.71 28 GLU D O 1
ATOM 5242 N N . LEU D 1 35 ? 83.178 -28.824 48.977 1.00 102.64 29 LEU D N 1
ATOM 5243 C CA . LEU D 1 35 ? 83.797 -27.799 48.147 1.00 100.98 29 LEU D CA 1
ATOM 5244 C C . LEU D 1 35 ? 83.357 -27.967 46.697 1.00 106.65 29 LEU D C 1
ATOM 5245 O O . LEU D 1 35 ? 82.860 -27.028 46.080 1.00 108.69 29 LEU D O 1
ATOM 5261 N N . ASP D 1 36 ? 83.539 -29.170 46.160 1.00 106.09 30 ASP D N 1
ATOM 5262 C CA . ASP D 1 36 ? 83.173 -29.457 44.777 1.00 111.84 30 ASP D CA 1
ATOM 5263 C C . ASP D 1 36 ? 81.700 -29.145 44.530 1.00 107.38 30 ASP D C 1
ATOM 5264 O O . ASP D 1 36 ? 81.349 -28.510 43.536 1.00 109.92 30 ASP D O 1
ATOM 5273 N N . GLY D 1 37 ? 80.844 -29.596 45.442 1.00 102.28 31 GLY D N 1
ATOM 5274 C CA . GLY D 1 37 ? 79.416 -29.358 45.332 1.00 100.41 31 GLY D CA 1
ATOM 5275 C C . GLY D 1 37 ? 79.083 -27.880 45.402 1.00 96.47 31 GLY D C 1
ATOM 5276 O O . GLY D 1 37 ? 78.469 -27.329 44.490 1.00 99.12 31 GLY D O 1
ATOM 5280 N N . LEU D 1 38 ? 79.491 -27.241 46.494 1.00 100.77 32 LEU D N 1
ATOM 5281 C CA . LEU D 1 38 ? 79.289 -25.808 46.673 1.00 103.65 32 LEU D CA 1
ATOM 5282 C C . LEU D 1 38 ? 79.827 -25.045 45.473 1.00 108.11 32 LEU D C 1
ATOM 5283 O O . LEU D 1 38 ? 79.150 -24.186 44.909 1.00 104.39 32 LEU D O 1
ATOM 5299 N N . LEU D 1 39 ? 81.056 -25.373 45.091 1.00 117.96 33 LEU D N 1
ATOM 5300 C CA . LEU D 1 39 ? 81.726 -24.722 43.975 1.00 122.54 33 LEU D CA 1
ATOM 5301 C C . LEU D 1 39 ? 80.904 -24.832 42.696 1.00 124.74 33 LEU D C 1
ATOM 5302 O O . LEU D 1 39 ? 80.888 -23.913 41.878 1.00 128.62 33 LEU D O 1
ATOM 5318 N N . ALA D 1 40 ? 80.220 -25.960 42.533 1.00 119.72 34 ALA D N 1
ATOM 5319 C CA . ALA D 1 40 ? 79.402 -26.208 41.350 1.00 120.34 34 ALA D CA 1
ATOM 5320 C C . ALA D 1 40 ? 78.168 -25.309 41.341 1.00 119.29 34 ALA D C 1
ATOM 5321 O O . ALA D 1 40 ? 77.863 -24.665 40.337 1.00 122.84 34 ALA D O 1
ATOM 5328 N N . THR D 1 41 ? 77.466 -25.271 42.469 1.00 117.00 35 THR D N 1
ATOM 5329 C CA . THR D 1 41 ? 76.234 -24.496 42.587 1.00 113.82 35 THR D CA 1
ATOM 5330 C C . THR D 1 41 ? 76.483 -23.000 42.416 1.00 108.54 35 THR D C 1
ATOM 5331 O O . THR D 1 41 ? 75.552 -22.234 42.163 1.00 111.38 35 THR D O 1
ATOM 5342 N N . VAL D 1 42 ? 77.739 -22.588 42.554 1.00 102.75 36 VAL D N 1
ATOM 5343 C CA . VAL D 1 42 ? 78.099 -21.178 42.447 1.00 94.54 36 VAL D CA 1
ATOM 5344 C C . VAL D 1 42 ? 78.300 -20.759 40.993 1.00 96.84 36 VAL D C 1
ATOM 5345 O O . VAL D 1 42 ? 77.949 -19.643 40.608 1.00 92.50 36 VAL D O 1
ATOM 5358 N N . GLN D 1 43 ? 78.867 -21.654 40.190 1.00 106.08 37 GLN D N 1
ATOM 5359 C CA . GLN D 1 43 ? 79.076 -21.383 38.773 1.00 108.52 37 GLN D CA 1
ATOM 5360 C C . GLN D 1 43 ? 77.732 -21.259 38.068 1.00 108.41 37 GLN D C 1
ATOM 5361 O O . GLN D 1 43 ? 77.482 -20.298 37.339 1.00 111.68 37 GLN D O 1
ATOM 5375 N N . ALA D 1 44 ? 76.869 -22.244 38.300 1.00 106.46 38 ALA D N 1
ATOM 5376 C CA . ALA D 1 44 ? 75.552 -22.289 37.679 1.00 107.68 38 ALA D CA 1
ATOM 5377 C C . ALA D 1 44 ? 74.728 -21.071 38.079 1.00 109.75 38 ALA D C 1
ATOM 5378 O O . ALA D 1 44 ? 74.154 -20.386 37.231 1.00 110.50 38 ALA D O 1
ATOM 5385 N N . GLN D 1 45 ? 74.679 -20.808 39.380 1.00 112.07 39 GLN D N 1
ATOM 5386 C CA . GLN D 1 45 ? 73.883 -19.714 39.922 1.00 116.64 39 GLN D CA 1
ATOM 5387 C C . GLN D 1 45 ? 74.349 -18.359 39.395 1.00 120.08 39 GLN D C 1
ATOM 5388 O O . GLN D 1 45 ? 73.579 -17.400 39.360 1.00 119.59 39 GLN D O 1
ATOM 5402 N N . ALA D 1 46 ? 75.611 -18.290 38.984 1.00 121.15 40 ALA D N 1
ATOM 5403 C CA . ALA D 1 46 ? 76.206 -17.044 38.515 1.00 119.81 40 ALA D CA 1
ATOM 5404 C C . ALA D 1 46 ? 75.907 -16.806 37.037 1.00 130.15 40 ALA D C 1
ATOM 5405 O O . ALA D 1 46 ? 75.486 -15.716 36.645 1.00 129.93 40 ALA D O 1
ATOM 5412 N N . SER D 1 47 ? 76.125 -17.835 36.225 1.00 136.35 41 SER D N 1
ATOM 5413 C CA . SER D 1 47 ? 76.010 -17.721 34.774 1.00 143.53 41 SER D CA 1
ATOM 5414 C C . SER D 1 47 ? 74.610 -17.313 34.318 1.00 142.88 41 SER D C 1
ATOM 5415 O O . SER D 1 47 ? 74.448 -16.709 33.258 1.00 151.58 41 SER D O 1
ATOM 5423 N N . GLN D 1 48 ? 73.603 -17.638 35.123 1.00 130.93 42 GLN D N 1
ATOM 5424 C CA . GLN D 1 48 ? 72.215 -17.422 34.730 1.00 128.32 42 GLN D CA 1
ATOM 5425 C C . GLN D 1 48 ? 71.719 -16.025 35.080 1.00 127.35 42 GLN D C 1
ATOM 5426 O O . GLN D 1 48 ? 70.958 -15.423 34.323 1.00 128.97 42 GLN D O 1
ATOM 5440 N N . ILE D 1 49 ? 72.149 -15.510 36.226 1.00 109.26 43 ILE D N 1
ATOM 5441 C CA . ILE D 1 49 ? 71.639 -14.234 36.709 1.00 112.87 43 ILE D CA 1
ATOM 5442 C C . ILE D 1 49 ? 72.097 -13.075 35.833 1.00 110.52 43 ILE D C 1
ATOM 5443 O O . ILE D 1 49 ? 73.190 -13.094 35.269 1.00 108.44 43 ILE D O 1
ATOM 5459 N N . THR D 1 50 ? 71.236 -12.071 35.724 1.00 113.21 44 THR D N 1
ATOM 5460 C CA . THR D 1 50 ? 71.511 -10.896 34.915 1.00 113.45 44 THR D CA 1
ATOM 5461 C C . THR D 1 50 ? 71.028 -9.650 35.645 1.00 113.16 44 THR D C 1
ATOM 5462 O O . THR D 1 50 ? 70.811 -8.602 35.037 1.00 113.13 44 THR D O 1
ATOM 5473 N N . GLN D 1 51 ? 70.869 -9.775 36.959 1.00 115.09 45 GLN D N 1
ATOM 5474 C CA . GLN D 1 51 ? 70.360 -8.689 37.782 1.00 117.48 45 GLN D CA 1
ATOM 5475 C C . GLN D 1 51 ? 71.167 -8.608 39.070 1.00 113.93 45 GLN D C 1
ATOM 5476 O O . GLN D 1 51 ? 71.527 -9.633 39.647 1.00 113.69 45 GLN D O 1
ATOM 5490 N N . ILE D 1 52 ? 71.455 -7.389 39.514 1.00 112.86 46 ILE D N 1
ATOM 5491 C CA . ILE D 1 52 ? 72.241 -7.191 40.727 1.00 113.51 46 ILE D CA 1
ATOM 5492 C C . ILE D 1 52 ? 71.629 -7.912 41.918 1.00 113.49 46 ILE D C 1
ATOM 5493 O O . ILE D 1 52 ? 72.329 -8.607 42.649 1.00 111.04 46 ILE D O 1
ATOM 5509 N N . ASP D 1 53 ? 70.328 -7.736 42.121 1.00 114.01 47 ASP D N 1
ATOM 5510 C CA . ASP D 1 53 ? 69.638 -8.409 43.212 1.00 112.39 47 ASP D CA 1
ATOM 5511 C C . ASP D 1 53 ? 70.041 -9.877 43.235 1.00 106.17 47 ASP D C 1
ATOM 5512 O O . ASP D 1 53 ? 70.411 -10.411 44.279 1.00 102.12 47 ASP D O 1
ATOM 5521 N N . ASP D 1 54 ? 69.989 -10.515 42.069 1.00 103.97 48 ASP D N 1
ATOM 5522 C CA . ASP D 1 54 ? 70.354 -11.919 41.937 1.00 104.43 48 ASP D CA 1
ATOM 5523 C C . ASP D 1 54 ? 71.833 -12.123 42.256 1.00 100.23 48 ASP D C 1
ATOM 5524 O O . ASP D 1 54 ? 72.238 -13.185 42.731 1.00 106.15 48 ASP D O 1
ATOM 5533 N N . LEU D 1 55 ? 72.636 -11.101 41.981 1.00 87.97 49 LEU D N 1
ATOM 5534 C CA . LEU D 1 55 ? 74.059 -11.127 42.303 1.00 85.24 49 LEU D CA 1
ATOM 5535 C C . LEU D 1 55 ? 74.275 -10.964 43.806 1.00 85.53 49 LEU D C 1
ATOM 5536 O O . LEU D 1 55 ? 75.140 -11.613 44.394 1.00 82.71 49 LEU D O 1
ATOM 5552 N N . TRP D 1 56 ? 73.486 -10.086 44.416 1.00 91.72 50 TRP D N 1
ATOM 5553 C CA . TRP D 1 56 ? 73.509 -9.894 45.860 1.00 92.13 50 TRP D CA 1
ATOM 5554 C C . TRP D 1 56 ? 73.051 -11.166 46.564 1.00 93.35 50 TRP D C 1
ATOM 5555 O O . TRP D 1 56 ? 73.517 -11.483 47.657 1.00 86.75 50 TRP D O 1
ATOM 5576 N N . LYS D 1 57 ? 72.135 -11.893 45.932 1.00 91.85 51 LYS D N 1
ATOM 5577 C CA . LYS D 1 57 ? 71.695 -13.174 46.463 1.00 96.86 51 LYS D CA 1
ATOM 5578 C C . LYS D 1 57 ? 72.899 -14.097 46.573 1.00 91.80 51 LYS D C 1
ATOM 5579 O O . LYS D 1 57 ? 73.130 -14.717 47.612 1.00 92.74 51 LYS D O 1
ATOM 5598 N N . LEU D 1 58 ? 73.666 -14.175 45.491 1.00 85.21 52 LEU D N 1
ATOM 5599 C CA . LEU D 1 58 ? 74.861 -15.005 45.454 1.00 83.24 52 LEU D CA 1
ATOM 5600 C C . LEU D 1 58 ? 75.863 -14.553 46.507 1.00 82.92 52 LEU D C 1
ATOM 5601 O O . LEU D 1 58 ? 76.541 -15.370 47.128 1.00 84.34 52 LEU D O 1
ATOM 5617 N N . HIS D 1 59 ? 75.958 -13.243 46.701 1.00 79.18 53 HIS D N 1
ATOM 5618 C CA . HIS D 1 59 ? 76.862 -12.688 47.696 1.00 75.96 53 HIS D CA 1
ATOM 5619 C C . HIS D 1 59 ? 76.420 -13.089 49.100 1.00 75.44 53 HIS D C 1
ATOM 5620 O O . HIS D 1 59 ? 77.226 -13.559 49.903 1.00 74.85 53 HIS D O 1
ATOM 5635 N N . ASP D 1 60 ? 75.134 -12.903 49.385 1.00 89.19 54 ASP D N 1
ATOM 5636 C CA . ASP D 1 60 ? 74.565 -13.269 50.678 1.00 93.97 54 ASP D CA 1
ATOM 5637 C C . ASP D 1 60 ? 74.677 -14.776 50.883 1.00 91.31 54 ASP D C 1
ATOM 5638 O O . ASP D 1 60 ? 74.809 -15.256 52.010 1.00 95.32 54 ASP D O 1
ATOM 5647 N N . PHE D 1 61 ? 74.621 -15.514 49.779 1.00 77.08 55 PHE D N 1
ATOM 5648 C CA . PHE D 1 61 ? 74.759 -16.965 49.804 1.00 73.19 55 PHE D CA 1
ATOM 5649 C C . PHE D 1 61 ? 76.155 -17.368 50.271 1.00 81.68 55 PHE D C 1
ATOM 5650 O O . PHE D 1 61 ? 76.311 -18.277 51.089 1.00 78.91 55 PHE D O 1
ATOM 5667 N N . LEU D 1 62 ? 77.167 -16.683 49.747 1.00 80.80 56 LEU D N 1
ATOM 5668 C CA . LEU D 1 62 ? 78.555 -16.957 50.105 1.00 79.80 56 LEU D CA 1
ATOM 5669 C C . LEU D 1 62 ? 78.849 -16.554 51.547 1.00 76.04 56 LEU D C 1
ATOM 5670 O O . LEU D 1 62 ? 79.580 -17.245 52.255 1.00 74.93 56 LEU D O 1
ATOM 5686 N N . SER D 1 63 ? 78.277 -15.433 51.974 1.00 78.49 57 SER D N 1
ATOM 5687 C CA . SER D 1 63 ? 78.462 -14.950 53.337 1.00 80.47 57 SER D CA 1
ATOM 5688 C C . SER D 1 63 ? 78.048 -16.022 54.340 1.00 86.12 57 SER D C 1
ATOM 5689 O O . SER D 1 63 ? 78.727 -16.247 55.343 1.00 81.14 57 SER D O 1
ATOM 5697 N N . ALA D 1 64 ? 76.931 -16.684 54.054 1.00 84.24 58 ALA D N 1
ATOM 5698 C CA . ALA D 1 64 ? 76.395 -17.710 54.937 1.00 86.60 58 ALA D CA 1
ATOM 5699 C C . ALA D 1 64 ? 77.278 -18.954 54.933 1.00 88.58 58 ALA D C 1
ATOM 5700 O O . ALA D 1 64 ? 77.706 -19.423 55.987 1.00 95.50 58 ALA D O 1
ATOM 5707 N N . LYS D 1 65 ? 77.555 -19.479 53.743 1.00 75.95 59 LYS D N 1
ATOM 5708 C CA . LYS D 1 65 ? 78.334 -20.706 53.609 1.00 77.20 59 LYS D CA 1
ATOM 5709 C C . LYS D 1 65 ? 79.730 -20.551 54.198 1.00 80.88 59 LYS D C 1
ATOM 5710 O O . LYS D 1 65 ? 80.361 -21.534 54.588 1.00 82.67 59 LYS D O 1
ATOM 5729 N N . ARG D 1 66 ? 80.210 -19.315 54.263 1.00 79.45 60 ARG D N 1
ATOM 5730 C CA . ARG D 1 66 ? 81.521 -19.043 54.834 1.00 79.71 60 ARG D CA 1
ATOM 5731 C C . ARG D 1 66 ? 81.460 -19.102 56.358 1.00 81.69 60 ARG D C 1
ATOM 5732 O O . ARG D 1 66 ? 82.441 -19.451 57.015 1.00 82.27 60 ARG D O 1
ATOM 5753 N N . HIS D 1 67 ? 80.301 -18.759 56.910 1.00 87.32 61 HIS D N 1
ATOM 5754 C CA . HIS D 1 67 ? 80.089 -18.800 58.353 1.00 93.00 61 HIS D CA 1
ATOM 5755 C C . HIS D 1 67 ? 79.800 -20.220 58.831 1.00 91.69 61 HIS D C 1
ATOM 5756 O O . HIS D 1 67 ? 80.112 -20.578 59.966 1.00 93.44 61 HIS D O 1
ATOM 5771 N N . GLU D 1 68 ? 79.199 -21.023 57.959 1.00 85.70 62 GLU D N 1
ATOM 5772 C CA . GLU D 1 68 ? 78.840 -22.396 58.294 1.00 85.41 62 GLU D CA 1
ATOM 5773 C C . GLU D 1 68 ? 80.059 -23.310 58.225 1.00 78.42 62 GLU D C 1
ATOM 5774 O O . GLU D 1 68 ? 80.124 -24.329 58.915 1.00 77.85 62 GLU D O 1
ATOM 5786 N N . ILE D 1 69 ? 81.023 -22.935 57.391 1.00 74.89 63 ILE D N 1
ATOM 5787 C CA . ILE D 1 69 ? 82.197 -23.766 57.145 1.00 77.88 63 ILE D CA 1
ATOM 5788 C C . ILE D 1 69 ? 83.379 -23.383 58.027 1.00 76.56 63 ILE D C 1
ATOM 5789 O O . ILE D 1 69 ? 84.129 -24.247 58.476 1.00 78.41 63 ILE D O 1
ATOM 5805 N N . ASP D 1 70 ? 83.550 -22.086 58.261 1.00 77.78 64 ASP D N 1
ATOM 5806 C CA . ASP D 1 70 ? 84.682 -21.594 59.039 1.00 80.54 64 ASP D CA 1
ATOM 5807 C C . ASP D 1 70 ? 84.831 -22.360 60.353 1.00 82.70 64 ASP D C 1
ATOM 5808 O O . ASP D 1 70 ? 84.047 -22.172 61.283 1.00 86.73 64 ASP D O 1
ATOM 5817 N N . GLY D 1 71 ? 85.837 -23.228 60.415 1.00 78.07 65 GLY D N 1
ATOM 5818 C CA . GLY D 1 71 ? 86.126 -23.986 61.620 1.00 72.21 65 GLY D CA 1
ATOM 5819 C C . GLY D 1 71 ? 85.603 -25.410 61.566 1.00 71.37 65 GLY D C 1
ATOM 5820 O O . GLY D 1 71 ? 86.085 -26.284 62.285 1.00 72.29 65 GLY D O 1
ATOM 5824 N N . LYS D 1 72 ? 84.615 -25.640 60.707 1.00 70.79 66 LYS D N 1
ATOM 5825 C CA . LYS D 1 72 ? 83.965 -26.942 60.596 1.00 72.15 66 LYS D CA 1
ATOM 5826 C C . LYS D 1 72 ? 84.973 -28.079 60.447 1.00 79.60 66 LYS D C 1
ATOM 5827 O O . LYS D 1 72 ? 84.806 -29.151 61.031 1.00 69.94 66 LYS D O 1
ATOM 5846 N N . TYR D 1 73 ? 86.014 -27.838 59.657 1.00 92.03 67 TYR D N 1
ATOM 5847 C CA . TYR D 1 73 ? 87.050 -28.837 59.415 1.00 93.41 67 TYR D CA 1
ATOM 5848 C C . TYR D 1 73 ? 88.369 -28.400 60.037 1.00 96.09 67 TYR D C 1
ATOM 5849 O O . TYR D 1 73 ? 89.273 -27.938 59.341 1.00 104.56 67 TYR D O 1
ATOM 5867 N N . ASP D 1 74 ? 88.469 -28.548 61.351 1.00 83.33 68 ASP D N 1
ATOM 5868 C CA . ASP D 1 74 ? 89.685 -28.199 62.070 1.00 84.09 68 ASP D CA 1
ATOM 5869 C C . ASP D 1 74 ? 90.116 -29.362 62.947 1.00 93.59 68 ASP D C 1
ATOM 5870 O O . ASP D 1 74 ? 89.279 -30.082 63.490 1.00 83.61 68 ASP D O 1
ATOM 5879 N N . ASP D 1 75 ? 91.426 -29.547 63.076 1.00 112.70 69 ASP D N 1
ATOM 5880 C CA . ASP D 1 75 ? 91.963 -30.606 63.917 1.00 119.35 69 ASP D CA 1
ATOM 5881 C C . ASP D 1 75 ? 91.449 -30.437 65.338 1.00 116.12 69 ASP D C 1
ATOM 5882 O O . ASP D 1 75 ? 92.156 -29.952 66.221 1.00 121.83 69 ASP D O 1
ATOM 5891 N N . ARG D 1 76 ? 90.201 -30.836 65.541 1.00 112.40 70 ARG D N 1
ATOM 5892 C CA . ARG D 1 76 ? 89.563 -30.755 66.842 1.00 111.69 70 ARG D CA 1
ATOM 5893 C C . ARG D 1 76 ? 89.780 -32.067 67.580 1.00 118.74 70 ARG D C 1
ATOM 5894 O O . ARG D 1 76 ? 90.032 -33.099 66.960 1.00 120.86 70 ARG D O 1
ATOM 5915 N N . GLN D 1 77 ? 89.684 -32.025 68.903 1.00 125.38 71 GLN D N 1
ATOM 5916 C CA . GLN D 1 77 ? 89.951 -33.200 69.723 1.00 130.67 71 GLN D CA 1
ATOM 5917 C C . GLN D 1 77 ? 88.700 -34.049 69.948 1.00 127.15 71 GLN D C 1
ATOM 5918 O O . GLN D 1 77 ? 88.614 -35.181 69.471 1.00 130.98 71 GLN D O 1
ATOM 5932 N N . SER D 1 78 ? 87.732 -33.491 70.667 1.00 119.33 72 SER D N 1
ATOM 5933 C CA . SER D 1 78 ? 86.545 -34.231 71.083 1.00 115.62 72 SER D CA 1
ATOM 5934 C C . SER D 1 78 ? 85.362 -33.959 70.160 1.00 110.19 72 SER D C 1
ATOM 5935 O O . SER D 1 78 ? 84.768 -34.881 69.599 1.00 115.70 72 SER D O 1
ATOM 5943 N N . VAL D 1 79 ? 85.027 -32.680 70.023 1.00 109.51 73 VAL D N 1
ATOM 5944 C CA . VAL D 1 79 ? 83.894 -32.237 69.214 1.00 101.35 73 VAL D CA 1
ATOM 5945 C C . VAL D 1 79 ? 83.780 -32.970 67.879 1.00 103.91 73 VAL D C 1
ATOM 5946 O O . VAL D 1 79 ? 82.682 -33.118 67.342 1.00 90.40 73 VAL D O 1
ATOM 5959 N N . ILE D 1 80 ? 84.913 -33.421 67.346 1.00 115.99 74 ILE D N 1
ATOM 5960 C CA . ILE D 1 80 ? 84.940 -34.107 66.056 1.00 119.52 74 ILE D CA 1
ATOM 5961 C C . ILE D 1 80 ? 83.826 -35.143 65.948 1.00 116.04 74 ILE D C 1
ATOM 5962 O O . ILE D 1 80 ? 83.280 -35.371 64.869 1.00 114.95 74 ILE D O 1
ATOM 5978 N N . ILE D 1 81 ? 83.492 -35.761 67.076 1.00 110.51 75 ILE D N 1
ATOM 5979 C CA . ILE D 1 81 ? 82.448 -36.777 67.118 1.00 111.37 75 ILE D CA 1
ATOM 5980 C C . ILE D 1 81 ? 81.127 -36.220 66.596 1.00 109.19 75 ILE D C 1
ATOM 5981 O O . ILE D 1 81 ? 80.436 -36.871 65.812 1.00 109.66 75 ILE D O 1
ATOM 5997 N N . PHE D 1 82 ? 80.783 -35.012 67.031 1.00 97.82 76 PHE D N 1
ATOM 5998 C CA . PHE D 1 82 ? 79.540 -34.371 66.617 1.00 95.14 76 PHE D CA 1
ATOM 5999 C C . PHE D 1 82 ? 79.608 -33.970 65.149 1.00 91.77 76 PHE D C 1
ATOM 6000 O O . PHE D 1 82 ? 78.609 -34.021 64.431 1.00 88.22 76 PHE D O 1
ATOM 6017 N N . VAL D 1 83 ? 80.797 -33.573 64.709 1.00 92.98 77 VAL D N 1
ATOM 6018 C CA . VAL D 1 83 ? 81.002 -33.160 63.327 1.00 92.51 77 VAL D CA 1
ATOM 6019 C C . VAL D 1 83 ? 80.755 -34.335 62.386 1.00 93.81 77 VAL D C 1
ATOM 6020 O O . VAL D 1 83 ? 80.129 -34.178 61.339 1.00 92.22 77 VAL D O 1
ATOM 6033 N N . PHE D 1 84 ? 81.243 -35.512 62.765 1.00 100.36 78 PHE D N 1
ATOM 6034 C CA . PHE D 1 84 ? 81.033 -36.714 61.966 1.00 102.73 78 PHE D CA 1
ATOM 6035 C C . PHE D 1 84 ? 79.547 -36.952 61.722 1.00 100.71 78 PHE D C 1
ATOM 6036 O O . PHE D 1 84 ? 79.126 -37.204 60.593 1.00 103.02 78 PHE D O 1
ATOM 6053 N N . ALA D 1 85 ? 78.760 -36.868 62.790 1.00 97.29 79 ALA D N 1
ATOM 6054 C CA . ALA D 1 85 ? 77.322 -37.083 62.705 1.00 97.12 79 ALA D CA 1
ATOM 6055 C C . ALA D 1 85 ? 76.685 -36.050 61.784 1.00 94.92 79 ALA D C 1
ATOM 6056 O O . ALA D 1 85 ? 75.683 -36.326 61.122 1.00 95.75 79 ALA D O 1
ATOM 6063 N N . GLN D 1 86 ? 77.276 -34.860 61.744 1.00 97.70 80 GLN D N 1
ATOM 6064 C CA . GLN D 1 86 ? 76.768 -33.780 60.908 1.00 95.82 80 GLN D CA 1
ATOM 6065 C C . GLN D 1 86 ? 77.051 -34.070 59.438 1.00 97.25 80 GLN D C 1
ATOM 6066 O O . GLN D 1 86 ? 76.155 -33.998 58.599 1.00 94.08 80 GLN D O 1
ATOM 6080 N N . LEU D 1 87 ? 78.304 -34.395 59.139 1.00 99.06 81 LEU D N 1
ATOM 6081 C CA . LEU D 1 87 ? 78.714 -34.733 57.781 1.00 101.52 81 LEU D CA 1
ATOM 6082 C C . LEU D 1 87 ? 77.881 -35.891 57.255 1.00 105.09 81 LEU D C 1
ATOM 6083 O O . LEU D 1 87 ? 77.462 -35.899 56.097 1.00 106.96 81 LEU D O 1
ATOM 6099 N N . LEU D 1 88 ? 77.644 -36.870 58.120 1.00 106.32 82 LEU D N 1
ATOM 6100 C CA . LEU D 1 88 ? 76.828 -38.022 57.774 1.00 111.55 82 LEU D CA 1
ATOM 6101 C C . LEU D 1 88 ? 75.395 -37.589 57.495 1.00 109.29 82 LEU D C 1
ATOM 6102 O O . LEU D 1 88 ? 74.776 -38.034 56.528 1.00 112.38 82 LEU D O 1
ATOM 6118 N N . LYS D 1 89 ? 74.875 -36.713 58.348 1.00 102.27 83 LYS D N 1
ATOM 6119 C CA . LYS D 1 89 ? 73.518 -36.202 58.198 1.00 100.97 83 LYS D CA 1
ATOM 6120 C C . LYS D 1 89 ? 73.380 -35.403 56.906 1.00 99.70 83 LYS D C 1
ATOM 6121 O O . LYS D 1 89 ? 72.408 -35.557 56.165 1.00 92.99 83 LYS D O 1
ATOM 6140 N N . GLU D 1 90 ? 74.365 -34.549 56.644 1.00 106.01 84 GLU D N 1
ATOM 6141 C CA . GLU D 1 90 ? 74.348 -33.683 55.472 1.00 103.82 84 GLU D CA 1
ATOM 6142 C C . GLU D 1 90 ? 74.478 -34.495 54.187 1.00 103.88 84 GLU D C 1
ATOM 6143 O O . GLU D 1 90 ? 73.922 -34.128 53.151 1.00 105.31 84 GLU D O 1
ATOM 6155 N N . GLY D 1 91 ? 75.211 -35.602 54.262 1.00 102.23 85 GLY D N 1
ATOM 6156 C CA . GLY D 1 91 ? 75.384 -36.484 53.121 1.00 101.12 85 GLY D CA 1
ATOM 6157 C C . GLY D 1 91 ? 76.776 -36.412 52.525 1.00 95.58 85 GLY D C 1
ATOM 6158 O O . GLY D 1 91 ? 77.004 -36.881 51.410 1.00 98.69 85 GLY D O 1
ATOM 6162 N N . LEU D 1 92 ? 77.712 -35.829 53.270 1.00 93.68 86 LEU D N 1
ATOM 6163 C CA . LEU D 1 92 ? 79.097 -35.737 52.823 1.00 91.89 86 LEU D CA 1
ATOM 6164 C C . LEU D 1 92 ? 79.876 -36.975 53.256 1.00 92.45 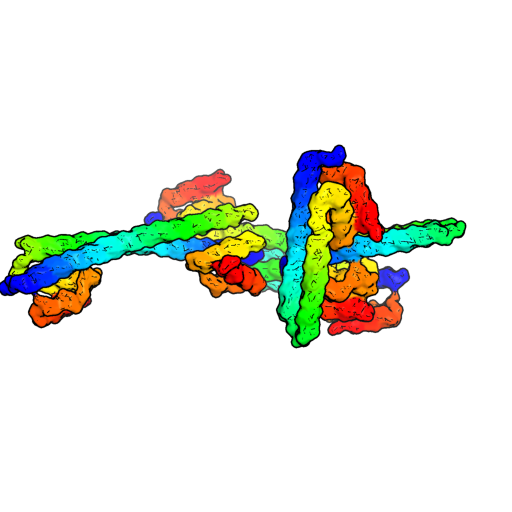86 LEU D C 1
ATOM 6165 O O . LEU D 1 92 ? 81.084 -37.072 53.037 1.00 91.13 86 LEU D O 1
ATOM 6181 N N . VAL D 1 93 ? 79.169 -37.924 53.861 1.00 100.81 87 VAL D N 1
ATOM 6182 C CA . VAL D 1 93 ? 79.782 -39.137 54.386 1.00 105.31 87 VAL D CA 1
ATOM 6183 C C . VAL D 1 93 ? 78.744 -40.251 54.456 1.00 112.29 87 VAL D C 1
ATOM 6184 O O . VAL D 1 93 ? 77.555 -39.991 54.642 1.00 107.52 87 VAL D O 1
ATOM 6197 N N . GLN D 1 94 ? 79.199 -41.491 54.306 1.00 121.99 88 GLN D N 1
ATOM 6198 C CA . GLN D 1 94 ? 78.313 -42.647 54.369 1.00 127.30 88 GLN D CA 1
ATOM 6199 C C . GLN D 1 94 ? 78.702 -43.559 55.532 1.00 125.92 88 GLN D C 1
ATOM 6200 O O . GLN D 1 94 ? 79.870 -43.631 55.910 1.00 123.74 88 GLN D O 1
ATOM 6214 N N . ALA D 1 95 ? 77.713 -44.248 56.096 1.00 127.30 89 ALA D N 1
ATOM 6215 C CA . ALA D 1 95 ? 77.919 -45.097 57.269 1.00 127.60 89 ALA D CA 1
ATOM 6216 C C . ALA D 1 95 ? 79.036 -46.116 57.059 1.00 136.01 89 ALA D C 1
ATOM 6217 O O . ALA D 1 95 ? 79.892 -46.294 57.925 1.00 128.35 89 ALA D O 1
ATOM 6224 N N . GLU D 1 96 ? 79.013 -46.788 55.911 1.00 154.68 90 GLU D N 1
ATOM 6225 C CA . GLU D 1 96 ? 80.008 -47.810 55.592 1.00 166.16 90 GLU D CA 1
ATOM 6226 C C . GLU D 1 96 ? 81.417 -47.227 55.579 1.00 159.66 90 GLU D C 1
ATOM 6227 O O . GLU D 1 96 ? 82.404 -47.952 55.712 1.00 164.04 90 GLU D O 1
ATOM 6239 N N . GLU D 1 97 ? 81.501 -45.911 55.416 1.00 148.68 91 GLU D N 1
ATOM 6240 C CA . GLU D 1 97 ? 82.779 -45.212 55.403 1.00 140.28 91 GLU D CA 1
ATOM 6241 C C . GLU D 1 97 ? 83.298 -44.992 56.825 1.00 132.47 91 GLU D C 1
ATOM 6242 O O . GLU D 1 97 ? 84.434 -44.563 57.021 1.00 123.64 91 GLU D O 1
ATOM 6254 N N . LEU D 1 98 ? 82.457 -45.290 57.812 1.00 135.36 92 LEU D N 1
ATOM 6255 C CA . LEU D 1 98 ? 82.818 -45.156 59.220 1.00 134.49 92 LEU D CA 1
ATOM 6256 C C . LEU D 1 98 ? 82.953 -46.533 59.855 1.00 139.66 92 LEU D C 1
ATOM 6257 O O . LEU D 1 98 ? 82.123 -46.935 60.669 1.00 143.78 92 LEU D O 1
ATOM 6273 N N . THR D 1 99 ? 84.003 -47.251 59.475 1.00 145.52 93 THR D N 1
ATOM 6274 C CA . THR D 1 99 ? 84.215 -48.617 59.941 1.00 145.84 93 THR D CA 1
ATOM 6275 C C . THR D 1 99 ? 85.606 -48.800 60.544 1.00 147.64 93 THR D C 1
ATOM 6276 O O . THR D 1 99 ? 85.945 -49.879 61.030 1.00 151.34 93 THR D O 1
ATOM 6287 N N . PHE D 1 100 ? 86.402 -47.736 60.518 1.00 157.57 94 PHE D N 1
ATOM 6288 C CA . PHE D 1 100 ? 87.749 -47.759 61.076 1.00 162.93 94 PHE D CA 1
ATOM 6289 C C . PHE D 1 100 ? 87.723 -47.332 62.539 1.00 162.24 94 PHE D C 1
ATOM 6290 O O . PHE D 1 100 ? 88.762 -47.266 63.195 1.00 161.34 94 PHE D O 1
ATOM 6307 N N . LEU D 1 101 ? 86.527 -47.039 63.041 1.00 160.04 95 LEU D N 1
ATOM 6308 C CA . LEU D 1 101 ? 86.350 -46.677 64.441 1.00 154.67 95 LEU D CA 1
ATOM 6309 C C . LEU D 1 101 ? 85.626 -47.795 65.179 1.00 157.98 95 LEU D C 1
ATOM 6310 O O . LEU D 1 101 ? 84.984 -48.646 64.562 1.00 160.79 95 LEU D O 1
ATOM 6326 N N . ALA D 1 102 ? 85.736 -47.791 66.503 1.00 156.45 96 ALA D N 1
ATOM 6327 C CA . ALA D 1 102 ? 85.072 -48.792 67.327 1.00 159.98 96 ALA D CA 1
ATOM 6328 C C . ALA D 1 102 ? 83.574 -48.810 67.038 1.00 154.73 96 ALA D C 1
ATOM 6329 O O . ALA D 1 102 ? 83.018 -47.835 66.532 1.00 157.22 96 ALA D O 1
ATOM 6336 N N . ALA D 1 103 ? 82.927 -49.925 67.364 1.00 142.79 97 ALA D N 1
ATOM 6337 C CA . ALA D 1 103 ? 81.501 -50.096 67.107 1.00 137.93 97 ALA D CA 1
ATOM 6338 C C . ALA D 1 103 ? 80.673 -49.071 67.875 1.00 137.50 97 ALA D C 1
ATOM 6339 O O . ALA D 1 103 ? 79.717 -48.505 67.342 1.00 129.02 97 ALA D O 1
ATOM 6346 N N . ASP D 1 104 ? 81.048 -48.836 69.128 1.00 145.92 98 ASP D N 1
ATOM 6347 C CA . ASP D 1 104 ? 80.320 -47.914 69.993 1.00 147.51 98 ASP D CA 1
ATOM 6348 C C . ASP D 1 104 ? 80.321 -46.503 69.415 1.00 140.75 98 ASP D C 1
ATOM 6349 O O . ASP D 1 104 ? 79.301 -45.814 69.436 1.00 138.48 98 ASP D O 1
ATOM 6358 N N . LYS D 1 105 ? 81.471 -46.085 68.896 1.00 137.64 99 LYS D N 1
ATOM 6359 C CA . LYS D 1 105 ? 81.635 -44.737 68.366 1.00 128.40 99 LYS D CA 1
ATOM 6360 C C . LYS D 1 105 ? 80.851 -44.580 67.071 1.00 127.45 99 LYS D C 1
ATOM 6361 O O . LYS D 1 105 ? 80.398 -43.487 66.736 1.00 124.10 99 LYS D O 1
ATOM 6380 N N . GLN D 1 106 ? 80.693 -45.681 66.346 1.00 130.49 100 GLN D N 1
ATOM 6381 C CA . GLN D 1 106 ? 79.964 -45.669 65.086 1.00 129.84 100 GLN D CA 1
ATOM 6382 C C . GLN D 1 106 ? 78.464 -45.550 65.337 1.00 129.75 100 GLN D C 1
ATOM 6383 O O . GLN D 1 106 ? 77.779 -44.752 64.696 1.00 124.66 100 GLN D O 1
ATOM 6397 N N . SER D 1 107 ? 77.964 -46.345 66.278 1.00 134.36 101 SER D N 1
ATOM 6398 C CA . SER D 1 107 ? 76.552 -46.316 66.643 1.00 137.98 101 SER D CA 1
ATOM 6399 C C . SER D 1 107 ? 76.187 -44.951 67.206 1.00 129.64 101 SER D C 1
ATOM 6400 O O . SER D 1 107 ? 75.120 -44.408 66.917 1.00 131.47 101 SER D O 1
ATOM 6408 N N . LYS D 1 108 ? 77.087 -44.406 68.016 1.00 125.31 102 LYS D N 1
ATOM 6409 C CA . LYS D 1 108 ? 76.894 -43.099 68.627 1.00 115.39 102 LYS D CA 1
ATOM 6410 C C . LYS D 1 108 ? 76.669 -42.043 67.551 1.00 110.37 102 LYS D C 1
ATOM 6411 O O . LYS D 1 108 ? 75.754 -41.226 67.645 1.00 107.12 102 LYS D O 1
ATOM 6430 N N . ILE D 1 109 ? 77.516 -42.076 66.528 1.00 103.90 103 ILE D N 1
ATOM 6431 C CA . ILE D 1 109 ? 77.444 -41.126 65.423 1.00 95.48 103 ILE D CA 1
ATOM 6432 C C . ILE D 1 109 ? 76.128 -41.241 64.660 1.00 98.04 103 ILE D C 1
ATOM 6433 O O . ILE D 1 109 ? 75.506 -40.232 64.330 1.00 96.35 103 ILE D O 1
ATOM 6449 N N . LYS D 1 110 ? 75.712 -42.471 64.378 1.00 107.92 104 LYS D N 1
ATOM 6450 C CA . LYS D 1 110 ? 74.472 -42.708 63.648 1.00 113.63 104 LYS D CA 1
ATOM 6451 C C . LYS D 1 110 ? 73.280 -42.149 64.416 1.00 112.48 104 LYS D C 1
ATOM 6452 O O . LYS D 1 110 ? 72.285 -41.732 63.822 1.00 110.63 104 LYS D O 1
ATOM 6471 N N . ALA D 1 111 ? 73.393 -42.141 65.740 1.00 114.09 105 ALA D N 1
ATOM 6472 C CA . ALA D 1 111 ? 72.329 -41.647 66.603 1.00 116.16 105 ALA D CA 1
ATOM 6473 C C . ALA D 1 111 ? 72.360 -40.124 66.665 1.00 111.43 105 ALA D C 1
ATOM 6474 O O . ALA D 1 111 ? 71.317 -39.471 66.628 1.00 113.65 105 ALA D O 1
ATOM 6481 N N . LEU D 1 112 ? 73.565 -39.566 66.754 1.00 110.24 106 LEU D N 1
ATOM 6482 C CA . LEU D 1 112 ? 73.747 -38.118 66.803 1.00 102.47 106 LEU D CA 1
ATOM 6483 C C . LEU D 1 112 ? 73.361 -37.460 65.481 1.00 97.76 106 LEU D C 1
ATOM 6484 O O . LEU D 1 112 ? 73.205 -36.241 65.409 1.00 97.97 106 LEU D O 1
ATOM 6500 N N . ALA D 1 113 ? 73.205 -38.272 64.440 1.00 87.65 107 ALA D N 1
ATOM 6501 C CA . ALA D 1 113 ? 72.855 -37.764 63.119 1.00 85.23 107 ALA D CA 1
ATOM 6502 C C . ALA D 1 113 ? 71.340 -37.741 62.919 1.00 99.45 107 ALA D C 1
ATOM 6503 O O . ALA D 1 113 ? 70.851 -37.910 61.802 1.00 96.17 107 ALA D O 1
ATOM 6510 N N . ARG D 1 114 ? 70.602 -37.533 64.006 1.00 121.79 108 ARG D N 1
ATOM 6511 C CA . ARG D 1 114 ? 69.148 -37.436 63.943 1.00 138.02 108 ARG D CA 1
ATOM 6512 C C . ARG D 1 114 ? 68.642 -36.366 64.904 1.00 137.14 108 ARG D C 1
ATOM 6513 O O . ARG D 1 114 ? 67.436 -36.160 65.038 1.00 143.06 108 ARG D O 1
ATOM 6534 N N . ALA E 1 18 ? 74.648 -4.917 54.964 1.00 109.15 12 ALA E N 1
ATOM 6535 C CA . ALA E 1 18 ? 73.620 -5.579 55.757 1.00 115.44 12 ALA E CA 1
ATOM 6536 C C . ALA E 1 18 ? 72.290 -4.835 55.637 1.00 123.47 12 ALA E C 1
ATOM 6537 O O . ALA E 1 18 ? 71.987 -4.263 54.590 1.00 118.62 12 ALA E O 1
ATOM 6543 N N . GLU E 1 19 ? 71.500 -4.840 56.708 1.00 137.57 13 GLU E N 1
ATOM 6544 C CA . GLU E 1 19 ? 70.207 -4.163 56.713 1.00 142.88 13 GLU E CA 1
ATOM 6545 C C . GLU E 1 19 ? 70.368 -2.711 57.158 1.00 141.68 13 GLU E C 1
ATOM 6546 O O . GLU E 1 19 ? 69.385 -2.013 57.408 1.00 141.34 13 GLU E O 1
ATOM 6558 N N . THR E 1 20 ? 71.614 -2.261 57.255 1.00 142.05 14 THR E N 1
ATOM 6559 C CA . THR E 1 20 ? 71.905 -0.898 57.676 1.00 137.13 14 THR E CA 1
ATOM 6560 C C . THR E 1 20 ? 71.481 0.103 56.606 1.00 134.51 14 THR E C 1
ATOM 6561 O O . THR E 1 20 ? 71.193 1.262 56.907 1.00 131.71 14 THR E O 1
ATOM 6572 N N . GLN E 1 21 ? 71.436 -0.350 55.356 1.00 130.25 15 GLN E N 1
ATOM 6573 C CA . GLN E 1 21 ? 71.072 0.521 54.245 1.00 121.93 15 GLN E CA 1
ATOM 6574 C C . GLN E 1 21 ? 69.580 0.836 54.278 1.00 118.19 15 GLN E C 1
ATOM 6575 O O . GLN E 1 21 ? 69.164 1.951 53.963 1.00 119.04 15 GLN E O 1
ATOM 6589 N N . SER E 1 22 ? 68.780 -0.155 54.664 1.00 110.31 16 SER E N 1
ATOM 6590 C CA . SER E 1 22 ? 67.333 0.012 54.743 1.00 101.35 16 SER E CA 1
ATOM 6591 C C . SER E 1 22 ? 66.969 1.020 55.828 1.00 101.07 16 SER E C 1
ATOM 6592 O O . SER E 1 22 ? 65.907 1.643 55.780 1.00 94.87 16 SER E O 1
ATOM 6600 N N . ALA E 1 23 ? 67.856 1.175 56.806 1.00 99.19 17 ALA E N 1
ATOM 6601 C CA . ALA E 1 23 ? 67.668 2.158 57.865 1.00 93.85 17 ALA E CA 1
ATOM 6602 C C . ALA E 1 23 ? 67.938 3.549 57.310 1.00 103.51 17 ALA E C 1
ATOM 6603 O O . ALA E 1 23 ? 67.082 4.431 57.376 1.00 98.93 17 ALA E O 1
ATOM 6610 N N . HIS E 1 24 ? 69.136 3.735 56.762 1.00 118.56 18 HIS E N 1
ATOM 6611 C CA . HIS E 1 24 ? 69.504 4.992 56.121 1.00 126.21 18 HIS E CA 1
ATOM 6612 C C . HIS E 1 24 ? 68.498 5.362 55.034 1.00 120.92 18 HIS E C 1
ATOM 6613 O O . HIS E 1 24 ? 68.344 6.535 54.696 1.00 124.63 18 HIS E O 1
ATOM 6628 N N . ALA E 1 25 ? 67.818 4.355 54.494 1.00 105.14 19 ALA E N 1
ATOM 6629 C CA . ALA E 1 25 ? 66.809 4.569 53.463 1.00 92.35 19 ALA E CA 1
ATOM 6630 C C . ALA E 1 25 ? 65.579 5.238 54.065 1.00 91.78 19 ALA E C 1
ATOM 6631 O O . ALA E 1 25 ? 65.115 6.267 53.573 1.00 89.00 19 ALA E O 1
ATOM 6638 N N . LEU E 1 26 ? 65.059 4.644 55.134 1.00 93.40 20 LEU E N 1
ATOM 6639 C CA . LEU E 1 26 ? 63.904 5.190 55.837 1.00 84.27 20 LEU E CA 1
ATOM 6640 C C . LEU E 1 26 ? 64.255 6.545 56.433 1.00 90.41 20 LEU E C 1
ATOM 6641 O O . LEU E 1 26 ? 63.426 7.455 56.482 1.00 83.43 20 LEU E O 1
ATOM 6657 N N . PHE E 1 27 ? 65.498 6.664 56.883 1.00 97.30 21 PHE E N 1
ATOM 6658 C CA . PHE E 1 27 ? 65.999 7.898 57.467 1.00 102.42 21 PHE E CA 1
ATOM 6659 C C . PHE E 1 27 ? 66.045 8.999 56.412 1.00 107.72 21 PHE E C 1
ATOM 6660 O O . PHE E 1 27 ? 66.011 10.188 56.729 1.00 104.82 21 PHE E O 1
ATOM 6677 N N . ARG E 1 28 ? 66.117 8.583 55.152 1.00 116.99 22 ARG E N 1
ATOM 6678 C CA . ARG E 1 28 ? 66.166 9.497 54.020 1.00 118.89 22 ARG E CA 1
ATOM 6679 C C . ARG E 1 28 ? 64.753 9.897 53.614 1.00 113.00 22 ARG E C 1
ATOM 6680 O O . ARG E 1 28 ? 64.521 10.992 53.102 1.00 117.14 22 ARG E O 1
ATOM 6701 N N . LYS E 1 29 ? 63.816 8.986 53.852 1.00 96.02 23 LYS E N 1
ATOM 6702 C CA . LYS E 1 29 ? 62.420 9.178 53.487 1.00 88.08 23 LYS E CA 1
ATOM 6703 C C . LYS E 1 29 ? 61.702 10.037 54.523 1.00 89.22 23 LYS E C 1
ATOM 6704 O O . LYS E 1 29 ? 60.851 10.860 54.183 1.00 84.88 23 LYS E O 1
ATOM 6723 N N . ALA E 1 30 ? 62.056 9.835 55.789 1.00 84.71 24 ALA E N 1
ATOM 6724 C CA . ALA E 1 30 ? 61.431 10.550 56.895 1.00 77.03 24 ALA E CA 1
ATOM 6725 C C . ALA E 1 30 ? 61.757 12.033 56.808 1.00 80.55 24 ALA E C 1
ATOM 6726 O O . ALA E 1 30 ? 60.928 12.884 57.132 1.00 88.24 24 ALA E O 1
ATOM 6733 N N . TYR E 1 31 ? 62.972 12.335 56.364 1.00 89.06 25 TYR E N 1
ATOM 6734 C CA . TYR E 1 31 ? 63.419 13.715 56.228 1.00 91.76 25 TYR E CA 1
ATOM 6735 C C . TYR E 1 31 ? 62.638 14.428 55.128 1.00 91.43 25 TYR E C 1
ATOM 6736 O O . TYR E 1 31 ? 62.208 15.568 55.299 1.00 94.86 25 TYR E O 1
ATOM 6754 N N . GLN E 1 32 ? 62.462 13.748 54.000 1.00 92.03 26 GLN E N 1
ATOM 6755 C CA . GLN E 1 32 ? 61.719 14.303 52.873 1.00 95.52 26 GLN E CA 1
ATOM 6756 C C . GLN E 1 32 ? 60.231 14.389 53.187 1.00 91.44 26 GLN E C 1
ATOM 6757 O O . GLN E 1 32 ? 59.496 15.143 52.551 1.00 90.13 26 GLN E O 1
ATOM 6771 N N . ARG E 1 33 ? 59.793 13.611 54.171 1.00 87.21 27 ARG E N 1
ATOM 6772 C CA . ARG E 1 33 ? 58.403 13.638 54.601 1.00 87.12 27 ARG E CA 1
ATOM 6773 C C . ARG E 1 33 ? 58.106 14.979 55.258 1.00 87.10 27 ARG E C 1
ATOM 6774 O O . ARG E 1 33 ? 57.147 15.665 54.903 1.00 86.38 27 ARG E O 1
ATOM 6795 N N . GLU E 1 34 ? 58.952 15.345 56.216 1.00 78.54 28 GLU E N 1
ATOM 6796 C CA . GLU E 1 34 ? 58.770 16.560 56.995 1.00 78.26 28 GLU E CA 1
ATOM 6797 C C . GLU E 1 34 ? 59.164 17.789 56.188 1.00 75.89 28 GLU E C 1
ATOM 6798 O O . GLU E 1 34 ? 58.604 18.869 56.371 1.00 78.27 28 GLU E O 1
ATOM 6810 N N . LEU E 1 35 ? 60.133 17.615 55.296 1.00 75.54 29 LEU E N 1
ATOM 6811 C CA . LEU E 1 35 ? 60.584 18.699 54.436 1.00 73.94 29 LEU E CA 1
ATOM 6812 C C . LEU E 1 35 ? 59.452 19.142 53.518 1.00 78.59 29 LEU E C 1
ATOM 6813 O O . LEU E 1 35 ? 59.115 20.324 53.455 1.00 74.70 29 LEU E O 1
ATOM 6829 N N . ASP E 1 36 ? 58.873 18.181 52.805 1.00 94.49 30 ASP E N 1
ATOM 6830 C CA . ASP E 1 36 ? 57.736 18.448 51.935 1.00 104.34 30 ASP E CA 1
ATOM 6831 C C . ASP E 1 36 ? 56.615 19.114 52.724 1.00 98.72 30 ASP E C 1
ATOM 6832 O O . ASP E 1 36 ? 55.941 20.014 52.225 1.00 102.06 30 ASP E O 1
ATOM 6841 N N . GLY E 1 37 ? 56.427 18.669 53.963 1.00 82.73 31 GLY E N 1
ATOM 6842 C CA . GLY E 1 37 ? 55.393 19.213 54.823 1.00 69.50 31 GLY E CA 1
ATOM 6843 C C . GLY E 1 37 ? 55.735 20.620 55.273 1.00 72.21 31 GLY E C 1
ATOM 6844 O O . GLY E 1 37 ? 54.855 21.467 55.434 1.00 67.88 31 GLY E O 1
ATOM 6848 N N . LEU E 1 38 ? 57.025 20.867 55.471 1.00 75.36 32 LEU E N 1
ATOM 6849 C CA . LEU E 1 38 ? 57.507 22.178 55.880 1.00 71.52 32 LEU E CA 1
ATOM 6850 C C . LEU E 1 38 ? 57.287 23.198 54.766 1.00 79.77 32 LEU E C 1
ATOM 6851 O O . LEU E 1 38 ? 56.944 24.353 55.023 1.00 79.11 32 LEU E O 1
ATOM 6867 N N . LEU E 1 39 ? 57.476 22.757 53.526 1.00 82.36 33 LEU E N 1
ATOM 6868 C CA . LEU E 1 39 ? 57.277 23.611 52.361 1.00 80.17 33 LEU E CA 1
ATOM 6869 C C . LEU E 1 39 ? 55.793 23.820 52.077 1.00 75.49 33 LEU E C 1
ATOM 6870 O O . LEU E 1 39 ? 55.385 24.882 51.606 1.00 72.47 33 LEU E O 1
ATOM 6886 N N . ALA E 1 40 ? 54.989 22.803 52.373 1.00 72.23 34 ALA E N 1
ATOM 6887 C CA . ALA E 1 40 ? 53.547 22.875 52.168 1.00 67.85 34 ALA E CA 1
ATOM 6888 C C . ALA E 1 40 ? 52.927 23.816 53.195 1.00 69.81 34 ALA E C 1
ATOM 6889 O O . ALA E 1 40 ? 51.937 24.495 52.917 1.00 69.71 34 ALA E O 1
ATOM 6896 N N . THR E 1 41 ? 53.522 23.849 54.383 1.00 67.58 35 THR E N 1
ATOM 6897 C CA . THR E 1 41 ? 53.058 24.723 55.455 1.00 60.72 35 THR E CA 1
ATOM 6898 C C . THR E 1 41 ? 53.353 26.172 55.096 1.00 66.43 35 THR E C 1
ATOM 6899 O O . THR E 1 41 ? 52.542 27.065 55.340 1.00 71.10 35 THR E O 1
ATOM 6910 N N . VAL E 1 42 ? 54.530 26.394 54.521 1.00 66.90 36 VAL E N 1
ATOM 6911 C CA . VAL E 1 42 ? 54.928 27.713 54.049 1.00 65.37 36 VAL E CA 1
ATOM 6912 C C . VAL E 1 42 ? 54.020 28.158 52.914 1.00 70.95 36 VAL E C 1
ATOM 6913 O O . VAL E 1 42 ? 53.654 29.329 52.815 1.00 71.52 36 VAL E O 1
ATOM 6926 N N . GLN E 1 43 ? 53.661 27.209 52.059 1.00 73.02 37 GLN E N 1
ATOM 6927 C CA . GLN E 1 43 ? 52.817 27.484 50.907 1.00 76.36 37 GLN E CA 1
ATOM 6928 C C . GLN E 1 43 ? 51.401 27.841 51.352 1.00 74.55 37 GLN E C 1
ATOM 6929 O O . GLN E 1 43 ? 50.712 28.623 50.695 1.00 71.09 37 GLN E O 1
ATOM 6943 N N . ALA E 1 44 ? 50.980 27.270 52.477 1.00 66.63 38 ALA E N 1
ATOM 6944 C CA . ALA E 1 44 ? 49.653 27.529 53.025 1.00 68.40 38 ALA E CA 1
ATOM 6945 C C . ALA E 1 44 ? 49.641 28.886 53.713 1.00 55.87 38 ALA E C 1
ATOM 6946 O O . ALA E 1 44 ? 48.636 29.595 53.702 1.00 54.86 38 ALA E O 1
ATOM 6953 N N . GLN E 1 45 ? 50.771 29.236 54.316 1.00 53.49 39 GLN E N 1
ATOM 6954 C CA . GLN E 1 45 ? 50.942 30.541 54.934 1.00 58.14 39 GLN E CA 1
ATOM 6955 C C . GLN E 1 45 ? 50.643 31.622 53.902 1.00 55.47 39 GLN E C 1
ATOM 6956 O O . GLN E 1 45 ? 49.890 32.559 54.163 1.00 54.11 39 GLN E O 1
ATOM 6970 N N . ALA E 1 46 ? 51.232 31.466 52.721 1.00 52.96 40 ALA E N 1
ATOM 6971 C CA . ALA E 1 46 ? 51.079 32.430 51.638 1.00 57.57 40 ALA E CA 1
ATOM 6972 C C . ALA E 1 46 ? 49.618 32.561 51.212 1.00 56.86 40 ALA E C 1
ATOM 6973 O O . ALA E 1 46 ? 49.111 33.668 51.033 1.00 60.05 40 ALA E O 1
ATOM 6980 N N . SER E 1 47 ? 48.947 31.426 51.051 1.00 66.90 41 SER E N 1
ATOM 6981 C CA . SER E 1 47 ? 47.550 31.417 50.633 1.00 66.92 41 SER E CA 1
ATOM 6982 C C . SER E 1 47 ? 46.673 32.111 51.670 1.00 62.17 41 SER E C 1
ATOM 6983 O O . SER E 1 47 ? 45.753 32.851 51.323 1.00 66.59 41 SER E O 1
ATOM 6991 N N . GLN E 1 48 ? 46.967 31.873 52.944 1.00 60.45 42 GLN E N 1
ATOM 6992 C CA . GLN E 1 48 ? 46.233 32.513 54.029 1.00 57.53 42 GLN E CA 1
ATOM 6993 C C . GLN E 1 48 ? 46.450 34.019 53.997 1.00 55.65 42 GLN E C 1
ATOM 6994 O O . GLN E 1 48 ? 45.529 34.797 54.247 1.00 54.55 42 GLN E O 1
ATOM 7008 N N . ILE E 1 49 ? 47.680 34.419 53.694 1.00 51.43 43 ILE E N 1
ATOM 7009 C CA . ILE E 1 49 ? 48.029 35.828 53.590 1.00 57.09 43 ILE E CA 1
ATOM 7010 C C . ILE E 1 49 ? 47.314 36.463 52.407 1.00 56.94 43 ILE E C 1
ATOM 7011 O O . ILE E 1 49 ? 46.813 37.584 52.490 1.00 48.97 43 ILE E O 1
ATOM 7027 N N . THR E 1 50 ? 47.279 35.739 51.296 1.00 53.19 44 THR E N 1
ATOM 7028 C CA . THR E 1 50 ? 46.645 36.237 50.088 1.00 54.04 44 THR E CA 1
ATOM 7029 C C . THR E 1 50 ? 45.148 36.427 50.300 1.00 62.53 44 THR E C 1
ATOM 7030 O O . THR E 1 50 ? 44.566 37.400 49.822 1.00 59.06 44 THR E O 1
ATOM 7041 N N . GLN E 1 51 ? 44.529 35.500 51.025 1.00 55.26 45 GLN E N 1
ATOM 7042 C CA . GLN E 1 51 ? 43.078 35.509 51.185 1.00 63.72 45 GLN E CA 1
ATOM 7043 C C . GLN E 1 51 ? 42.629 36.480 52.278 1.00 54.54 45 GLN E C 1
ATOM 7044 O O . GLN E 1 51 ? 41.513 36.994 52.237 1.00 59.24 45 GLN E O 1
ATOM 7058 N N . ILE E 1 52 ? 43.499 36.736 53.249 1.00 46.29 46 ILE E N 1
ATOM 7059 C CA . ILE E 1 52 ? 43.216 37.744 54.265 1.00 42.87 46 ILE E CA 1
ATOM 7060 C C . ILE E 1 52 ? 43.333 39.134 53.644 1.00 51.36 46 ILE E C 1
ATOM 7061 O O . ILE E 1 52 ? 42.692 40.084 54.093 1.00 53.82 46 ILE E O 1
ATOM 7077 N N . ASP E 1 53 ? 44.159 39.244 52.608 1.00 40.74 47 ASP E N 1
ATOM 7078 C CA . ASP E 1 53 ? 44.225 40.463 51.816 1.00 41.40 47 ASP E CA 1
ATOM 7079 C C . ASP E 1 53 ? 42.933 40.622 51.028 1.00 41.70 47 ASP E C 1
ATOM 7080 O O . ASP E 1 53 ? 42.373 41.714 50.949 1.00 44.64 47 ASP E O 1
ATOM 7089 N N . ASP E 1 54 ? 42.462 39.522 50.449 1.00 45.32 48 ASP E N 1
ATOM 7090 C CA . ASP E 1 54 ? 41.216 39.530 49.697 1.00 49.73 48 ASP E CA 1
ATOM 7091 C C . ASP E 1 54 ? 40.075 40.001 50.589 1.00 51.90 48 ASP E C 1
ATOM 7092 O O . ASP E 1 54 ? 39.252 40.821 50.183 1.00 45.23 48 ASP E O 1
ATOM 7101 N N . LEU E 1 55 ? 40.040 39.485 51.812 1.00 52.90 49 LEU E N 1
ATOM 7102 C CA . LEU E 1 55 ? 39.041 39.894 52.788 1.00 56.06 49 LEU E CA 1
ATOM 7103 C C . LEU E 1 55 ? 39.084 41.405 52.963 1.00 46.40 49 LEU E C 1
ATOM 7104 O O . LEU E 1 55 ? 38.056 42.082 52.949 1.00 51.14 49 LEU E O 1
ATOM 7120 N N . TRP E 1 56 ? 40.295 41.920 53.126 1.00 45.14 50 TRP E N 1
ATOM 7121 C CA . TRP E 1 56 ? 40.518 43.338 53.365 1.00 52.12 50 TRP E CA 1
ATOM 7122 C C . TRP E 1 56 ? 40.074 44.178 52.168 1.00 55.70 50 TRP E C 1
ATOM 7123 O O . TRP E 1 56 ? 39.447 45.227 52.330 1.00 51.92 50 TRP E O 1
ATOM 7144 N N . LYS E 1 57 ? 40.396 43.706 50.968 1.00 42.47 51 LYS E N 1
ATOM 7145 C CA . LYS E 1 57 ? 40.099 44.438 49.741 1.00 51.92 51 LYS E CA 1
ATOM 7146 C C . LYS E 1 57 ? 38.615 44.378 49.386 1.00 45.57 51 LYS E C 1
ATOM 7147 O O . LYS E 1 57 ? 38.030 45.372 48.957 1.00 49.62 51 LYS E O 1
ATOM 7166 N N . LEU E 1 58 ? 38.014 43.206 49.554 1.00 48.35 52 LEU E N 1
ATOM 7167 C CA . LEU E 1 58 ? 36.598 43.025 49.257 1.00 55.80 52 LEU E CA 1
ATOM 7168 C C . LEU E 1 58 ? 35.763 43.905 50.178 1.00 53.34 52 LEU E C 1
ATOM 7169 O O . LEU E 1 58 ? 34.795 44.534 49.752 1.00 53.44 52 LEU E O 1
ATOM 7185 N N . HIS E 1 59 ? 36.157 43.945 51.445 1.00 54.81 53 HIS E N 1
ATOM 7186 C CA . HIS E 1 59 ? 35.512 44.795 52.433 1.00 50.47 53 HIS E CA 1
ATOM 7187 C C . HIS E 1 59 ? 35.570 46.247 51.975 1.00 54.02 53 HIS E C 1
ATOM 7188 O O . HIS E 1 59 ? 34.564 46.957 51.986 1.00 62.02 53 HIS E O 1
ATOM 7203 N N . ASP E 1 60 ? 36.761 46.674 51.569 1.00 51.35 54 ASP E N 1
ATOM 7204 C CA . ASP E 1 60 ? 36.979 48.022 51.061 1.00 48.39 54 ASP E CA 1
ATOM 7205 C C . ASP E 1 60 ? 36.078 48.285 49.860 1.00 58.11 54 ASP E C 1
ATOM 7206 O O . ASP E 1 60 ? 35.428 49.328 49.768 1.00 61.82 54 ASP E O 1
ATOM 7215 N N . PHE E 1 61 ? 36.047 47.323 48.944 1.00 43.95 55 PHE E N 1
ATOM 7216 C CA . PHE E 1 61 ? 35.272 47.443 47.714 1.00 42.91 55 PHE E CA 1
ATOM 7217 C C . PHE E 1 61 ? 33.784 47.588 48.005 1.00 51.46 55 PHE E C 1
ATOM 7218 O O . PHE E 1 61 ? 33.037 48.152 47.206 1.00 66.14 55 PHE E O 1
ATOM 7235 N N . LEU E 1 62 ? 33.360 47.074 49.154 1.00 52.05 56 LEU E N 1
ATOM 7236 C CA . LEU E 1 62 ? 31.956 47.105 49.539 1.00 60.62 56 LEU E CA 1
ATOM 7237 C C . LEU E 1 62 ? 31.600 48.415 50.243 1.00 68.11 56 LEU E C 1
ATOM 7238 O O . LEU E 1 62 ? 30.436 48.820 50.272 1.00 71.03 56 LEU E O 1
ATOM 7254 N N . SER E 1 63 ? 32.609 49.075 50.803 1.00 66.36 57 SER E N 1
ATOM 7255 C CA . SER E 1 63 ? 32.411 50.321 51.537 1.00 74.50 57 SER E CA 1
ATOM 7256 C C . SER E 1 63 ? 32.628 51.535 50.635 1.00 79.41 57 SER E C 1
ATOM 7257 O O . SER E 1 63 ? 32.132 52.626 50.916 1.00 88.22 57 SER E O 1
ATOM 7265 N N . ALA E 1 64 ? 33.369 51.336 49.548 1.00 96.36 58 ALA E N 1
ATOM 7266 C CA . ALA E 1 64 ? 33.661 52.411 48.605 1.00 100.80 58 ALA E CA 1
ATOM 7267 C C . ALA E 1 64 ? 32.487 52.639 47.658 1.00 103.47 58 ALA E C 1
ATOM 7268 O O . ALA E 1 64 ? 31.838 53.687 47.694 1.00 103.87 58 ALA E O 1
ATOM 7275 N N . TYR E 1 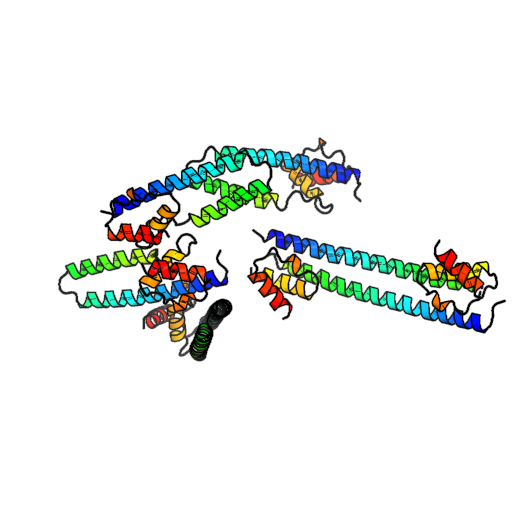73 ? 27.314 50.810 53.282 1.00 73.47 67 TYR E N 1
ATOM 7276 C CA . TYR E 1 73 ? 27.645 49.788 52.296 1.00 78.84 67 TYR E CA 1
ATOM 7277 C C . TYR E 1 73 ? 26.986 50.076 50.954 1.00 83.52 67 TYR E C 1
ATOM 7278 O O . TYR E 1 73 ? 26.006 50.817 50.875 1.00 86.24 67 TYR E O 1
ATOM 7295 N N . ASP E 1 74 ? 27.535 49.480 49.901 1.00 78.16 68 ASP E N 1
ATOM 7296 C CA . ASP E 1 74 ? 27.016 49.672 48.555 1.00 85.01 68 ASP E CA 1
ATOM 7297 C C . ASP E 1 74 ? 25.640 49.027 48.417 1.00 87.09 68 ASP E C 1
ATOM 7298 O O . ASP E 1 74 ? 25.423 47.903 48.870 1.00 79.60 68 ASP E O 1
ATOM 7307 N N . ASP E 1 75 ? 24.717 49.742 47.780 1.00 98.34 69 ASP E N 1
ATOM 7308 C CA . ASP E 1 75 ? 23.328 49.301 47.681 1.00 108.93 69 ASP E CA 1
ATOM 7309 C C . ASP E 1 75 ? 23.061 48.468 46.429 1.00 101.69 69 ASP E C 1
ATOM 7310 O O . ASP E 1 75 ? 22.028 47.807 46.329 1.00 103.74 69 ASP E O 1
ATOM 7319 N N . ARG E 1 76 ? 23.988 48.501 45.476 1.00 92.16 70 ARG E N 1
ATOM 7320 C CA . ARG E 1 76 ? 23.857 47.694 44.269 1.00 83.05 70 ARG E CA 1
ATOM 7321 C C . ARG E 1 76 ? 23.884 46.215 44.630 1.00 74.38 70 ARG E C 1
ATOM 7322 O O . ARG E 1 76 ? 24.783 45.749 45.326 1.00 68.90 70 ARG E O 1
ATOM 7343 N N . GLN E 1 77 ? 22.882 45.486 44.154 1.00 75.78 71 GLN E N 1
ATOM 7344 C CA . GLN E 1 77 ? 22.742 44.071 44.460 1.00 76.10 71 GLN E CA 1
ATOM 7345 C C . GLN E 1 77 ? 23.905 43.267 43.884 1.00 69.30 71 GLN E C 1
ATOM 7346 O O . GLN E 1 77 ? 24.315 42.254 44.451 1.00 60.88 71 GLN E O 1
ATOM 7360 N N . SER E 1 78 ? 24.440 43.736 42.762 1.00 63.10 72 SER E N 1
ATOM 7361 C CA . SER E 1 78 ? 25.512 43.037 42.066 1.00 55.10 72 SER E CA 1
ATOM 7362 C C . SER E 1 78 ? 26.797 43.020 42.893 1.00 59.70 72 SER E C 1
ATOM 7363 O O . SER E 1 78 ? 27.512 42.017 42.926 1.00 50.56 72 SER E O 1
ATOM 7371 N N . VAL E 1 79 ? 27.078 44.133 43.564 1.00 50.66 73 VAL E N 1
ATOM 7372 C CA . VAL E 1 79 ? 28.293 44.273 44.363 1.00 48.69 73 VAL E CA 1
ATOM 7373 C C . VAL E 1 79 ? 28.213 43.425 45.625 1.00 57.59 73 VAL E C 1
ATOM 7374 O O . VAL E 1 79 ? 29.176 42.757 46.007 1.00 43.62 73 VAL E O 1
ATOM 7387 N N . ILE E 1 80 ? 27.053 43.460 46.267 1.00 62.26 74 ILE E N 1
ATOM 7388 C CA . ILE E 1 80 ? 26.841 42.736 47.511 1.00 59.92 74 ILE E CA 1
ATOM 7389 C C . ILE E 1 80 ? 27.019 41.242 47.280 1.00 50.98 74 ILE E C 1
ATOM 7390 O O . ILE E 1 80 ? 27.655 40.551 48.074 1.00 50.43 74 ILE E O 1
ATOM 7406 N N . ILE E 1 81 ? 26.464 40.754 46.177 1.00 50.99 75 ILE E N 1
ATOM 7407 C CA . ILE E 1 81 ? 26.503 39.331 45.860 1.00 56.04 75 ILE E CA 1
ATOM 7408 C C . ILE E 1 81 ? 27.909 38.875 45.483 1.00 52.88 75 ILE E C 1
ATOM 7409 O O . ILE E 1 81 ? 28.365 37.819 45.922 1.00 43.65 75 ILE E O 1
ATOM 7425 N N . PHE E 1 82 ? 28.589 39.672 44.664 1.00 47.18 76 PHE E N 1
ATOM 7426 C CA . PHE E 1 82 ? 29.943 39.343 44.233 1.00 49.41 76 PHE E CA 1
ATOM 7427 C C . PHE E 1 82 ? 30.873 39.196 45.430 1.00 46.92 76 PHE E C 1
ATOM 7428 O O . PHE E 1 82 ? 31.599 38.207 45.553 1.00 54.42 76 PHE E O 1
ATOM 7445 N N . VAL E 1 83 ? 30.842 40.188 46.311 1.00 42.85 77 VAL E N 1
ATOM 7446 C CA . VAL E 1 83 ? 31.707 40.204 47.483 1.00 45.38 77 VAL E CA 1
ATOM 7447 C C . VAL E 1 83 ? 31.514 38.952 48.329 1.00 43.81 77 VAL E C 1
ATOM 7448 O O . VAL E 1 83 ? 32.451 38.186 48.541 1.00 53.19 77 VAL E O 1
ATOM 7461 N N . PHE E 1 84 ? 30.291 38.743 48.800 1.00 49.96 78 PHE E N 1
ATOM 7462 C CA . PHE E 1 84 ? 30.006 37.638 49.708 1.00 58.40 78 PHE E CA 1
ATOM 7463 C C . PHE E 1 84 ? 30.155 36.269 49.043 1.00 51.32 78 PHE E C 1
ATOM 7464 O O . PHE E 1 84 ? 30.532 35.296 49.697 1.00 54.20 78 PHE E O 1
ATOM 7481 N N . ALA E 1 85 ? 29.877 36.198 47.745 1.00 48.25 79 ALA E N 1
ATOM 7482 C CA . ALA E 1 85 ? 30.057 34.958 46.997 1.00 52.15 79 ALA E CA 1
ATOM 7483 C C . ALA E 1 85 ? 31.538 34.611 46.953 1.00 54.42 79 ALA E C 1
ATOM 7484 O O . ALA E 1 85 ? 31.924 33.447 47.079 1.00 53.51 79 ALA E O 1
ATOM 7491 N N . GLN E 1 86 ? 32.363 35.637 46.778 1.00 46.78 80 GLN E N 1
ATOM 7492 C CA . GLN E 1 86 ? 33.806 35.458 46.716 1.00 44.90 80 GLN E CA 1
ATOM 7493 C C . GLN E 1 86 ? 34.327 35.015 48.079 1.00 44.47 80 GLN E C 1
ATOM 7494 O O . GLN E 1 86 ? 35.145 34.097 48.175 1.00 38.85 80 GLN E O 1
ATOM 7508 N N . LEU E 1 87 ? 33.841 35.668 49.129 1.00 40.69 81 LEU E N 1
ATOM 7509 C CA . LEU E 1 87 ? 34.219 35.326 50.494 1.00 53.95 81 LEU E CA 1
ATOM 7510 C C . LEU E 1 87 ? 33.865 33.878 50.793 1.00 55.30 81 LEU E C 1
ATOM 7511 O O . LEU E 1 87 ? 34.660 33.132 51.366 1.00 55.91 81 LEU E O 1
ATOM 7527 N N . LEU E 1 88 ? 32.660 33.490 50.393 1.00 50.51 82 LEU E N 1
ATOM 7528 C CA . LEU E 1 88 ? 32.166 32.146 50.631 1.00 56.57 82 LEU E CA 1
ATOM 7529 C C . LEU E 1 88 ? 33.000 31.128 49.866 1.00 56.71 82 LEU E C 1
ATOM 7530 O O . LEU E 1 88 ? 33.295 30.043 50.371 1.00 51.72 82 LEU E O 1
ATOM 7546 N N . LYS E 1 89 ? 33.382 31.488 48.645 1.00 49.89 83 LYS E N 1
ATOM 7547 C CA . LYS E 1 89 ? 34.153 30.591 47.793 1.00 54.96 83 LYS E CA 1
ATOM 7548 C C . LYS E 1 89 ? 35.545 30.325 48.356 1.00 51.01 83 LYS E C 1
ATOM 7549 O O . LYS E 1 89 ? 36.093 29.234 48.189 1.00 50.18 83 LYS E O 1
ATOM 7568 N N . GLU E 1 90 ? 36.113 31.329 49.015 1.00 44.23 84 GLU E N 1
ATOM 7569 C CA . GLU E 1 90 ? 37.462 31.223 49.557 1.00 50.70 84 GLU E CA 1
ATOM 7570 C C . GLU E 1 90 ? 37.458 30.677 50.986 1.00 52.92 84 GLU E C 1
ATOM 7571 O O . GLU E 1 90 ? 38.513 30.525 51.600 1.00 53.92 84 GLU E O 1
ATOM 7583 N N . GLY E 1 91 ? 36.271 30.373 51.505 1.00 59.20 85 GLY E N 1
ATOM 7584 C CA . GLY E 1 91 ? 36.142 29.804 52.835 1.00 51.30 85 GLY E CA 1
ATOM 7585 C C . GLY E 1 91 ? 36.339 30.833 53.933 1.00 53.61 85 GLY E C 1
ATOM 7586 O O . GLY E 1 91 ? 36.593 30.479 55.084 1.00 53.58 85 GLY E O 1
ATOM 7590 N N . LEU E 1 92 ? 36.219 32.109 53.576 1.00 49.14 86 LEU E N 1
ATOM 7591 C CA . LEU E 1 92 ? 36.411 33.199 54.529 1.00 46.89 86 LEU E CA 1
ATOM 7592 C C . LEU E 1 92 ? 35.148 33.440 55.348 1.00 47.98 86 LEU E C 1
ATOM 7593 O O . LEU E 1 92 ? 35.192 34.044 56.419 1.00 51.57 86 LEU E O 1
ATOM 7609 N N . VAL E 1 93 ? 34.021 32.966 54.835 1.00 54.69 87 VAL E N 1
ATOM 7610 C CA . VAL E 1 93 ? 32.782 32.951 55.598 1.00 51.77 87 VAL E CA 1
ATOM 7611 C C . VAL E 1 93 ? 32.037 31.661 55.303 1.00 45.05 87 VAL E C 1
ATOM 7612 O O . VAL E 1 93 ? 32.290 31.007 54.294 1.00 56.78 87 VAL E O 1
ATOM 7625 N N . GLN E 1 94 ? 31.125 31.294 56.194 1.00 58.98 88 GLN E N 1
ATOM 7626 C CA . GLN E 1 94 ? 30.300 30.114 56.000 1.00 63.57 88 GLN E CA 1
ATOM 7627 C C . GLN E 1 94 ? 28.905 30.544 55.569 1.00 65.07 88 GLN E C 1
ATOM 7628 O O . GLN E 1 94 ? 28.444 31.626 55.924 1.00 67.27 88 GLN E O 1
ATOM 7642 N N . ALA E 1 95 ? 28.247 29.697 54.786 1.00 72.06 89 ALA E N 1
ATOM 7643 C CA . ALA E 1 95 ? 26.914 29.991 54.277 1.00 66.60 89 ALA E CA 1
ATOM 7644 C C . ALA E 1 95 ? 25.968 30.396 55.406 1.00 67.75 89 ALA E C 1
ATOM 7645 O O . ALA E 1 95 ? 25.191 31.340 55.266 1.00 65.99 89 ALA E O 1
ATOM 7652 N N . GLU E 1 96 ? 26.050 29.684 56.526 1.00 67.76 90 GLU E N 1
ATOM 7653 C CA . GLU E 1 96 ? 25.162 29.919 57.663 1.00 72.66 90 GLU E CA 1
ATOM 7654 C C . GLU E 1 96 ? 25.314 31.333 58.219 1.00 68.02 90 GLU E C 1
ATOM 7655 O O . GLU E 1 96 ? 24.427 31.838 58.905 1.00 63.83 90 GLU E O 1
ATOM 7667 N N . GLU E 1 97 ? 26.442 31.968 57.920 1.00 59.42 91 GLU E N 1
ATOM 7668 C CA . GLU E 1 97 ? 26.715 33.314 58.409 1.00 60.12 91 GLU E CA 1
ATOM 7669 C C . GLU E 1 97 ? 26.090 34.388 57.514 1.00 59.33 91 GLU E C 1
ATOM 7670 O O . GLU E 1 97 ? 26.196 35.581 57.798 1.00 51.80 91 GLU E O 1
ATOM 7682 N N . LEU E 1 98 ? 25.427 33.958 56.443 1.00 64.78 92 LEU E N 1
ATOM 7683 C CA . LEU E 1 98 ? 24.816 34.878 55.488 1.00 66.17 92 LEU E CA 1
ATOM 7684 C C . LEU E 1 98 ? 23.289 34.884 55.593 1.00 67.04 92 LEU E C 1
ATOM 7685 O O . LEU E 1 98 ? 22.599 35.326 54.675 1.00 64.96 92 LEU E O 1
ATOM 7701 N N . THR E 1 99 ? 22.768 34.400 56.717 1.00 74.39 93 THR E N 1
ATOM 7702 C CA . THR E 1 99 ? 21.323 34.328 56.925 1.00 85.53 93 THR E CA 1
ATOM 7703 C C . THR E 1 99 ? 20.710 35.710 57.120 1.00 83.92 93 THR E C 1
ATOM 7704 O O . THR E 1 99 ? 19.495 35.881 57.008 1.00 93.82 93 THR E O 1
ATOM 7715 N N . PHE E 1 100 ? 21.555 36.694 57.406 1.00 69.41 94 PHE E N 1
ATOM 7716 C CA . PHE E 1 100 ? 21.093 38.051 57.661 1.00 71.23 94 PHE E CA 1
ATOM 7717 C C . PHE E 1 100 ? 20.775 38.768 56.350 1.00 84.08 94 PHE E C 1
ATOM 7718 O O . PHE E 1 100 ? 20.363 39.928 56.353 1.00 81.60 94 PHE E O 1
ATOM 7735 N N . LEU E 1 101 ? 20.967 38.070 55.234 1.00 80.81 95 LEU E N 1
ATOM 7736 C CA . LEU E 1 101 ? 20.665 38.623 53.919 1.00 75.21 95 LEU E CA 1
ATOM 7737 C C . LEU E 1 101 ? 19.343 38.078 53.393 1.00 77.58 95 LEU E C 1
ATOM 7738 O O . LEU E 1 101 ? 18.809 37.100 53.917 1.00 82.94 95 LEU E O 1
ATOM 7754 N N . ALA E 1 102 ? 18.820 38.717 52.352 1.00 66.55 96 ALA E N 1
ATOM 7755 C CA . ALA E 1 102 ? 17.602 38.253 51.704 1.00 64.93 96 ALA E CA 1
ATOM 7756 C C . ALA E 1 102 ? 17.810 36.848 51.137 1.00 65.40 96 ALA E C 1
ATOM 7757 O O . ALA E 1 102 ? 18.909 36.499 50.713 1.00 64.65 96 ALA E O 1
ATOM 7764 N N . ALA E 1 103 ? 16.749 36.046 51.136 1.00 76.55 97 ALA E N 1
ATOM 7765 C CA . ALA E 1 103 ? 16.824 34.660 50.682 1.00 77.84 97 ALA E CA 1
ATOM 7766 C C . ALA E 1 103 ? 17.320 34.563 49.242 1.00 75.20 97 ALA E C 1
ATOM 7767 O O . ALA E 1 103 ? 18.135 33.700 48.917 1.00 78.25 97 ALA E O 1
ATOM 7774 N N . ASP E 1 104 ? 16.824 35.448 48.383 1.00 80.34 98 ASP E N 1
ATOM 7775 C CA . ASP E 1 104 ? 17.205 35.437 46.974 1.00 87.81 98 ASP E CA 1
ATOM 7776 C C . ASP E 1 104 ? 18.697 35.717 46.817 1.00 73.55 98 ASP E C 1
ATOM 7777 O O . ASP E 1 104 ? 19.360 35.140 45.955 1.00 66.09 98 ASP E O 1
ATOM 7786 N N . LYS E 1 105 ? 19.222 36.601 47.659 1.00 67.11 99 LYS E N 1
ATOM 7787 C CA . LYS E 1 105 ? 20.641 36.931 47.630 1.00 66.69 99 LYS E CA 1
ATOM 7788 C C . LYS E 1 105 ? 21.487 35.720 48.003 1.00 65.73 99 LYS E C 1
ATOM 7789 O O . LYS E 1 105 ? 22.475 35.416 47.338 1.00 60.09 99 LYS E O 1
ATOM 7808 N N . GLN E 1 106 ? 21.090 35.027 49.066 1.00 66.86 100 GLN E N 1
ATOM 7809 C CA . GLN E 1 106 ? 21.836 33.870 49.542 1.00 66.87 100 GLN E CA 1
ATOM 7810 C C . GLN E 1 106 ? 21.886 32.789 48.467 1.00 66.00 100 GLN E C 1
ATOM 7811 O O . GLN E 1 106 ? 22.893 32.098 48.316 1.00 61.40 100 GLN E O 1
ATOM 7825 N N . SER E 1 107 ? 20.799 32.661 47.714 1.00 64.93 101 SER E N 1
ATOM 7826 C CA . SER E 1 107 ? 20.727 31.686 46.633 1.00 75.05 101 SER E CA 1
ATOM 7827 C C . SER E 1 107 ? 21.756 32.014 45.558 1.00 68.15 101 SER E C 1
ATOM 7828 O O . SER E 1 107 ? 22.593 31.182 45.206 1.00 69.13 101 SER E O 1
ATOM 7836 N N . LYS E 1 108 ? 21.690 33.237 45.045 1.00 54.98 102 LYS E N 1
ATOM 7837 C CA . LYS E 1 108 ? 22.601 33.687 44.002 1.00 63.49 102 LYS E CA 1
ATOM 7838 C C . LYS E 1 108 ? 24.051 33.608 44.467 1.00 57.60 102 LYS E C 1
ATOM 7839 O O . LYS E 1 108 ? 24.952 33.318 43.680 1.00 58.58 102 LYS E O 1
ATOM 7858 N N . ILE E 1 109 ? 24.264 33.860 45.755 1.00 61.07 103 ILE E N 1
ATOM 7859 C CA . ILE E 1 109 ? 25.600 33.825 46.340 1.00 59.98 103 ILE E CA 1
ATOM 7860 C C . ILE E 1 109 ? 26.150 32.403 46.359 1.00 55.76 103 ILE E C 1
ATOM 7861 O O . ILE E 1 109 ? 27.265 32.154 45.903 1.00 58.81 103 ILE E O 1
ATOM 7877 N N . LYS E 1 110 ? 25.363 31.474 46.891 1.00 60.40 104 LYS E N 1
ATOM 7878 C CA . LYS E 1 110 ? 25.750 30.069 46.916 1.00 69.20 104 LYS E CA 1
ATOM 7879 C C . LYS E 1 110 ? 26.074 29.580 45.507 1.00 62.16 104 LYS E C 1
ATOM 7880 O O . LYS E 1 110 ? 27.077 28.902 45.290 1.00 53.40 104 LYS E O 1
ATOM 7899 N N . ALA E 1 111 ? 25.226 29.950 44.552 1.00 54.04 105 ALA E N 1
ATOM 7900 C CA . ALA E 1 111 ? 25.400 29.541 43.163 1.00 61.74 105 ALA E CA 1
ATOM 7901 C C . ALA E 1 111 ? 26.724 30.048 42.605 1.00 60.35 105 ALA E C 1
ATOM 7902 O O . ALA E 1 111 ? 27.571 29.263 42.179 1.00 77.60 105 ALA E O 1
ATOM 7909 N N . LEU E 1 112 ? 26.899 31.365 42.614 1.00 62.65 106 LEU E N 1
ATOM 7910 C CA . LEU E 1 112 ? 28.102 31.983 42.067 1.00 64.56 106 LEU E CA 1
ATOM 7911 C C . LEU E 1 112 ? 29.363 31.471 42.752 1.00 54.15 106 LEU E C 1
ATOM 7912 O O . LEU E 1 112 ? 30.421 31.386 42.131 1.00 50.12 106 LEU E O 1
ATOM 7928 N N . ALA E 1 113 ? 29.243 31.120 44.027 1.00 55.04 107 ALA E N 1
ATOM 7929 C CA . ALA E 1 113 ? 30.377 30.618 44.796 1.00 64.32 107 ALA E CA 1
ATOM 7930 C C . ALA E 1 113 ? 30.907 29.299 44.227 1.00 74.48 107 ALA E C 1
ATOM 7931 O O . ALA E 1 113 ? 32.056 28.929 44.473 1.00 72.38 107 ALA E O 1
ATOM 7938 N N . ARG E 1 114 ? 30.069 28.597 43.465 1.00 68.84 108 ARG E N 1
ATOM 7939 C CA . ARG E 1 114 ? 30.447 27.310 42.880 1.00 76.76 108 ARG E CA 1
ATOM 7940 C C . ARG E 1 114 ? 31.200 27.483 41.562 1.00 78.47 108 ARG E C 1
ATOM 7941 O O . ARG E 1 114 ? 31.786 26.533 41.043 1.00 79.52 108 ARG E O 1
ATOM 7962 N N . LEU E 1 115 ? 31.174 28.697 41.024 1.00 77.73 109 LEU E N 1
ATOM 7963 C CA . LEU E 1 115 ? 31.901 29.012 39.801 1.00 81.75 109 LEU E CA 1
ATOM 7964 C C . LEU E 1 115 ? 33.254 29.627 40.137 1.00 78.49 109 LEU E C 1
ATOM 7965 O O . LEU E 1 115 ? 33.519 29.972 41.289 1.00 71.08 109 LEU E O 1
ATOM 7982 N N . PRO F 1 14 ? 17.862 48.706 49.204 1.00 126.09 8 PRO F N 1
ATOM 7983 C CA . PRO F 1 14 ? 18.219 49.544 50.354 1.00 124.98 8 PRO F CA 1
ATOM 7984 C C . PRO F 1 14 ? 18.894 48.741 51.459 1.00 119.01 8 PRO F C 1
ATOM 7985 O O . PRO F 1 14 ? 18.424 47.657 51.807 1.00 118.24 8 PRO F O 1
ATOM 7996 N N . TRP F 1 15 ? 19.985 49.271 52.003 1.00 108.72 9 TRP F N 1
ATOM 7997 C CA . TRP F 1 15 ? 20.719 48.580 53.056 1.00 100.10 9 TRP F CA 1
ATOM 7998 C C . TRP F 1 15 ? 20.068 48.791 54.416 1.00 92.99 9 TRP F C 1
ATOM 7999 O O . TRP F 1 15 ? 20.051 49.903 54.944 1.00 90.98 9 TRP F O 1
ATOM 8020 N N . SER F 1 16 ? 19.533 47.712 54.976 1.00 90.85 10 SER F N 1
ATOM 8021 C CA . SER F 1 16 ? 18.919 47.759 56.295 1.00 88.93 10 SER F CA 1
ATOM 8022 C C . SER F 1 16 ? 19.932 48.198 57.344 1.00 93.24 10 SER F C 1
ATOM 8023 O O . SER F 1 16 ? 21.131 48.255 57.079 1.00 93.06 10 SER F O 1
ATOM 8031 N N . GLN F 1 17 ? 19.437 48.502 58.538 1.00 96.69 11 GLN F N 1
ATOM 8032 C CA . GLN F 1 17 ? 20.293 48.906 59.644 1.00 104.45 11 GLN F CA 1
ATOM 8033 C C . GLN F 1 17 ? 20.792 47.675 60.391 1.00 102.35 11 GLN F C 1
ATOM 8034 O O . GLN F 1 17 ? 21.904 47.661 60.919 1.00 96.31 11 GLN F O 1
ATOM 8048 N N . ALA F 1 18 ? 19.955 46.643 60.425 1.00 99.21 12 ALA F N 1
ATOM 8049 C CA . ALA F 1 18 ? 20.290 45.391 61.092 1.00 97.15 12 ALA F CA 1
ATOM 8050 C C . ALA F 1 18 ? 21.185 44.537 60.200 1.00 95.89 12 ALA F C 1
ATOM 8051 O O . ALA F 1 18 ? 21.968 43.723 60.689 1.00 93.72 12 ALA F O 1
ATOM 8058 N N . GLU F 1 19 ? 21.061 44.730 58.890 1.00 91.25 13 GLU F N 1
ATOM 8059 C CA . GLU F 1 19 ? 21.885 44.013 57.927 1.00 80.65 13 GLU F CA 1
ATOM 8060 C C . GLU F 1 19 ? 23.284 44.612 57.911 1.00 76.84 13 GLU F C 1
ATOM 8061 O O . GLU F 1 19 ? 24.283 43.892 57.870 1.00 73.44 13 GLU F O 1
ATOM 8073 N N . THR F 1 20 ? 23.342 45.940 57.944 1.00 69.00 14 THR F N 1
ATOM 8074 C CA . THR F 1 20 ? 24.609 46.659 57.956 1.00 65.24 14 THR F CA 1
ATOM 8075 C C . THR F 1 20 ? 25.433 46.261 59.174 1.00 71.92 14 THR F C 1
ATOM 8076 O O . THR F 1 20 ? 26.652 46.111 59.091 1.00 66.58 14 THR F O 1
ATOM 8087 N N . GLN F 1 21 ? 24.757 46.084 60.304 1.00 80.45 15 GLN F N 1
ATOM 8088 C CA . GLN F 1 21 ? 25.433 45.763 61.555 1.00 88.25 15 GLN F CA 1
ATOM 8089 C C . GLN F 1 21 ? 25.900 44.310 61.571 1.00 85.33 15 GLN F C 1
ATOM 8090 O O . GLN F 1 21 ? 26.989 44.005 62.057 1.00 84.54 15 GLN F O 1
ATOM 8104 N N . SER F 1 22 ? 25.069 43.419 61.037 1.00 77.36 16 SER F N 1
ATOM 8105 C CA . SER F 1 22 ? 25.392 41.997 60.987 1.00 74.39 16 SER F CA 1
ATOM 8106 C C . SER F 1 22 ? 26.577 41.738 60.060 1.00 73.17 16 SER F C 1
ATOM 8107 O O . SER F 1 22 ? 27.355 40.807 60.274 1.00 67.31 16 SER F O 1
ATOM 8115 N N . ALA F 1 23 ? 26.709 42.569 59.031 1.00 67.67 17 ALA F N 1
ATOM 8116 C CA . ALA F 1 23 ? 27.801 42.441 58.076 1.00 67.47 17 ALA F CA 1
ATOM 8117 C C . ALA F 1 23 ? 29.086 42.964 58.703 1.00 64.13 17 ALA F C 1
ATOM 8118 O O . ALA F 1 23 ? 30.134 42.322 58.633 1.00 62.83 17 ALA F O 1
ATOM 8125 N N . HIS F 1 24 ? 28.994 44.132 59.329 1.00 64.74 18 HIS F N 1
ATOM 8126 C CA . HIS F 1 24 ? 30.147 44.752 59.965 1.00 76.60 18 HIS F CA 1
ATOM 8127 C C . HIS F 1 24 ? 30.730 43.815 61.019 1.00 68.54 18 HIS F C 1
ATOM 8128 O O . HIS F 1 24 ? 31.940 43.795 61.246 1.00 66.83 18 HIS F O 1
ATOM 8143 N N . ALA F 1 25 ? 29.855 43.035 61.648 1.00 58.19 19 ALA F N 1
ATOM 8144 C CA . ALA F 1 25 ? 30.248 42.117 62.710 1.00 49.25 19 ALA F CA 1
ATOM 8145 C C . ALA F 1 25 ? 30.915 40.873 62.133 1.00 54.39 19 ALA F C 1
ATOM 8146 O O . ALA F 1 25 ? 31.852 40.329 62.719 1.00 62.95 19 ALA F O 1
ATOM 8153 N N . LEU F 1 26 ? 30.422 40.427 60.983 1.00 50.97 20 LEU F N 1
ATOM 8154 C CA . LEU F 1 26 ? 30.940 39.230 60.335 1.00 50.96 20 LEU F CA 1
ATOM 8155 C C . LEU F 1 26 ? 32.350 39.461 59.799 1.00 53.93 20 LEU F C 1
ATOM 8156 O O . LEU F 1 26 ? 33.206 38.580 59.884 1.00 51.95 20 LEU F O 1
ATOM 8172 N N . PHE F 1 27 ? 32.584 40.646 59.242 1.00 58.54 21 PHE F N 1
ATOM 8173 C CA . PHE F 1 27 ? 33.902 41.000 58.725 1.00 53.65 21 PHE F CA 1
ATOM 8174 C C . PHE F 1 27 ? 34.941 40.984 59.837 1.00 48.05 21 PHE F C 1
ATOM 8175 O O . PHE F 1 27 ? 36.065 40.523 59.643 1.00 53.06 21 PHE F O 1
ATOM 8192 N N . ARG F 1 28 ? 34.556 41.483 61.006 1.00 50.31 22 ARG F N 1
ATOM 8193 C CA . ARG F 1 28 ? 35.446 41.504 62.157 1.00 58.42 22 ARG F CA 1
ATOM 8194 C C . ARG F 1 28 ? 35.717 40.090 62.651 1.00 58.74 22 ARG F C 1
ATOM 8195 O O . ARG F 1 28 ? 36.857 39.728 62.944 1.00 52.44 22 ARG F O 1
ATOM 8216 N N . LYS F 1 29 ? 34.656 39.295 62.739 1.00 49.67 23 LYS F N 1
ATOM 8217 C CA . LYS F 1 29 ? 34.761 37.915 63.193 1.00 48.20 23 LYS F CA 1
ATOM 8218 C C . LYS F 1 29 ? 35.621 37.095 62.236 1.00 51.23 23 LYS F C 1
ATOM 8219 O O . LYS F 1 29 ? 36.400 36.238 62.660 1.00 50.51 23 LYS F O 1
ATOM 8238 N N . ALA F 1 30 ? 35.476 37.373 60.943 1.00 45.76 24 ALA F N 1
ATOM 8239 C CA . ALA F 1 30 ? 36.178 36.631 59.903 1.00 49.27 24 ALA F CA 1
ATOM 8240 C C . ALA F 1 30 ? 37.648 37.021 59.875 1.00 56.05 24 ALA F C 1
ATOM 8241 O O . ALA F 1 30 ? 38.525 36.185 59.652 1.00 51.09 24 ALA F O 1
ATOM 8248 N N . TYR F 1 31 ? 37.911 38.303 60.096 1.00 54.63 25 TYR F N 1
ATOM 8249 C CA . TYR F 1 31 ? 39.272 38.809 60.088 1.00 50.59 25 TYR F CA 1
ATOM 8250 C C . TYR F 1 31 ? 40.076 38.219 61.239 1.00 57.55 25 TYR F C 1
ATOM 8251 O O . TYR F 1 31 ? 41.233 37.828 61.071 1.00 55.97 25 TYR F O 1
ATOM 8269 N N . GLN F 1 32 ? 39.454 38.162 62.411 1.00 46.01 26 GLN F N 1
ATOM 8270 C CA . GLN F 1 32 ? 40.142 37.726 63.619 1.00 53.72 26 GLN F CA 1
ATOM 8271 C C . GLN F 1 32 ? 40.511 36.247 63.564 1.00 50.71 26 GLN F C 1
ATOM 8272 O O . GLN F 1 32 ? 41.548 35.841 64.087 1.00 53.23 26 GLN F O 1
ATOM 8286 N N . ARG F 1 33 ? 39.660 35.442 62.938 1.00 47.84 27 ARG F N 1
ATOM 8287 C CA . ARG F 1 33 ? 39.888 34.003 62.887 1.00 55.94 27 ARG F CA 1
ATOM 8288 C C . ARG F 1 33 ? 40.860 33.647 61.768 1.00 55.54 27 ARG F C 1
ATOM 8289 O O . ARG F 1 33 ? 41.523 32.611 61.822 1.00 60.14 27 ARG F O 1
ATOM 8310 N N . GLU F 1 34 ? 40.945 34.510 60.760 1.00 37.73 28 GLU F N 1
ATOM 8311 C CA . GLU F 1 34 ? 41.938 34.347 59.706 1.00 48.57 28 GLU F CA 1
ATOM 8312 C C . GLU F 1 34 ? 43.314 34.699 60.249 1.00 50.37 28 GLU F C 1
ATOM 8313 O O . GLU F 1 34 ? 44.305 34.037 59.943 1.00 51.84 28 GLU F O 1
ATOM 8325 N N . LEU F 1 35 ? 43.358 35.749 61.060 1.00 46.28 29 LEU F N 1
ATOM 8326 C CA . LEU F 1 35 ? 44.591 36.181 61.695 1.00 48.62 29 LEU F CA 1
ATOM 8327 C C . LEU F 1 35 ? 45.067 35.129 62.686 1.00 50.03 29 LEU F C 1
ATOM 8328 O O . LEU F 1 35 ? 46.254 34.806 62.746 1.00 52.99 29 LEU F O 1
ATOM 8344 N N . ASP F 1 36 ? 44.131 34.605 63.469 1.00 54.44 30 ASP F N 1
ATOM 8345 C CA . ASP F 1 36 ? 44.435 33.556 64.430 1.00 54.74 30 ASP F CA 1
ATOM 8346 C C . ASP F 1 36 ? 44.987 32.335 63.708 1.00 54.41 30 ASP F C 1
ATOM 8347 O O . ASP F 1 36 ? 46.041 31.810 64.070 1.00 57.69 30 ASP F O 1
ATOM 8356 N N . GLY F 1 37 ? 44.271 31.890 62.681 1.00 56.57 31 GLY F N 1
ATOM 8357 C CA . GLY F 1 37 ? 44.694 30.746 61.897 1.00 53.85 31 GLY F CA 1
ATOM 8358 C C . GLY F 1 37 ? 46.076 30.971 61.317 1.00 50.54 31 GLY F C 1
ATOM 8359 O O . GLY F 1 37 ? 46.850 30.033 61.132 1.00 59.71 31 GLY F O 1
ATOM 8363 N N . LEU F 1 38 ? 46.385 32.232 61.041 1.00 48.41 32 LEU F N 1
ATOM 8364 C CA . LEU F 1 38 ? 47.660 32.602 60.448 1.00 52.82 32 LEU F CA 1
ATOM 8365 C C . LEU F 1 38 ? 48.795 32.433 61.456 1.00 57.48 32 LEU F C 1
ATOM 8366 O O . LEU F 1 38 ? 49.910 32.057 61.092 1.00 59.19 32 LEU F O 1
ATOM 8382 N N . LEU F 1 39 ? 48.502 32.708 62.724 1.00 57.45 33 LEU F N 1
ATOM 8383 C CA . LEU F 1 39 ? 49.476 32.541 63.798 1.00 62.35 33 LEU F CA 1
ATOM 8384 C C . LEU F 1 39 ? 49.698 31.067 64.095 1.00 60.26 33 LEU F C 1
ATOM 8385 O O . LEU F 1 39 ? 50.830 30.621 64.289 1.00 60.46 33 LEU F O 1
ATOM 8401 N N . ALA F 1 40 ? 48.603 30.317 64.129 1.00 57.15 34 ALA F N 1
ATOM 8402 C CA . ALA F 1 40 ? 48.655 28.886 64.383 1.00 44.97 34 ALA F CA 1
ATOM 8403 C C . ALA F 1 40 ? 49.573 28.219 63.369 1.00 54.05 34 ALA F C 1
ATOM 8404 O O . ALA F 1 40 ? 50.310 27.289 63.699 1.00 70.51 34 ALA F O 1
ATOM 8411 N N . THR F 1 41 ? 49.532 28.714 62.136 1.00 53.38 35 THR F N 1
ATOM 8412 C CA . THR F 1 41 ? 50.303 28.129 61.044 1.00 58.77 35 THR F CA 1
ATOM 8413 C C . THR F 1 41 ? 51.788 28.423 61.210 1.00 61.38 35 THR F C 1
ATOM 8414 O O . THR F 1 41 ? 52.635 27.625 60.812 1.00 71.84 35 THR F O 1
ATOM 8425 N N . VAL F 1 42 ? 52.098 29.574 61.798 1.00 60.59 36 VAL F N 1
ATOM 8426 C CA . VAL F 1 42 ? 53.484 29.969 62.021 1.00 60.19 36 VAL F CA 1
ATOM 8427 C C . VAL F 1 42 ? 54.090 29.178 63.173 1.00 62.00 36 VAL F C 1
ATOM 8428 O O . VAL F 1 42 ? 55.238 28.743 63.102 1.00 62.96 36 VAL F O 1
ATOM 8441 N N . GLN F 1 43 ? 53.310 28.993 64.233 1.00 70.75 37 GLN F N 1
ATOM 8442 C CA . GLN F 1 43 ? 53.738 28.187 65.368 1.00 78.61 37 GLN F CA 1
ATOM 8443 C C . GLN F 1 43 ? 53.989 26.756 64.912 1.00 74.77 37 GLN F C 1
ATOM 8444 O O . GLN F 1 43 ? 54.854 26.062 65.448 1.00 77.43 37 GLN F O 1
ATOM 8458 N N . ALA F 1 44 ? 53.228 26.326 63.911 1.00 67.20 38 ALA F N 1
ATOM 8459 C CA . ALA F 1 44 ? 53.375 24.991 63.351 1.00 67.09 38 ALA F CA 1
ATOM 8460 C C . ALA F 1 44 ? 54.751 24.837 62.713 1.00 74.43 38 ALA F C 1
ATOM 8461 O O . ALA F 1 44 ? 55.493 23.912 63.040 1.00 78.06 38 ALA F O 1
ATOM 8468 N N . GLN F 1 45 ? 55.091 25.748 61.806 1.00 73.56 39 GLN F N 1
ATOM 8469 C CA . GLN F 1 45 ? 56.393 25.718 61.154 1.00 84.29 39 GLN F CA 1
ATOM 8470 C C . GLN F 1 45 ? 57.494 25.597 62.197 1.00 80.30 39 GLN F C 1
ATOM 8471 O O . GLN F 1 45 ? 58.384 24.756 62.081 1.00 81.96 39 GLN F O 1
ATOM 8485 N N . ALA F 1 46 ? 57.420 26.448 63.215 1.00 70.75 40 ALA F N 1
ATOM 8486 C CA . ALA F 1 46 ? 58.410 26.464 64.283 1.00 69.03 40 ALA F CA 1
ATOM 8487 C C . ALA F 1 46 ? 58.639 25.059 64.826 1.00 61.72 40 ALA F C 1
ATOM 8488 O O . ALA F 1 46 ? 59.779 24.619 64.970 1.00 71.83 40 ALA F O 1
ATOM 8495 N N . SER F 1 47 ? 57.549 24.355 65.118 1.00 65.18 41 SER F N 1
ATOM 8496 C CA . SER F 1 47 ? 57.637 23.011 65.682 1.00 76.19 41 SER F CA 1
ATOM 8497 C C . SER F 1 47 ? 58.135 22.006 64.643 1.00 71.46 41 SER F C 1
ATOM 8498 O O . SER F 1 47 ? 58.853 21.062 64.975 1.00 78.21 41 SER F O 1
ATOM 8506 N N . GLN F 1 48 ? 57.764 22.222 63.386 1.00 62.26 42 GLN F N 1
ATOM 8507 C CA . GLN F 1 48 ? 58.206 21.357 62.300 1.00 67.28 42 GLN F CA 1
ATOM 8508 C C . GLN F 1 48 ? 59.705 21.521 62.103 1.00 69.74 42 GLN F C 1
ATOM 8509 O O . GLN F 1 48 ? 60.416 20.560 61.807 1.00 72.08 42 GLN F O 1
ATOM 8523 N N . ILE F 1 49 ? 60.177 22.751 62.278 1.00 66.42 43 ILE F N 1
ATOM 8524 C CA . ILE F 1 49 ? 61.595 23.055 62.160 1.00 73.56 43 ILE F CA 1
ATOM 8525 C C . ILE F 1 49 ? 62.361 22.373 63.287 1.00 77.80 43 ILE F C 1
ATOM 8526 O O . ILE F 1 49 ? 63.456 21.849 63.082 1.00 72.59 43 ILE F O 1
ATOM 8542 N N . THR F 1 50 ? 61.780 22.388 64.481 1.00 85.63 44 THR F N 1
ATOM 8543 C CA . THR F 1 50 ? 62.362 21.680 65.612 1.00 89.65 44 THR F CA 1
ATOM 8544 C C . THR F 1 50 ? 62.508 20.205 65.267 1.00 92.71 44 THR F C 1
ATOM 8545 O O . THR F 1 50 ? 63.595 19.637 65.368 1.00 96.05 44 THR F O 1
ATOM 8556 N N . GLN F 1 51 ? 61.402 19.593 64.857 1.00 87.52 45 GLN F N 1
ATOM 8557 C CA . GLN F 1 51 ? 61.394 18.182 64.493 1.00 92.00 45 GLN F CA 1
ATOM 8558 C C . GLN F 1 51 ? 62.467 17.870 63.456 1.00 93.46 45 GLN F C 1
ATOM 8559 O O . GLN F 1 51 ? 63.343 17.039 63.689 1.00 98.30 45 GLN F O 1
ATOM 8573 N N . ILE F 1 52 ? 62.394 18.547 62.316 1.00 92.93 46 ILE F N 1
ATOM 8574 C CA . ILE F 1 52 ? 63.316 18.296 61.216 1.00 89.61 46 ILE F CA 1
ATOM 8575 C C . ILE F 1 52 ? 64.763 18.517 61.649 1.00 92.60 46 ILE F C 1
ATOM 8576 O O . ILE F 1 52 ? 65.685 17.940 61.073 1.00 99.92 46 ILE F O 1
ATOM 8592 N N . ASP F 1 53 ? 64.956 19.353 62.664 1.00 81.00 47 ASP F N 1
ATOM 8593 C CA . ASP F 1 53 ? 66.289 19.593 63.206 1.00 82.48 47 ASP F CA 1
ATOM 8594 C C . ASP F 1 53 ? 66.757 18.380 63.999 1.00 88.11 47 ASP F C 1
ATOM 8595 O O . ASP F 1 53 ? 67.927 17.999 63.942 1.00 92.47 47 ASP F O 1
ATOM 8604 N N . ASP F 1 54 ? 65.834 17.781 64.743 1.00 86.78 48 ASP F N 1
ATOM 8605 C CA . ASP F 1 54 ? 66.146 16.609 65.547 1.00 90.70 48 ASP F CA 1
ATOM 8606 C C . ASP F 1 54 ? 66.660 15.481 64.656 1.00 97.74 48 ASP F C 1
ATOM 8607 O O . ASP F 1 54 ? 67.548 14.729 65.052 1.00 100.97 48 ASP F O 1
ATOM 8616 N N . LEU F 1 55 ? 66.111 15.379 63.449 1.00 96.91 49 LEU F N 1
ATOM 8617 C CA . LEU F 1 55 ? 66.546 14.362 62.496 1.00 103.94 49 LEU F CA 1
ATOM 8618 C C . LEU F 1 55 ? 68.011 14.558 62.136 1.00 106.36 49 LEU F C 1
ATOM 8619 O O . LEU F 1 55 ? 68.808 13.620 62.195 1.00 117.33 49 LEU F O 1
ATOM 8635 N N . TRP F 1 56 ? 68.357 15.784 61.758 1.00 100.85 50 TRP F N 1
ATOM 8636 C CA . TRP F 1 56 ? 69.724 16.106 61.378 1.00 109.19 50 TRP F CA 1
ATOM 8637 C C . TRP F 1 56 ? 70.697 15.685 62.471 1.00 111.60 50 TRP F C 1
ATOM 8638 O O . TRP F 1 56 ? 71.612 14.898 62.233 1.00 114.88 50 TRP F O 1
ATOM 8659 N N . LYS F 1 57 ? 70.488 16.217 63.671 1.00 116.51 51 LYS F N 1
ATOM 8660 C CA . LYS F 1 57 ? 71.347 15.915 64.809 1.00 123.43 51 LYS F CA 1
ATOM 8661 C C . LYS F 1 57 ? 71.501 14.408 65.009 1.00 115.10 51 LYS F C 1
ATOM 8662 O O . LYS F 1 57 ? 72.555 13.937 65.436 1.00 120.24 51 LYS F O 1
ATOM 8681 N N . LEU F 1 58 ? 70.449 13.659 64.693 1.00 99.76 52 LEU F N 1
ATOM 8682 C CA . LEU F 1 58 ? 70.460 12.208 64.849 1.00 93.28 52 LEU F CA 1
ATOM 8683 C C . LEU F 1 58 ? 71.196 11.525 63.698 1.00 104.59 52 LEU F C 1
ATOM 8684 O O . LEU F 1 58 ? 71.771 10.449 63.869 1.00 107.01 52 LEU F O 1
ATOM 8700 N N . HIS F 1 59 ? 71.177 12.154 62.527 1.00 111.98 53 HIS F N 1
ATOM 8701 C CA . HIS F 1 59 ? 71.886 11.630 61.364 1.00 119.97 53 HIS F CA 1
ATOM 8702 C C . HIS F 1 59 ? 73.378 11.855 61.539 1.00 118.43 53 HIS F C 1
ATOM 8703 O O . HIS F 1 59 ? 74.187 10.954 61.316 1.00 126.55 53 HIS F O 1
ATOM 8718 N N . ASP F 1 60 ? 73.731 13.073 61.938 1.00 91.56 54 ASP F N 1
ATOM 8719 C CA . ASP F 1 60 ? 75.112 13.420 62.238 1.00 98.04 54 ASP F CA 1
ATOM 8720 C C . ASP F 1 60 ? 75.653 12.464 63.295 1.00 103.27 54 ASP F C 1
ATOM 8721 O O . ASP F 1 60 ? 76.863 12.266 63.414 1.00 102.22 54 ASP F O 1
ATOM 8730 N N . PHE F 1 61 ? 74.739 11.872 64.056 1.00 100.05 55 PHE F N 1
ATOM 8731 C CA . PHE F 1 61 ? 75.094 10.954 65.129 1.00 97.35 55 PHE F CA 1
ATOM 8732 C C . PHE F 1 61 ? 75.354 9.551 64.583 1.00 104.97 55 PHE F C 1
ATOM 8733 O O . PHE F 1 61 ? 76.126 8.785 65.161 1.00 106.79 55 PHE F O 1
ATOM 8750 N N . LEU F 1 62 ? 74.708 9.220 63.469 1.00 112.00 56 LEU F N 1
ATOM 8751 C CA . LEU F 1 62 ? 74.941 7.948 62.789 1.00 115.92 56 LEU F CA 1
ATOM 8752 C C . LEU F 1 62 ? 76.146 8.035 61.857 1.00 118.78 56 LEU F C 1
ATOM 8753 O O . LEU F 1 62 ? 76.095 7.579 60.714 1.00 120.17 56 LEU F O 1
ATOM 8769 N N . SER F 1 63 ? 77.229 8.624 62.354 1.00 118.98 57 SER F N 1
ATOM 8770 C CA . SER F 1 63 ? 78.465 8.739 61.588 1.00 121.39 57 SER F CA 1
ATOM 8771 C C . SER F 1 63 ? 79.568 7.879 62.204 1.00 123.11 57 SER F C 1
ATOM 8772 O O . SER F 1 63 ? 80.428 7.356 61.494 1.00 124.66 57 SER F O 1
ATOM 8780 N N . ALA F 1 64 ? 79.529 7.724 63.524 1.00 122.65 58 ALA F N 1
ATOM 8781 C CA . ALA F 1 64 ? 80.551 6.973 64.243 1.00 125.43 58 ALA F CA 1
ATOM 8782 C C . ALA F 1 64 ? 80.203 5.489 64.282 1.00 127.17 58 ALA F C 1
ATOM 8783 O O . ALA F 1 64 ? 79.442 4.999 63.447 1.00 127.68 58 ALA F O 1
ATOM 8790 N N . GLN F 1 77 ? 73.066 -1.118 65.675 1.00 120.90 71 GLN F N 1
ATOM 8791 C CA . GLN F 1 77 ? 73.599 -1.517 66.972 1.00 118.89 71 GLN F CA 1
ATOM 8792 C C . GLN F 1 77 ? 72.764 -0.917 68.102 1.00 110.46 71 GLN F C 1
ATOM 8793 O O . GLN F 1 77 ? 71.536 -0.882 68.024 1.00 107.37 71 GLN F O 1
ATOM 8806 N N . SER F 1 78 ? 73.434 -0.444 69.149 1.00 103.26 72 SER F N 1
ATOM 8807 C CA . SER F 1 78 ? 72.759 0.190 70.275 1.00 92.58 72 SER F CA 1
ATOM 8808 C C . SER F 1 78 ? 72.182 1.537 69.852 1.00 93.05 72 SER F C 1
ATOM 8809 O O . SER F 1 78 ? 71.213 2.028 70.434 1.00 81.50 72 SER F O 1
ATOM 8817 N N . VAL F 1 79 ? 72.785 2.122 68.825 1.00 87.19 73 VAL F N 1
ATOM 8818 C CA . VAL F 1 79 ? 72.432 3.460 68.382 1.00 74.28 73 VAL F CA 1
ATOM 8819 C C . VAL F 1 79 ? 71.177 3.443 67.518 1.00 80.68 73 VAL F C 1
ATOM 8820 O O . VAL F 1 79 ? 70.288 4.276 67.687 1.00 82.12 73 VAL F O 1
ATOM 8833 N N . ILE F 1 80 ? 71.112 2.493 66.590 1.00 88.28 74 ILE F N 1
ATOM 8834 C CA . ILE F 1 80 ? 69.959 2.364 65.705 1.00 87.47 74 ILE F CA 1
ATOM 8835 C C . ILE F 1 80 ? 68.661 2.369 66.506 1.00 79.06 74 ILE F C 1
ATOM 8836 O O . ILE F 1 80 ? 67.724 3.099 66.184 1.00 80.27 74 ILE F O 1
ATOM 8852 N N . ILE F 1 81 ? 68.620 1.559 67.559 1.00 69.32 75 ILE F N 1
ATOM 8853 C CA . ILE F 1 81 ? 67.424 1.425 68.383 1.00 68.73 75 ILE F CA 1
ATOM 8854 C C . ILE F 1 81 ? 67.058 2.747 69.049 1.00 66.03 75 ILE F C 1
ATOM 8855 O O . ILE F 1 81 ? 65.907 3.182 69.000 1.00 69.08 75 ILE F O 1
ATOM 8871 N N . PHE F 1 82 ? 68.045 3.378 69.675 1.00 69.67 76 PHE F N 1
ATOM 8872 C CA . PHE F 1 82 ? 67.842 4.666 70.328 1.00 65.60 76 PHE F CA 1
ATOM 8873 C C . PHE F 1 82 ? 67.277 5.687 69.347 1.00 67.29 76 PHE F C 1
ATOM 8874 O O . PHE F 1 82 ? 66.278 6.349 69.628 1.00 62.01 76 PHE F O 1
ATOM 8891 N N . VAL F 1 83 ? 67.926 5.800 68.193 1.00 74.81 77 VAL F N 1
ATOM 8892 C CA . VAL F 1 83 ? 67.529 6.758 67.167 1.00 71.88 77 VAL F CA 1
ATOM 8893 C C . VAL F 1 83 ? 66.077 6.567 66.748 1.00 75.48 77 VAL F C 1
ATOM 8894 O O . VAL F 1 83 ? 65.260 7.478 66.881 1.00 83.16 77 VAL F O 1
ATOM 8907 N N . PHE F 1 84 ? 65.760 5.380 66.244 1.00 71.16 78 PHE F N 1
ATOM 8908 C CA . PHE F 1 84 ? 64.423 5.096 65.732 1.00 75.11 78 PHE F CA 1
ATOM 8909 C C . PHE F 1 84 ? 63.367 5.101 66.834 1.00 71.72 78 PHE F C 1
ATOM 8910 O O . PHE F 1 84 ? 62.177 5.252 66.558 1.00 75.96 78 PHE F O 1
ATOM 8927 N N . ALA F 1 85 ? 63.805 4.947 68.079 1.00 67.35 79 ALA F N 1
ATOM 8928 C CA . ALA F 1 85 ? 62.893 4.998 69.214 1.00 71.20 79 ALA F CA 1
ATOM 8929 C C . ALA F 1 85 ? 62.356 6.417 69.388 1.00 71.97 79 ALA F C 1
ATOM 8930 O O . ALA F 1 85 ? 61.174 6.613 69.677 1.00 69.48 79 ALA F O 1
ATOM 8937 N N . GLN F 1 86 ? 63.228 7.403 69.200 1.00 69.14 80 GLN F N 1
ATOM 8938 C CA . GLN F 1 86 ? 62.843 8.804 69.316 1.00 83.35 80 GLN F CA 1
ATOM 8939 C C . GLN F 1 86 ? 61.948 9.217 68.153 1.00 81.22 80 GLN F C 1
ATOM 8940 O O . GLN F 1 86 ? 60.933 9.888 68.345 1.00 81.15 80 GLN F O 1
ATOM 8954 N N . LEU F 1 87 ? 62.331 8.808 66.948 1.00 77.12 81 LEU F N 1
ATOM 8955 C CA . LEU F 1 87 ? 61.564 9.122 65.751 1.00 79.12 81 LEU F CA 1
ATOM 8956 C C . LEU F 1 87 ? 60.149 8.581 65.879 1.00 84.71 81 LEU F C 1
ATOM 8957 O O . LEU F 1 87 ? 59.190 9.191 65.403 1.00 82.08 81 LEU F O 1
ATOM 8973 N N . LEU F 1 88 ? 60.029 7.431 66.533 1.00 76.26 82 LEU F N 1
ATOM 8974 C CA . LEU F 1 88 ? 58.747 6.758 66.674 1.00 84.14 82 LEU F CA 1
ATOM 8975 C C . LEU F 1 88 ? 57.810 7.526 67.601 1.00 86.60 82 LEU F C 1
ATOM 8976 O O . LEU F 1 88 ? 56.611 7.626 67.337 1.00 90.91 82 LEU F O 1
ATOM 8992 N N . LYS F 1 89 ? 58.360 8.069 68.683 1.00 77.99 83 LYS F N 1
ATOM 8993 C CA . LYS F 1 89 ? 57.554 8.780 69.670 1.00 87.73 83 LYS F CA 1
ATOM 8994 C C . LYS F 1 89 ? 57.322 10.236 69.273 1.00 83.83 83 LYS F C 1
ATOM 8995 O O . LYS F 1 89 ? 56.510 10.931 69.885 1.00 85.84 83 LYS F O 1
ATOM 9014 N N . GLU F 1 90 ? 58.038 10.693 68.251 1.00 82.40 84 GLU F N 1
ATOM 9015 C CA . GLU F 1 90 ? 57.865 12.045 67.735 1.00 86.94 84 GLU F CA 1
ATOM 9016 C C . GLU F 1 90 ? 57.036 12.040 66.451 1.00 82.83 84 GLU F C 1
ATOM 9017 O O . GLU F 1 90 ? 56.722 13.097 65.905 1.00 91.63 84 GLU F O 1
ATOM 9029 N N . GLY F 1 91 ? 56.690 10.849 65.970 1.00 79.81 85 GLY F N 1
ATOM 9030 C CA . GLY F 1 91 ? 55.812 10.712 64.822 1.00 76.00 85 GLY F CA 1
ATOM 9031 C C . GLY F 1 91 ? 56.521 10.788 63.482 1.00 78.78 85 GLY F C 1
ATOM 9032 O O . GLY F 1 91 ? 55.873 10.905 62.442 1.00 84.50 85 GLY F O 1
ATOM 9036 N N . LEU F 1 92 ? 57.848 10.711 63.500 1.00 76.96 86 LEU F N 1
ATOM 9037 C CA . LEU F 1 92 ? 58.629 10.791 62.270 1.00 78.89 86 LEU F CA 1
ATOM 9038 C C . LEU F 1 92 ? 58.593 9.464 61.521 1.00 82.21 86 LEU F C 1
ATOM 9039 O O . LEU F 1 92 ? 58.777 9.423 60.304 1.00 87.64 86 LEU F O 1
ATOM 9055 N N . VAL F 1 93 ? 58.357 8.380 62.253 1.00 76.59 87 VAL F N 1
ATOM 9056 C CA . VAL F 1 93 ? 58.250 7.059 61.646 1.00 74.93 87 VAL F CA 1
ATOM 9057 C C . VAL F 1 93 ? 57.047 6.304 62.193 1.00 79.76 87 VAL F C 1
ATOM 9058 O O . VAL F 1 93 ? 56.593 6.552 63.310 1.00 75.37 87 VAL F O 1
ATOM 9071 N N . GLN F 1 94 ? 56.540 5.375 61.391 1.00 97.36 88 GLN F N 1
ATOM 9072 C CA . GLN F 1 94 ? 55.416 4.540 61.783 1.00 109.96 88 GLN F CA 1
ATOM 9073 C C . GLN F 1 94 ? 55.920 3.145 62.134 1.00 110.78 88 GLN F C 1
ATOM 9074 O O . GLN F 1 94 ? 56.892 2.663 61.553 1.00 110.63 88 GLN F O 1
ATOM 9088 N N . ALA F 1 95 ? 55.265 2.507 63.098 1.00 102.69 89 ALA F N 1
ATOM 9089 C CA 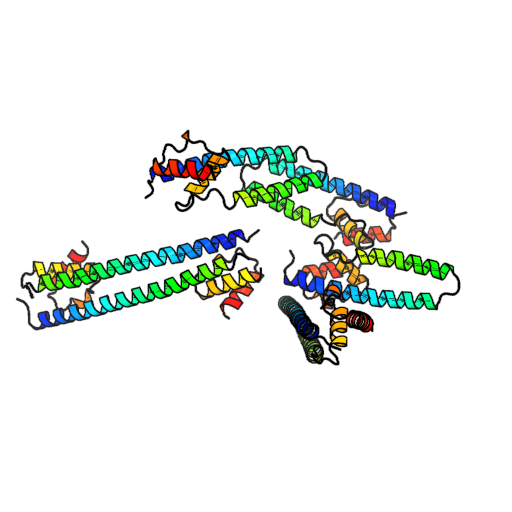. ALA F 1 95 ? 55.669 1.186 63.565 1.00 95.37 89 ALA F CA 1
ATOM 9090 C C . ALA F 1 95 ? 55.814 0.193 62.412 1.00 101.31 89 ALA F C 1
ATOM 9091 O O . ALA F 1 95 ? 56.708 -0.654 62.423 1.00 95.98 89 ALA F O 1
ATOM 9098 N N . GLU F 1 96 ? 54.936 0.304 61.419 1.00 116.82 90 GLU F N 1
ATOM 9099 C CA . GLU F 1 96 ? 54.924 -0.631 60.295 1.00 124.46 90 GLU F CA 1
ATOM 9100 C C . GLU F 1 96 ? 56.109 -0.420 59.352 1.00 119.24 90 GLU F C 1
ATOM 9101 O O . GLU F 1 96 ? 56.384 -1.260 58.495 1.00 122.97 90 GLU F O 1
ATOM 9113 N N . GLU F 1 97 ? 56.805 0.701 59.513 1.00 112.11 91 GLU F N 1
ATOM 9114 C CA . GLU F 1 97 ? 57.978 1.004 58.697 1.00 107.35 91 GLU F CA 1
ATOM 9115 C C . GLU F 1 97 ? 59.247 0.392 59.291 1.00 103.02 91 GLU F C 1
ATOM 9116 O O . GLU F 1 97 ? 60.332 0.526 58.725 1.00 100.27 91 GLU F O 1
ATOM 9128 N N . LEU F 1 98 ? 59.103 -0.279 60.429 1.00 97.72 92 LEU F N 1
ATOM 9129 C CA . LEU F 1 98 ? 60.243 -0.845 61.142 1.00 97.20 92 LEU F CA 1
ATOM 9130 C C . LEU F 1 98 ? 60.270 -2.368 61.042 1.00 99.32 92 LEU F C 1
ATOM 9131 O O . LEU F 1 98 ? 61.029 -3.030 61.751 1.00 103.85 92 LEU F O 1
ATOM 9147 N N . THR F 1 99 ? 59.445 -2.919 60.157 1.00 98.33 93 THR F N 1
ATOM 9148 C CA . THR F 1 99 ? 59.339 -4.365 60.002 1.00 95.48 93 THR F CA 1
ATOM 9149 C C . THR F 1 99 ? 60.629 -4.977 59.464 1.00 94.99 93 THR F C 1
ATOM 9150 O O . THR F 1 99 ? 60.859 -6.179 59.601 1.00 97.41 93 THR F O 1
ATOM 9161 N N . PHE F 1 100 ? 61.469 -4.143 58.862 1.00 98.89 94 PHE F N 1
ATOM 9162 C CA . PHE F 1 100 ? 62.710 -4.602 58.248 1.00 103.92 94 PHE F CA 1
ATOM 9163 C C . PHE F 1 100 ? 63.773 -4.929 59.295 1.00 107.62 94 PHE F C 1
ATOM 9164 O O . PHE F 1 100 ? 64.894 -5.306 58.952 1.00 105.27 94 PHE F O 1
ATOM 9181 N N . LEU F 1 101 ? 63.418 -4.786 60.568 1.00 109.72 95 LEU F N 1
ATOM 9182 C CA . LEU F 1 101 ? 64.354 -5.045 61.655 1.00 107.08 95 LEU F CA 1
ATOM 9183 C C . LEU F 1 101 ? 64.000 -6.322 62.401 1.00 110.08 95 LEU F C 1
ATOM 9184 O O . LEU F 1 101 ? 62.871 -6.806 62.325 1.00 115.68 95 LEU F O 1
ATOM 9200 N N . ALA F 1 102 ? 64.977 -6.866 63.118 1.00 104.54 96 ALA F N 1
ATOM 9201 C CA . ALA F 1 102 ? 64.754 -8.041 63.947 1.00 105.49 96 ALA F CA 1
ATOM 9202 C C . ALA F 1 102 ? 63.520 -7.831 64.815 1.00 109.94 96 ALA F C 1
ATOM 9203 O O . ALA F 1 102 ? 63.293 -6.737 65.331 1.00 107.45 96 ALA F O 1
ATOM 9210 N N . ALA F 1 103 ? 62.724 -8.885 64.968 1.00 111.47 97 ALA F N 1
ATOM 9211 C CA . ALA F 1 103 ? 61.508 -8.829 65.771 1.00 112.13 97 ALA F CA 1
ATOM 9212 C C . ALA F 1 103 ? 61.805 -8.342 67.186 1.00 111.26 97 ALA F C 1
ATOM 9213 O O . ALA F 1 103 ? 60.991 -7.646 67.795 1.00 110.78 97 ALA F O 1
ATOM 9220 N N . ASP F 1 104 ? 62.975 -8.706 67.702 1.00 112.22 98 ASP F N 1
ATOM 9221 C CA . ASP F 1 104 ? 63.355 -8.355 69.067 1.00 110.50 98 ASP F CA 1
ATOM 9222 C C . ASP F 1 104 ? 63.685 -6.869 69.172 1.00 105.71 98 ASP F C 1
ATOM 9223 O O . ASP F 1 104 ? 63.321 -6.209 70.147 1.00 100.94 98 ASP F O 1
ATOM 9232 N N . LYS F 1 105 ? 64.374 -6.349 68.163 1.00 102.59 99 LYS F N 1
ATOM 9233 C CA . LYS F 1 105 ? 64.728 -4.938 68.130 1.00 99.56 99 LYS F CA 1
ATOM 9234 C C . LYS F 1 105 ? 63.475 -4.077 68.023 1.00 102.41 99 LYS F C 1
ATOM 9235 O O . LYS F 1 105 ? 63.344 -3.072 68.720 1.00 102.53 99 LYS F O 1
ATOM 9254 N N . GLN F 1 106 ? 62.551 -4.483 67.157 1.00 98.57 100 GLN F N 1
ATOM 9255 C CA . GLN F 1 106 ? 61.293 -3.766 66.992 1.00 97.24 100 GLN F CA 1
ATOM 9256 C C . GLN F 1 106 ? 60.594 -3.586 68.335 1.00 102.08 100 GLN F C 1
ATOM 9257 O O . GLN F 1 106 ? 60.100 -2.504 68.647 1.00 100.31 100 GLN F O 1
ATOM 9271 N N . SER F 1 107 ? 60.561 -4.654 69.126 1.00 106.70 101 SER F N 1
ATOM 9272 C CA . SER F 1 107 ? 59.895 -4.625 70.423 1.00 108.71 101 SER F CA 1
ATOM 9273 C C . SER F 1 107 ? 60.619 -3.687 71.380 1.00 102.49 101 SER F C 1
ATOM 9274 O O . SER F 1 107 ? 59.990 -2.915 72.104 1.00 97.30 101 SER F O 1
ATOM 9282 N N . LYS F 1 108 ? 61.945 -3.762 71.380 1.00 96.10 102 LYS F N 1
ATOM 9283 C CA . LYS F 1 108 ? 62.754 -2.915 72.244 1.00 91.39 102 LYS F CA 1
ATOM 9284 C C . LYS F 1 108 ? 62.531 -1.451 71.896 1.00 82.16 102 LYS F C 1
ATOM 9285 O O . LYS F 1 108 ? 62.488 -0.594 72.776 1.00 75.10 102 LYS F O 1
ATOM 9304 N N . ILE F 1 109 ? 62.382 -1.176 70.604 1.00 78.89 103 ILE F N 1
ATOM 9305 C CA . ILE F 1 109 ? 62.136 0.179 70.125 1.00 82.69 103 ILE F CA 1
ATOM 9306 C C . ILE F 1 109 ? 60.759 0.670 70.561 1.00 83.96 103 ILE F C 1
ATOM 9307 O O . ILE F 1 109 ? 60.608 1.808 71.007 1.00 86.07 103 ILE F O 1
ATOM 9323 N N . LYS F 1 110 ? 59.758 -0.194 70.432 1.00 76.17 104 LYS F N 1
ATOM 9324 C CA . LYS F 1 110 ? 58.389 0.159 70.788 1.00 81.14 104 LYS F CA 1
ATOM 9325 C C . LYS F 1 110 ? 58.254 0.404 72.289 1.00 80.89 104 LYS F C 1
ATOM 9326 O O . LYS F 1 110 ? 57.557 1.325 72.717 1.00 80.41 104 LYS F O 1
ATOM 9345 N N . ALA F 1 111 ? 58.935 -0.418 73.081 1.00 82.54 105 ALA F N 1
ATOM 9346 C CA . ALA F 1 111 ? 58.893 -0.303 74.534 1.00 84.11 105 ALA F CA 1
ATOM 9347 C C . ALA F 1 111 ? 59.690 0.916 74.983 1.00 86.08 105 ALA F C 1
ATOM 9348 O O . ALA F 1 111 ? 59.418 1.503 76.031 1.00 85.91 105 ALA F O 1
ATOM 9355 N N . LEU F 1 112 ? 60.673 1.294 74.174 1.00 90.24 106 LEU F N 1
ATOM 9356 C CA . LEU F 1 112 ? 61.574 2.386 74.510 1.00 90.13 106 LEU F CA 1
ATOM 9357 C C . LEU F 1 112 ? 60.966 3.730 74.128 1.00 86.80 106 LEU F C 1
ATOM 9358 O O . LEU F 1 112 ? 61.187 4.737 74.801 1.00 81.70 106 LEU F O 1
ATOM 9374 N N . ALA F 1 113 ? 60.196 3.735 73.045 1.00 85.50 107 ALA F N 1
ATOM 9375 C CA . ALA F 1 113 ? 59.532 4.946 72.577 1.00 86.07 107 ALA F CA 1
ATOM 9376 C C . ALA F 1 113 ? 58.492 5.417 73.592 1.00 88.98 107 ALA F C 1
ATOM 9377 O O . ALA F 1 113 ? 58.055 6.568 73.557 1.00 84.03 107 ALA F O 1
ATOM 9384 N N . ARG F 1 114 ? 58.102 4.522 74.494 1.00 94.37 108 ARG F N 1
ATOM 9385 C CA . ARG F 1 114 ? 57.169 4.863 75.562 1.00 101.95 108 ARG F CA 1
ATOM 9386 C C . ARG F 1 114 ? 57.912 5.235 76.841 1.00 105.71 108 ARG F C 1
ATOM 9387 O O . ARG F 1 114 ? 57.318 5.279 77.918 1.00 104.76 108 ARG F O 1
ATOM 9408 N N . LEU F 1 115 ? 59.211 5.497 76.715 1.00 106.17 109 LEU F N 1
ATOM 9409 C CA . LEU F 1 115 ? 60.046 5.859 77.856 1.00 103.40 109 LEU F CA 1
ATOM 9410 C C . LEU F 1 115 ? 60.222 4.679 78.805 1.00 100.37 109 LEU F C 1
ATOM 9411 O O . LEU F 1 115 ? 61.273 4.036 78.822 1.00 92.54 109 LEU F O 1
#

B-factor: mean 87.08, std 31.07, range [36.66, 219.36]

Secondary structure (DSSP, 8-state):
---HHHHHHHHHHHHHHHHHHHHHHHHHHHHHHHT--SSHHHHHHHHHHHHHHHHHHTT----TTTHHHHHHHHHHTTSS-GGGGTTS-HHHHHHHHHHHH-/---HHHHHHHHHHHHHHHHHHHHHHHHHHHHHHHS--SHHHHHHHHHHHHHHHHHHTT-----TTTHHHHHHHHHHHTSS-GGGSTTS-HHHHHHHHHHTT-/---HHHHHHHHHHHHHHHHHHHHHHHHHHHHHHHT--SSHHHHHHHHHHHHHHHHHHTT----TTTHHHHHHHHHHHTSS-GGGGTTS-HHHHHHHHHHTT-/-HHHHHHHHHHHHHHHHHHHHHHHHHHHHHH--SHHHHHHHHHHHHHHHHHHTTTTS--SSTHHHHHHHHHHHTSS-GGG--SS-HHHHHHHHHHT-/-THHHHHHHHHHHHHHHHHHHHHHHHHHHHHHHHHHHHHHHHHHHH-----HHHHHHHHHHHHHTTSS-GGGGTTS-HHHHHHHHHHHT-/---HHHHHHHHHHHHHHHHHHHHHHHHHHHHHHHHHHHHHHHHHHHTTTT--HHHHHHHHHHHHHTSS-GGGGTTS-HHHHHHHHHHTT-

Solvent-accessible surface area: 33838 Å² total; per-residue (Å²): 147,58,46,138,47,16,48,75,12,1,72,28,10,12,70,50,0,81,17,81,10,44,37,35,32,75,58,66,27,121,41,61,42,94,131,51,130,106,100,58,40,78,130,123,18,99,89,63,67,62,55,56,171,139,32,17,110,48,4,46,24,71,76,90,16,9,9,33,22,0,0,0,21,0,36,105,70,44,21,1,89,30,120,47,0,29,16,0,36,55,102,24,17,66,83,0,73,36,7,14,173,97,168,52,55,138,55,17,46,126,46,0,54,50,13,13,145,108,0,77,84,96,25,10,75,34,13,16,51,73,2,64,62,57,2,77,160,8,109,108,34,60,36,4,29,102,0,21,73,65,1,24,63,55,38,123,76,27,87,80,19,36,38,70,122,108,102,53,5,37,110,11,1,2,61,0,38,112,85,58,24,6,97,34,121,28,0,96,62,7,36,77,100,29,32,76,118,0,91,56,34,2,172,157,165,52,55,132,62,14,41,107,45,1,51,49,6,16,137,107,0,81,101,71,15,56,72,21,36,94,14,16,30,106,14,29,46,96,56,60,121,116,104,79,33,68,133,134,15,108,88,53,71,44,62,51,175,135,69,18,106,69,14,35,37,59,160,111,108,44,3,31,96,2,0,2,57,0,10,64,35,1,21,2,78,28,130,43,0,98,65,8,39,81,103,23,29,73,127,0,87,60,43,1,67,160,109,57,85,145,40,11,92,60,7,25,191,112,0,58,90,79,32,12,81,34,16,19,54,73,0,69,54,56,3,70,145,21,103,110,21,91,52,0,39,136,0,15,72,57,0,32,45,68,76,110,80,19,71,10,7,40,66,127,45,107,28,1,46,56,8,3,4,2,45,0,35,142,93,50,27,4,94,33,122,40,0,99,59,28,44,85,97,88,35,70,40,3,88,50,16,16,237,107,84,78,92,30,4,59,50,15,10,139,115,0,87,90,83,33,46,83,29,30,110,58,18,71,134,43,22,52,63,33,92,82,37,27,57,43,5,156,104,17,54,76,109,0,69,113,63,24,88,157,74,78,10,3,12,96,0,0,7,54,1,32,109,50,43,0,1,98,36,130,39,3,99,40,10,41,81,73,31,35,62,103,0,89,41,87,15,180,151,163,42,48,148,67,37,42,132,45,0,79,57,13,12,162,122,0,96,89,81,22,58,71,29,30,99,58,20,73,122,35,32,57,63,37,92,80,48,20,57,41,2,164,133,23,74,94,120,31,91,141,166,87,54,31,31,87,0,0,3,61,1,36,94,60,56,0,4,97,38,115,29,0,95,44,16,44,84,92,66,27,67,106,0,82,54,72,11,179,167

Sequence (583 aa):
PWSQAETQSAHALFRKAYQRELDGLLATVQAQASQITQIDDLWKLHDFLSAKRHEIDGKYDDRQSVIIFVFAQLLKEGLVQAEELTFLAADKQSKIKALARLPWSQAETQSAHALFRKAYQRELDGLLATVQAQASQITQIDDLWKLHDFLSAKRHEIDGKYDDRQSVIIFVFAQLLKEGLVQAEELTFLAADKQSKIKALARLPWSQAETQSAHALFRKAYQRELDGLLATVQAQASQITQIDDLWKLHDFLSAKRHEIDGKYDDRQSVIIFVFAQLLKEGLVQAEELTFLAADKQSKIKALARLAETQSAHALFRKAYQRELDGLLATVQAQASQITQIDDLWKLHDFLSAKRHEIDGKYDDRQSVIIFVFAQLLKEGLVQAEELTFLAADKQSKIKALARAETQSAHALFRKAYQRELDGLLATVQAQASQITQIDDLWKLHDFLSAYDDRQSVIIFVFAQLLKEGLVQAEELTFLAADKQSKIKALARLPWSQAETQSAHALFRKAYQRELDGLLATVQAQASQITQIDDLWKLHDFLSAQSVIIFVFAQLLKEGLVQAEELTFLAADKQSKIKALARL